Protein 3QVM (pdb70)

Sequence (536 aa):
DVICYEKEDVVKRNNINITGGGEKTVVLLAHGFGCDQNWRFLPELEKQFTVIVFDYVGSGQSDLESFSTKRYSSLEGYAKDVEEILVALDLVVNVSIIGHSVSSIIAGIASTHVGDRISDITICPSPCFNFPPDYVGGFERDDLEELINLDKNYIGWANYLAPLVGASHSSELIGELSGSFCTTDPIVAKTFAKATFFSDYRSLLEDISTPALIFQSAKDSLASPEVGQYAENIPNSQLELIQAEGHCLHTDAGLITPLLIHFIQNNGIKKQDVICYEKEDDVVKRNNINITGGGEKTVLLAHGFGCDQNWRFLPELEKQFTVIVFDYVGSGQSDLESFSTKRYSSLEGYAKKDVEEILVALDLVNVSIIGHSVSSIIAGIASTHVGDRISDITICPSPCFNFPPDYVGGFERDDLEELINLDKNYIGWANYLAPLVGASHSSELIGELSGSFCTTDPIVAKTFAKATFFSDYRSLLEDISTPALIFQSAKDSLASPEVGQYAENIIPNSQLELIQAEGHCLHTDAGLITPLLIHFIQNNQT

B-factor: mean 19.61, std 5.42, range [9.87, 56.19]

Solvent-accessible surface area: 21793 Å² total

Nearest PDB structures (foldseek):
  3qvm-assembly1_A  TM=1.004E+00  e=5.936E-55  Oleispira antarctica
  1wpr-assembly1_A  TM=9.628E-01  e=3.193E-29  Bacillus subtilis
  6j2r-assembly1_A  TM=9.402E-01  e=2.123E-25  Striga hermonthica
  4dnp-assembly1_A  TM=9.420E-01  e=5.299E-24  Petunia x hybrida
  5z89-assembly1_A  TM=9.339E-01  e=3.682E-24  Striga hermonthica

Structure (mmCIF, N/CA/C/O backbone):
data_3QVM
#
_entry.id   3QVM
#
_cell.length_a   123.067
_cell.length_b   123.067
_cell.length_c   49.218
_cell.angle_alpha   90.00
_cell.angle_beta   90.00
_cell.angle_gamma   90.00
#
_symmetry.space_group_name_H-M   'P 4'
#
loop_
_entity.id
_entity.type
_entity.pdbx_description
1 polymer Olei00960
2 non-polymer 'SULFATE ION'
3 non-polymer 'SODIUM ION'
4 non-polymer 'CHLORIDE ION'
5 non-polymer 'CALCIUM ION'
6 water water
#
loop_
_atom_site.group_PDB
_atom_site.id
_atom_site.type_symbol
_atom_site.label_atom_id
_atom_site.label_alt_id
_atom_site.label_comp_id
_atom_site.label_asym_id
_atom_site.label_entity_id
_atom_site.label_seq_id
_atom_site.pdbx_PDB_ins_code
_atom_site.Cartn_x
_atom_site.Cartn_y
_atom_site.Cartn_z
_atom_site.occupancy
_atom_site.B_iso_or_equiv
_atom_site.auth_seq_id
_atom_site.auth_comp_id
_atom_site.auth_asym_id
_atom_site.auth_atom_id
_atom_site.pdbx_PDB_model_num
ATOM 1 N N . ASP A 1 6 ? 51.625 10.116 -0.656 1.00 40.67 5 ASP A N 1
ATOM 2 C CA . ASP A 1 6 ? 52.372 10.746 -1.744 1.00 41.64 5 ASP A CA 1
ATOM 3 C C . ASP A 1 6 ? 51.869 12.165 -2.026 1.00 39.39 5 ASP A C 1
ATOM 4 O O . ASP A 1 6 ? 50.780 12.544 -1.595 1.00 39.65 5 ASP A O 1
ATOM 6 N N . VAL A 1 7 ? 52.671 12.950 -2.739 1.00 38.06 6 VAL A N 1
ATOM 7 C CA . VAL A 1 7 ? 52.296 14.325 -3.054 1.00 36.85 6 VAL A CA 1
ATOM 8 C C . VAL A 1 7 ? 51.782 14.430 -4.481 1.00 38.64 6 VAL A C 1
ATOM 9 O O . VAL A 1 7 ? 52.463 14.022 -5.431 1.00 39.11 6 VAL A O 1
ATOM 13 N N . ILE A 1 8 ? 50.576 14.976 -4.627 1.00 38.75 7 ILE A N 1
ATOM 14 C CA . ILE A 1 8 ? 49.977 15.153 -5.945 1.00 37.75 7 ILE A CA 1
ATOM 15 C C . ILE A 1 8 ? 50.871 15.982 -6.860 1.00 38.32 7 ILE A C 1
ATOM 16 O O . ILE A 1 8 ? 51.490 16.972 -6.439 1.00 35.18 7 ILE A O 1
ATOM 21 N N . CYS A 1 9 ? 50.939 15.560 -8.117 1.00 39.53 8 CYS A N 1
ATOM 22 C CA . CYS A 1 9 ? 51.667 16.306 -9.126 1.00 37.87 8 CYS A CA 1
ATOM 23 C C . CYS A 1 9 ? 50.679 16.839 -10.157 1.00 38.80 8 CYS A C 1
ATOM 24 O O . CYS A 1 9 ? 50.154 16.079 -10.975 1.00 40.12 8 CYS A O 1
ATOM 27 N N . TYR A 1 10 ? 50.412 18.143 -10.102 1.00 37.74 9 TYR A N 1
ATOM 28 C CA . TYR A 1 10 ? 49.570 18.797 -11.100 1.00 36.37 9 TYR A CA 1
ATOM 29 C C . TYR A 1 10 ? 50.414 19.160 -12.320 1.00 36.31 9 TYR A C 1
ATOM 30 O O . TYR A 1 10 ? 51.645 19.101 -12.264 1.00 35.95 9 TYR A O 1
ATOM 39 N N . GLU A 1 11 ? 49.762 19.525 -13.421 1.00 35.05 10 GLU A N 1
ATOM 40 C CA . GLU A 1 11 ? 50.494 20.072 -14.558 1.00 35.02 10 GLU A CA 1
ATOM 41 C C . GLU A 1 11 ? 51.113 21.399 -14.119 1.00 33.90 10 GLU A C 1
ATOM 42 O O . GLU A 1 11 ? 50.480 22.163 -13.383 1.00 33.64 10 GLU A O 1
ATOM 44 N N . LYS A 1 12 ? 52.353 21.659 -14.534 1.00 33.77 11 LYS A N 1
ATOM 45 C CA . LYS A 1 12 ? 53.000 22.936 -14.231 1.00 32.30 11 LYS A CA 1
ATOM 46 C C . LYS A 1 12 ? 51.993 24.043 -14.502 1.00 32.54 11 LYS A C 1
ATOM 47 O O . LYS A 1 12 ? 51.820 24.964 -13.707 1.00 32.11 11 LYS A O 1
ATOM 53 N N . GLU A 1 13 ? 51.340 23.932 -15.653 1.00 33.28 12 GLU A N 1
ATOM 54 C CA . GLU A 1 13 ? 50.356 24.898 -16.111 1.00 33.25 12 GLU A CA 1
ATOM 55 C C . GLU A 1 13 ? 49.273 25.127 -15.0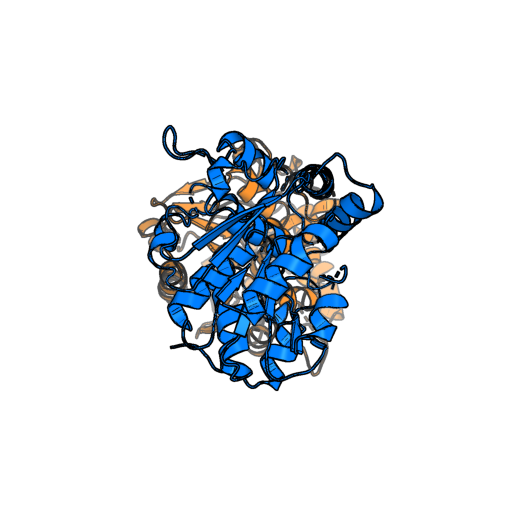51 1.00 31.41 12 GLU A C 1
ATOM 56 O O . GLU A 1 13 ? 48.756 26.241 -14.897 1.00 31.02 12 GLU A O 1
ATOM 62 N N . ASP A 1 14 ? 48.955 24.074 -14.303 1.00 33.27 13 ASP A N 1
ATOM 63 C CA . ASP A 1 14 ? 47.834 24.091 -13.356 1.00 32.35 13 ASP A CA 1
ATOM 64 C C . ASP A 1 14 ? 48.116 24.866 -12.060 1.00 29.56 13 ASP A C 1
ATOM 65 O O . ASP A 1 14 ? 47.305 25.692 -11.640 1.00 27.19 13 ASP A O 1
ATOM 70 N N . VAL A 1 15 ? 49.245 24.587 -11.412 1.00 29.11 14 VAL A N 1
ATOM 71 C CA . VAL A 1 15 ? 49.564 25.265 -10.157 1.00 26.33 14 VAL A CA 1
ATOM 72 C C . VAL A 1 15 ? 49.859 26.749 -10.382 1.00 24.44 14 VAL A C 1
ATOM 73 O O . VAL A 1 15 ? 49.546 27.587 -9.544 1.00 24.08 14 VAL A O 1
ATOM 77 N N . VAL A 1 16 ? 50.457 27.064 -11.524 1.00 26.60 15 VAL A N 1
ATOM 78 C CA . VAL A 1 16 ? 50.783 28.444 -11.884 1.00 25.39 15 VAL A CA 1
ATOM 79 C C . VAL A 1 16 ? 49.583 29.373 -11.777 1.00 24.71 15 VAL A C 1
ATOM 80 O O . VAL A 1 16 ? 49.671 30.453 -11.198 1.00 22.79 15 VAL A O 1
ATOM 84 N N . LYS A 1 17 ? 48.468 28.962 -12.371 1.00 26.26 16 LYS A N 1
ATOM 85 C CA . LYS A 1 17 ? 47.279 29.796 -12.386 1.00 24.93 16 LYS A CA 1
ATOM 86 C C . LYS A 1 17 ? 46.603 29.724 -11.031 1.00 23.66 16 LYS A C 1
ATOM 87 O O . LYS A 1 17 ? 46.125 30.732 -10.508 1.00 23.79 16 LYS A O 1
ATOM 93 N N . ARG A 1 18 ? 46.579 28.529 -10.453 1.00 23.13 17 ARG A N 1
ATOM 94 C CA . ARG A 1 18 ? 45.917 28.328 -9.167 1.00 23.75 17 ARG A CA 1
ATOM 95 C C . ARG A 1 18 ? 46.541 29.165 -8.050 1.00 21.12 17 ARG A C 1
ATOM 96 O O . ARG A 1 18 ? 45.828 29.703 -7.204 1.00 19.22 17 ARG A O 1
ATOM 104 N N . ASN A 1 19 ? 47.870 29.254 -8.058 1.00 20.14 18 ASN A N 1
ATOM 105 C CA . ASN A 1 19 ? 48.616 29.941 -7.010 1.00 19.90 18 ASN A CA 1
ATOM 106 C C . ASN A 1 19 ? 49.172 31.292 -7.453 1.00 19.87 18 ASN A C 1
ATOM 107 O O . ASN A 1 19 ? 49.979 31.904 -6.746 1.00 18.77 18 ASN A O 1
ATOM 112 N N . ASN A 1 20 ? 48.744 31.753 -8.626 1.00 20.88 19 ASN A N 1
ATOM 113 C CA . ASN A 1 20 ? 49.196 33.034 -9.155 1.00 19.90 19 ASN A CA 1
ATOM 114 C C . ASN A 1 20 ? 50.716 33.148 -9.097 1.00 19.26 19 ASN A C 1
ATOM 115 O O . ASN A 1 20 ? 51.264 34.158 -8.667 1.00 18.04 19 ASN A O 1
ATOM 120 N N . ILE A 1 21 ? 51.390 32.085 -9.524 1.00 20.95 20 ILE A N 1
ATOM 121 C CA . ILE A 1 21 ? 52.847 32.015 -9.494 1.00 21.04 20 ILE A CA 1
ATOM 122 C C . ILE A 1 21 ? 53.506 32.986 -10.477 1.00 20.86 20 ILE A C 1
ATOM 123 O O . ILE A 1 21 ? 53.119 33.065 -11.643 1.00 21.53 20 ILE A O 1
ATOM 128 N N . ASN A 1 22 ? 54.503 33.726 -9.997 1.00 21.39 21 ASN A N 1
ATOM 129 C CA . ASN A 1 22 ? 55.290 34.616 -10.851 1.00 20.38 21 ASN A CA 1
ATOM 130 C C . ASN A 1 22 ? 56.781 34.364 -10.642 1.00 21.09 21 ASN A C 1
ATOM 131 O O . ASN A 1 22 ? 57.255 34.264 -9.501 1.00 19.26 21 ASN A O 1
ATOM 136 N N . ILE A 1 23 ? 57.518 34.244 -11.745 1.00 22.06 22 ILE A N 1
ATOM 137 C CA . ILE A 1 23 ? 58.948 33.946 -11.669 1.00 20.78 22 ILE A CA 1
ATOM 138 C C . ILE A 1 23 ? 59.780 35.075 -12.261 1.00 22.22 22 ILE A C 1
ATOM 139 O O . ILE A 1 23 ? 59.532 35.511 -13.389 1.00 23.46 22 ILE A O 1
ATOM 144 N N . THR A 1 24 ? 60.741 35.561 -11.474 1.00 22.02 23 THR A N 1
ATOM 145 C CA . THR A 1 24 ? 61.655 36.619 -11.895 1.00 20.55 23 THR A CA 1
ATOM 146 C C . THR A 1 24 ? 63.122 36.284 -11.591 1.00 20.93 23 THR A C 1
ATOM 147 O O . THR A 1 24 ? 63.445 35.170 -11.174 1.00 20.80 23 THR A O 1
ATOM 151 N N . GLY A 1 25 ? 64.011 37.245 -11.830 1.00 21.97 24 GLY A N 1
ATOM 152 C CA . GLY A 1 25 ? 65.439 37.025 -11.649 1.00 22.35 24 GLY A CA 1
ATOM 153 C C . GLY A 1 25 ? 66.081 36.105 -12.677 1.00 22.04 24 GLY A C 1
ATOM 154 O O . GLY A 1 25 ? 65.698 36.085 -13.846 1.00 22.39 24 GLY A O 1
ATOM 155 N N . GLY A 1 26 ? 67.080 35.350 -12.239 1.00 22.00 25 GLY A N 1
ATOM 156 C CA . GLY A 1 26 ? 67.752 34.400 -13.104 1.00 22.45 25 GLY A CA 1
ATOM 157 C C . GLY A 1 26 ? 68.827 33.634 -12.356 1.00 23.55 25 GLY A C 1
ATOM 158 O O . GLY A 1 26 ? 69.161 33.955 -11.216 1.00 23.47 25 GLY A O 1
ATOM 159 N N . GLY A 1 27 ? 69.374 32.606 -12.992 1.00 25.44 26 GLY A N 1
ATOM 160 C CA . GLY A 1 27 ? 70.422 31.825 -12.366 1.00 26.83 26 GLY A CA 1
ATOM 161 C C . GLY A 1 27 ? 69.927 30.477 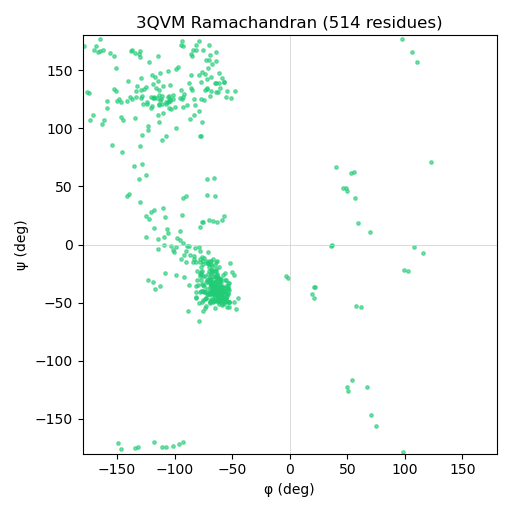-11.900 1.00 26.81 26 GLY A C 1
ATOM 162 O O . GLY A 1 27 ? 68.718 30.245 -11.821 1.00 26.20 26 GLY A O 1
ATOM 163 N N . GLU A 1 28 ? 70.871 29.593 -11.585 1.00 27.47 27 GLU A N 1
ATOM 164 C CA . GLU A 1 28 ? 70.563 28.212 -11.238 1.00 27.03 27 GLU A CA 1
ATOM 165 C C . GLU A 1 28 ? 69.913 28.102 -9.868 1.00 26.19 27 GLU A C 1
ATOM 166 O O . GLU A 1 28 ? 69.011 27.285 -9.679 1.00 26.72 27 GLU A O 1
ATOM 172 N N . LYS A 1 29 ? 70.373 28.914 -8.913 1.00 25.16 28 LYS A N 1
ATOM 173 C CA . LYS A 1 29 ? 69.827 28.867 -7.555 1.00 24.14 28 LYS A CA 1
ATOM 174 C C . LYS A 1 29 ? 68.446 29.503 -7.487 1.00 22.00 28 LYS A C 1
ATOM 175 O O . LYS A 1 29 ? 68.256 30.652 -7.872 1.00 20.97 28 LYS A O 1
ATOM 181 N N . THR A 1 30 ? 67.483 28.732 -6.996 1.00 22.53 29 THR A N 1
ATOM 182 C CA . THR A 1 30 ? 66.100 29.179 -6.920 1.00 21.52 29 THR A CA 1
ATOM 183 C C . THR A 1 30 ? 65.636 29.372 -5.474 1.00 20.43 29 THR A C 1
ATOM 184 O O . THR A 1 30 ? 65.907 28.549 -4.608 1.00 20.26 29 THR A O 1
ATOM 188 N N A VAL A 1 31 ? 64.977 30.496 -5.207 1.00 20.17 30 VAL A N 1
ATOM 189 N N B VAL A 1 31 ? 64.915 30.466 -5.258 0.00 20.19 30 VAL A N 1
ATOM 190 C CA A VAL A 1 31 ? 64.348 30.737 -3.919 1.00 19.32 30 VAL A CA 1
ATOM 191 C CA B VAL A 1 31 ? 64.331 30.787 -3.966 0.00 19.35 30 VAL A CA 1
ATOM 192 C C A VAL A 1 31 ? 62.838 30.854 -4.124 1.00 19.42 30 VAL A C 1
ATOM 193 C C B VAL A 1 31 ? 62.817 30.937 -4.088 0.00 19.40 30 VAL A C 1
ATOM 194 O O A VAL A 1 31 ? 62.373 31.376 -5.151 1.00 18.69 30 VAL A O 1
ATOM 195 O O B VAL A 1 31 ? 62.320 31.573 -5.017 0.00 18.91 30 VAL A O 1
ATOM 202 N N . LEU A 1 32 ? 62.090 30.346 -3.146 1.00 18.72 31 LEU A N 1
ATOM 203 C CA . LEU A 1 32 ? 60.635 30.412 -3.139 1.00 18.36 31 LEU A CA 1
ATOM 204 C C . LEU A 1 32 ? 60.206 31.269 -1.957 1.00 17.55 31 LEU A C 1
ATOM 205 O O . LEU A 1 32 ? 60.608 31.013 -0.823 1.00 17.51 31 LEU A O 1
ATOM 210 N N . LEU A 1 33 ? 59.407 32.298 -2.222 1.00 17.15 32 LEU A N 1
ATOM 211 C CA . LEU A 1 33 ? 58.986 33.232 -1.176 1.00 16.52 32 LEU A CA 1
ATOM 212 C C . LEU A 1 33 ? 57.531 32.993 -0.791 1.00 15.95 32 LEU A C 1
ATOM 213 O O . LEU A 1 33 ? 56.655 33.014 -1.645 1.00 14.76 32 LEU A O 1
ATOM 218 N N . ALA A 1 34 ? 57.269 32.806 0.498 1.00 14.44 33 ALA A N 1
ATOM 219 C CA . ALA A 1 34 ? 55.914 32.510 0.943 1.00 14.14 33 ALA A CA 1
ATOM 220 C C . ALA A 1 34 ? 55.374 33.563 1.919 1.00 15.13 33 ALA A C 1
ATOM 221 O O . ALA A 1 34 ? 55.935 33.773 2.995 1.00 14.07 33 ALA A O 1
ATOM 223 N N . HIS A 1 35 ? 54.281 34.221 1.535 1.00 14.95 34 HIS A N 1
ATOM 224 C CA . HIS A 1 35 ? 53.732 35.321 2.336 1.00 15.29 34 HIS A CA 1
ATOM 225 C C . HIS A 1 35 ? 53.089 34.896 3.663 1.00 14.68 34 HIS A C 1
ATOM 226 O O . HIS A 1 35 ? 52.933 33.704 3.944 1.00 14.61 34 HIS A O 1
ATOM 233 N N . GLY A 1 36 ? 52.734 35.880 4.486 1.00 13.93 35 GLY A N 1
ATOM 234 C CA . GLY A 1 36 ? 52.148 35.614 5.788 1.0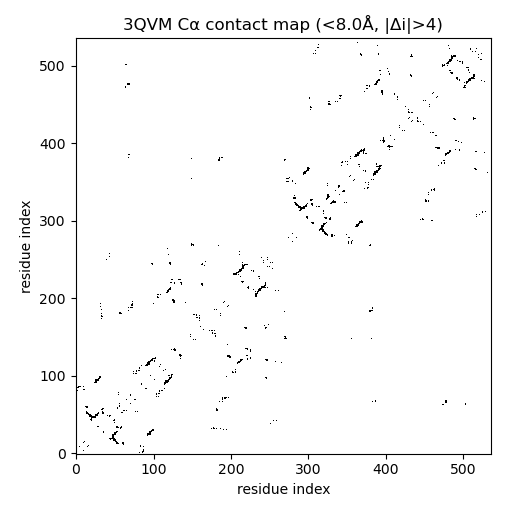0 14.69 35 GLY A CA 1
ATOM 235 C C . GLY A 1 36 ? 50.637 35.787 5.810 1.00 14.84 35 GLY A C 1
ATOM 236 O O . GLY A 1 36 ? 50.008 35.994 4.776 1.00 14.99 35 GLY A O 1
ATOM 237 N N . PHE A 1 37 ? 50.044 35.703 6.994 1.00 15.06 36 PHE A N 1
ATOM 238 C CA . PHE A 1 37 ? 48.590 35.786 7.110 1.00 15.47 36 PHE A CA 1
ATOM 239 C C . PHE A 1 37 ? 48.031 37.083 6.517 1.00 16.14 36 PHE A C 1
ATOM 240 O O . PHE A 1 37 ? 48.616 38.157 6.684 1.00 14.68 36 PHE A O 1
ATOM 248 N N . GLY A 1 38 ? 46.894 36.967 5.834 1.00 15.70 37 GLY A N 1
ATOM 249 C CA . GLY A 1 38 ? 46.186 38.106 5.273 1.00 16.20 37 GLY A CA 1
ATOM 250 C C . GLY A 1 38 ? 46.929 38.960 4.264 1.00 16.62 37 GLY A C 1
ATOM 251 O O . GLY A 1 38 ? 46.530 40.097 4.007 1.00 17.29 37 GLY A O 1
ATOM 252 N N . CYS A 1 39 ? 48.001 38.418 3.685 1.00 17.52 38 CYS A N 1
ATOM 253 C CA . CYS A 1 39 ? 48.822 39.144 2.714 1.00 16.79 38 CYS A CA 1
ATOM 254 C C . CYS A 1 39 ? 48.817 38.459 1.366 1.00 17.54 38 CYS A C 1
ATOM 255 O O . CYS A 1 39 ? 48.045 37.529 1.129 1.00 17.38 38 CYS A O 1
ATOM 258 N N . ASP A 1 40 ? 49.701 38.918 0.485 1.00 17.85 39 ASP A N 1
ATOM 259 C CA . ASP A 1 40 ? 49.960 38.242 -0.783 1.00 18.94 39 ASP A CA 1
ATOM 260 C C . ASP A 1 40 ? 51.411 38.451 -1.245 1.00 18.46 39 ASP A C 1
ATOM 261 O O . ASP A 1 40 ? 52.243 38.991 -0.505 1.00 17.70 39 ASP A O 1
ATOM 266 N N . GLN A 1 41 ? 51.703 38.036 -2.474 1.00 17.15 40 GLN A N 1
ATOM 267 C CA . GLN A 1 41 ? 53.079 38.021 -2.968 1.00 17.35 40 GLN A CA 1
ATOM 268 C C . GLN A 1 41 ? 53.638 39.426 -3.168 1.00 18.80 40 GLN A C 1
ATOM 269 O O . GLN A 1 41 ? 54.846 39.608 -3.339 1.00 17.75 40 GLN A O 1
ATOM 275 N N . ASN A 1 42 ? 52.751 40.416 -3.157 1.00 18.95 41 ASN A N 1
ATOM 276 C CA . ASN A 1 42 ? 53.155 41.802 -3.338 1.00 19.75 41 ASN A CA 1
ATOM 277 C C . ASN A 1 42 ? 53.903 42.379 -2.138 1.00 19.89 41 ASN A C 1
ATOM 278 O O . ASN A 1 42 ? 54.559 43.413 -2.252 1.00 20.13 41 ASN A O 1
ATOM 291 N N . TRP A 1 44 ? 56.425 41.184 -0.934 1.00 19.26 43 TRP A N 1
ATOM 292 C CA . TRP A 1 44 ? 57.834 40.856 -1.143 1.00 17.44 43 TRP A CA 1
ATOM 293 C C . TRP A 1 44 ? 58.564 41.904 -1.979 1.00 18.67 43 TRP A C 1
ATOM 294 O O . TRP A 1 44 ? 59.759 41.776 -2.242 1.00 19.06 43 TRP A O 1
ATOM 305 N N . ARG A 1 45 ? 57.852 42.941 -2.396 1.00 19.20 44 ARG A N 1
ATOM 306 C CA . ARG A 1 45 ? 58.386 43.843 -3.414 1.00 19.63 44 ARG A CA 1
ATOM 307 C C . ARG A 1 45 ? 59.578 44.655 -2.921 1.00 20.05 44 ARG A C 1
ATOM 308 O O . ARG A 1 45 ? 60.351 45.171 -3.727 1.00 20.94 44 ARG A O 1
ATOM 316 N N . PHE A 1 46 ? 59.738 44.752 -1.604 1.00 19.80 45 PHE A N 1
ATOM 317 C CA . PHE A 1 46 ? 60.869 45.470 -1.027 1.00 19.58 45 PHE A CA 1
ATOM 318 C C . PHE A 1 46 ? 62.151 44.644 -1.123 1.00 19.38 45 PHE A C 1
ATOM 319 O O . PHE A 1 46 ? 63.241 45.200 -1.206 1.00 18.01 45 PHE A O 1
ATOM 335 N N . LEU A 1 48 ? 62.475 41.866 -3.450 1.00 19.77 47 LEU A N 1
ATOM 336 C CA . LEU A 1 48 ? 62.630 41.310 -4.792 1.00 19.93 47 LEU A CA 1
ATOM 337 C C . LEU A 1 48 ? 63.863 41.787 -5.568 1.00 20.57 47 LEU A C 1
ATOM 338 O O . LEU A 1 48 ? 64.626 40.972 -6.066 1.00 21.82 47 LEU A O 1
ATOM 343 N N . PRO A 1 49 ? 64.057 43.106 -5.691 1.00 21.53 48 PRO A N 1
ATOM 344 C CA . PRO A 1 49 ? 65.177 43.573 -6.519 1.00 21.19 48 PRO A CA 1
ATOM 345 C C . PRO A 1 49 ? 66.554 43.009 -6.127 1.00 21.77 48 PRO A C 1
ATOM 346 O O . PRO A 1 49 ? 67.317 42.629 -7.017 1.00 22.55 48 PRO A O 1
ATOM 350 N N . GLU A 1 50 ? 66.875 42.945 -4.838 1.00 21.74 49 GLU A N 1
ATOM 351 C CA . GLU A 1 50 ? 68.165 42.389 -4.425 1.00 21.48 49 GLU A CA 1
ATOM 352 C C . GLU A 1 50 ? 68.217 40.884 -4.657 1.00 22.73 49 GLU A C 1
ATOM 353 O O . GLU A 1 50 ? 69.224 40.358 -5.148 1.00 20.81 49 GLU A O 1
ATOM 359 N N . LEU A 1 51 ? 67.127 40.198 -4.313 1.00 20.07 50 LEU A N 1
ATOM 360 C CA . LEU A 1 51 ? 67.010 38.763 -4.545 1.00 19.70 50 LEU A CA 1
ATOM 361 C C . LEU A 1 51 ? 67.176 38.381 -6.025 1.00 20.54 50 LEU A C 1
ATOM 362 O O . LEU A 1 51 ? 67.818 37.379 -6.351 1.00 20.30 50 LEU A O 1
ATOM 367 N N . GLU A 1 52 ? 66.601 39.185 -6.914 1.00 20.25 51 GLU A N 1
ATOM 368 C CA . GLU A 1 52 ? 66.683 38.936 -8.352 1.00 21.25 51 GLU A CA 1
ATOM 369 C C . GLU A 1 52 ? 68.102 39.117 -8.952 1.00 21.35 51 GLU A C 1
ATOM 370 O O . GLU A 1 52 ? 68.377 38.648 -10.053 1.00 21.24 51 GLU A O 1
ATOM 376 N N . LYS A 1 53 ? 68.995 39.787 -8.232 1.00 20.82 52 LYS A N 1
ATOM 377 C CA . LYS A 1 53 ? 70.388 39.924 -8.676 1.00 22.22 52 LYS A CA 1
ATOM 378 C C . LYS A 1 53 ? 71.206 38.660 -8.425 1.00 21.81 52 LYS A C 1
ATOM 379 O O . LYS A 1 53 ? 72.329 38.530 -8.922 1.00 22.21 52 LYS A O 1
ATOM 385 N N . GLN A 1 54 ? 70.661 37.740 -7.634 1.00 20.72 53 GLN A N 1
ATOM 386 C CA . GLN A 1 54 ? 71.404 36.547 -7.251 1.00 19.95 53 GLN A CA 1
ATOM 387 C C . GLN A 1 54 ? 70.689 35.249 -7.629 1.00 20.85 53 GLN A C 1
ATOM 388 O O . GLN A 1 54 ? 71.332 34.236 -7.907 1.00 20.92 53 GLN A O 1
ATOM 394 N N . PHE A 1 55 ? 69.359 35.279 -7.635 1.00 20.39 54 PHE A N 1
ATOM 395 C CA . PHE A 1 55 ? 68.588 34.050 -7.736 1.00 20.38 54 PHE A CA 1
ATOM 396 C C . PHE A 1 55 ? 67.516 34.099 -8.816 1.00 20.59 54 PHE A C 1
ATOM 397 O O . PHE A 1 55 ? 67.190 35.152 -9.353 1.00 20.37 54 PHE A O 1
ATOM 405 N N . THR A 1 56 ? 66.971 32.933 -9.136 1.00 21.38 55 THR A N 1
ATOM 406 C CA . THR A 1 56 ? 65.673 32.869 -9.775 1.00 21.03 55 THR A CA 1
ATOM 407 C C . THR A 1 56 ? 64.654 32.980 -8.643 1.00 19.53 55 THR A C 1
ATOM 408 O O . THR A 1 56 ? 64.647 32.154 -7.743 1.00 19.85 55 THR A O 1
ATOM 412 N N . VAL A 1 57 ? 63.805 34.003 -8.677 1.00 20.04 56 VAL A N 1
ATOM 413 C CA . VAL A 1 57 ? 62.858 34.216 -7.589 1.00 19.27 56 VAL A CA 1
ATOM 414 C C . VAL A 1 57 ? 61.428 33.804 -7.943 1.00 19.58 56 VAL A C 1
ATOM 415 O O . VAL A 1 57 ? 60.867 34.269 -8.930 1.00 21.80 56 VAL A O 1
ATOM 419 N N . ILE A 1 58 ? 60.841 32.939 -7.123 1.00 19.82 57 ILE A N 1
ATOM 420 C CA . ILE A 1 58 ? 59.472 32.479 -7.340 1.00 19.21 57 ILE A CA 1
ATOM 421 C C . ILE A 1 58 ? 58.550 32.966 -6.230 1.00 18.12 57 ILE A C 1
ATOM 422 O O . ILE A 1 58 ? 58.769 32.675 -5.042 1.00 18.41 57 ILE A O 1
ATOM 427 N N . VAL A 1 59 ? 57.520 33.714 -6.613 1.00 17.88 58 VAL A N 1
ATOM 428 C CA . VAL A 1 59 ? 56.486 34.114 -5.661 1.00 17.56 58 VAL A CA 1
ATOM 429 C C . VAL A 1 59 ? 55.146 33.477 -6.013 1.00 17.58 58 VAL A C 1
ATOM 430 O O . VAL A 1 59 ? 54.948 33.002 -7.130 1.00 18.09 58 VAL A O 1
ATOM 434 N N . PHE A 1 60 ? 54.236 33.452 -5.048 1.00 17.70 59 PHE A N 1
ATOM 435 C CA . PHE A 1 60 ? 52.918 32.860 -5.259 1.00 18.03 59 PHE A CA 1
ATOM 436 C C . PHE A 1 60 ? 51.953 33.342 -4.191 1.00 16.72 59 PHE A C 1
ATOM 437 O O . PHE A 1 60 ? 52.364 33.930 -3.198 1.00 15.91 59 PHE A O 1
ATOM 445 N N . ASP A 1 61 ? 50.666 33.083 -4.423 1.00 17.89 60 ASP A N 1
ATOM 446 C CA . ASP A 1 61 ? 49.592 33.371 -3.484 1.00 16.23 60 ASP A CA 1
ATOM 447 C C . ASP A 1 61 ? 48.984 32.055 -2.996 1.00 17.32 60 ASP A C 1
ATOM 448 O O . ASP A 1 61 ? 48.616 31.183 -3.796 1.00 15.50 60 ASP A O 1
ATOM 453 N N . TYR A 1 62 ? 48.876 31.912 -1.680 1.00 15.72 61 TYR A N 1
ATOM 454 C CA . TYR A 1 62 ? 48.234 30.743 -1.120 1.00 14.89 61 TYR A CA 1
ATOM 455 C C . TYR A 1 62 ? 46.802 30.693 -1.656 1.00 15.84 61 TYR A C 1
ATOM 456 O O . TYR A 1 62 ? 46.172 31.732 -1.836 1.00 15.93 61 TYR A O 1
ATOM 465 N N . VAL A 1 63 ? 46.289 29.500 -1.937 1.00 14.39 62 VAL A N 1
ATOM 466 C CA . VAL A 1 63 ? 44.930 29.408 -2.453 1.00 15.71 62 VAL A CA 1
ATOM 467 C C . VAL A 1 63 ? 44.002 30.117 -1.479 1.00 15.89 62 VAL A C 1
ATOM 468 O O . VAL A 1 63 ? 44.010 29.819 -0.277 1.00 14.67 62 VAL A O 1
ATOM 472 N N . GLY A 1 64 ? 43.210 31.053 -1.991 1.00 15.51 63 GLY A N 1
ATOM 473 C CA . GLY A 1 64 ? 42.344 31.854 -1.142 1.00 16.20 63 GLY A CA 1
ATOM 474 C C . GLY A 1 64 ? 42.901 33.252 -0.904 1.00 17.27 63 GLY A C 1
ATOM 475 O O . GLY A 1 64 ? 42.154 34.188 -0.590 1.00 16.98 63 GLY A O 1
ATOM 476 N N . SER A 1 65 ? 44.216 33.394 -1.066 1.00 16.30 64 SER A N 1
ATOM 477 C CA . SER A 1 65 ? 44.901 34.664 -0.837 1.00 16.50 64 SER A CA 1
ATOM 478 C C . SER A 1 65 ? 45.156 35.421 -2.138 1.00 17.57 64 SER A C 1
ATOM 479 O O . SER A 1 65 ? 45.323 34.813 -3.190 1.00 17.33 64 SER A O 1
ATOM 482 N N . GLY A 1 66 ? 45.203 36.748 -2.051 1.00 18.96 65 GLY A N 1
ATOM 483 C CA . GLY A 1 66 ? 45.542 37.587 -3.188 1.00 19.70 65 GLY A CA 1
ATOM 484 C C . GLY A 1 66 ? 44.767 37.287 -4.459 1.00 20.50 65 GLY A C 1
ATOM 485 O O . GLY A 1 66 ? 43.534 37.333 -4.472 1.00 21.11 65 GLY A O 1
ATOM 486 N N . GLN A 1 67 ? 45.493 36.975 -5.533 1.00 21.03 66 GLN A N 1
ATOM 487 C CA . GLN A 1 67 ? 44.868 36.699 -6.822 1.00 20.04 66 GLN A CA 1
ATOM 488 C C . GLN A 1 67 ? 44.936 35.224 -7.191 1.00 19.20 66 GLN A C 1
ATOM 489 O O . GLN A 1 67 ? 44.860 34.863 -8.364 1.00 20.49 66 GLN A O 1
ATOM 495 N N . SER A 1 68 ? 45.071 34.375 -6.179 1.00 19.62 67 SER A N 1
ATOM 496 C CA . SER A 1 68 ? 44.984 32.936 -6.377 1.00 19.85 67 SER A CA 1
ATOM 497 C C . SER A 1 68 ? 43.568 32.599 -6.840 1.00 21.28 67 SER A C 1
ATOM 498 O O . SER A 1 68 ? 42.657 33.427 -6.729 1.00 21.12 67 SER A O 1
ATOM 501 N N . ASP A 1 69 ? 43.381 31.382 -7.342 1.00 20.58 68 ASP A N 1
ATOM 502 C CA . ASP A 1 69 ? 42.055 30.939 -7.764 1.00 22.71 68 ASP A CA 1
ATOM 503 C C . ASP A 1 69 ? 41.204 30.418 -6.604 1.00 22.39 68 ASP A C 1
ATOM 504 O O . ASP A 1 69 ? 41.488 29.363 -6.036 1.00 22.50 68 ASP A O 1
ATOM 509 N N . LEU A 1 70 ? 40.157 31.162 -6.262 1.00 22.49 69 LEU A N 1
ATOM 510 C CA . LEU A 1 70 ? 39.284 30.808 -5.147 1.00 22.89 69 LEU A CA 1
ATOM 511 C C . LEU A 1 70 ? 38.528 29.507 -5.398 1.00 23.16 69 LEU A C 1
ATOM 512 O O . LEU A 1 70 ? 38.072 28.843 -4.465 1.00 23.38 69 LEU A O 1
ATOM 517 N N . GLU A 1 71 ? 38.385 29.152 -6.668 1.00 24.05 70 GLU A N 1
ATOM 518 C CA . GLU A 1 71 ? 37.724 27.909 -7.051 1.00 23.46 70 GLU A CA 1
ATOM 519 C C . GLU A 1 71 ? 38.427 26.725 -6.416 1.00 22.60 70 GLU A C 1
ATOM 520 O O . GLU A 1 71 ? 37.816 25.682 -6.180 1.00 23.20 70 GLU A O 1
ATOM 526 N N . SER A 1 72 ? 39.711 26.891 -6.118 1.00 21.87 71 SER A N 1
ATOM 527 C CA . SER A 1 72 ? 40.460 25.835 -5.450 1.00 21.06 71 SER A CA 1
ATOM 528 C C . SER A 1 72 ? 40.362 25.854 -3.918 1.00 19.65 71 SER A C 1
ATOM 529 O O . SER A 1 72 ? 40.810 24.913 -3.273 1.00 18.51 71 SER A O 1
ATOM 532 N N . PHE A 1 73 ? 39.774 26.898 -3.338 1.00 19.18 72 PHE A N 1
ATOM 533 C CA . PHE A 1 73 ? 39.710 26.996 -1.870 1.00 17.88 72 PHE A CA 1
ATOM 534 C C . PHE A 1 73 ? 38.649 26.094 -1.222 1.00 17.24 72 PHE A C 1
ATOM 535 O O . PHE A 1 73 ? 37.547 25.951 -1.733 1.00 17.62 72 PHE A O 1
ATOM 543 N N . SER A 1 74 ? 38.998 25.493 -0.088 1.00 17.62 73 SER A N 1
ATOM 544 C CA . SER A 1 74 ? 38.050 24.709 0.694 1.00 16.89 73 SER A CA 1
ATOM 545 C C . SER A 1 74 ? 38.274 24.975 2.172 1.00 16.43 73 SER A C 1
ATOM 546 O O . SER A 1 74 ? 39.410 25.092 2.613 1.00 16.58 73 SER A O 1
ATOM 549 N N . THR A 1 75 ? 37.195 25.073 2.942 1.00 15.99 74 THR A N 1
ATOM 550 C CA . THR A 1 75 ? 37.323 25.246 4.385 1.00 15.69 74 THR A CA 1
ATOM 551 C C . THR A 1 75 ? 37.832 23.972 5.050 1.00 17.12 74 THR A C 1
ATOM 552 O O . THR A 1 75 ? 38.282 23.995 6.204 1.00 17.15 74 THR A O 1
ATOM 556 N N . LYS A 1 76 ? 37.762 22.854 4.335 1.00 16.56 75 LYS A N 1
ATOM 557 C CA . LYS A 1 76 ? 38.245 21.608 4.903 1.00 16.58 75 LYS A CA 1
ATOM 558 C C . LYS A 1 76 ? 39.770 21.571 4.811 1.00 17.85 75 LYS A C 1
ATOM 559 O O . LYS A 1 76 ? 40.466 21.608 5.844 1.00 17.45 75 LYS A O 1
ATOM 565 N N . ARG A 1 77 ? 40.294 21.521 3.588 1.00 15.86 76 ARG A N 1
ATOM 566 C CA . ARG A 1 77 ? 41.748 21.499 3.399 1.00 16.70 76 ARG A CA 1
ATOM 567 C C . ARG A 1 77 ? 42.471 22.656 4.093 1.00 16.49 76 ARG A C 1
ATOM 568 O O . ARG A 1 77 ? 43.506 22.458 4.722 1.00 16.41 76 ARG A O 1
ATOM 576 N N . TYR A 1 78 ? 41.933 23.864 3.968 1.00 15.83 77 TYR A N 1
ATOM 577 C CA . TYR A 1 78 ? 42.614 25.036 4.497 1.00 16.14 77 TYR A CA 1
ATOM 578 C C . TYR A 1 78 ? 42.174 25.401 5.917 1.00 16.69 77 TYR A C 1
ATOM 579 O O . TYR A 1 78 ? 42.291 26.549 6.343 1.00 17.30 77 TYR A O 1
ATOM 588 N N . SER A 1 79 ? 41.700 24.403 6.656 1.00 16.48 78 SER A N 1
ATOM 589 C CA . SER A 1 79 ? 41.328 24.577 8.057 1.00 17.64 78 SER A CA 1
ATOM 590 C C . SER A 1 79 ? 42.557 24.621 8.961 1.00 17.56 78 SER A C 1
ATOM 591 O O . SER A 1 79 ? 42.509 25.142 10.077 1.00 19.04 78 SER A O 1
ATOM 594 N N . SER A 1 80 ? 43.649 24.034 8.492 1.00 17.88 79 SER A N 1
ATOM 595 C CA . SER A 1 80 ? 44.882 24.003 9.258 1.00 18.10 79 SER A CA 1
ATOM 596 C C . SER A 1 80 ? 46.033 24.283 8.308 1.00 17.19 79 SER A C 1
ATOM 597 O O . SER A 1 80 ? 45.860 24.224 7.091 1.00 16.50 79 SER A O 1
ATOM 600 N N . LEU A 1 81 ? 47.203 24.564 8.875 1.00 16.30 80 LEU A N 1
ATOM 601 C CA . LEU A 1 81 ? 48.414 24.854 8.104 1.00 16.67 80 LEU A CA 1
ATOM 602 C C . LEU A 1 81 ? 48.919 23.680 7.256 1.00 16.81 80 LEU A C 1
ATOM 603 O O . LEU A 1 81 ? 49.733 23.875 6.366 1.00 17.22 80 LEU A O 1
ATOM 608 N N . GLU A 1 82 ? 48.434 22.469 7.510 1.00 17.38 81 GLU A N 1
ATOM 609 C CA . GLU A 1 82 ? 48.823 21.331 6.678 1.00 18.55 81 GLU A CA 1
ATOM 610 C C . GLU A 1 82 ? 48.303 21.467 5.247 1.00 17.83 81 GLU A C 1
ATOM 611 O O . GLU A 1 82 ? 48.897 20.938 4.309 1.00 18.16 81 GLU A O 1
ATOM 617 N N . GLY A 1 83 ? 47.188 22.173 5.081 1.00 17.99 82 GLY A N 1
ATOM 618 C CA . GLY A 1 83 ? 46.615 22.391 3.763 1.00 16.50 82 GLY A CA 1
ATOM 619 C C . GLY A 1 83 ? 47.398 23.446 3.016 1.00 16.21 82 GLY A C 1
ATOM 620 O O . GLY A 1 83 ? 47.543 23.387 1.795 1.00 16.85 82 GLY A O 1
ATOM 621 N N . TYR A 1 84 ? 47.902 24.427 3.756 1.00 16.45 83 TYR A N 1
ATOM 622 C CA . TYR A 1 84 ? 48.811 25.414 3.187 1.00 15.68 83 TYR A CA 1
ATOM 623 C C . TYR A 1 84 ? 50.134 24.786 2.777 1.00 15.76 83 TYR A C 1
ATOM 624 O O . TYR A 1 84 ? 50.660 25.085 1.715 1.00 15.27 83 TYR A O 1
ATOM 633 N N . ALA A 1 85 ? 50.658 23.902 3.615 1.00 15.57 84 ALA A N 1
ATOM 634 C CA . ALA A 1 85 ? 51.871 23.173 3.267 1.00 16.71 84 ALA A CA 1
ATOM 635 C C . ALA A 1 85 ? 51.676 22.365 1.988 1.00 17.41 84 ALA A C 1
ATOM 636 O O . ALA A 1 85 ? 52.566 22.322 1.143 1.00 18.17 84 ALA A O 1
ATOM 638 N N . LYS A 1 86 ? 50.511 21.734 1.840 1.00 17.27 85 LYS A N 1
ATOM 639 C CA . LYS A 1 86 ? 50.173 21.063 0.585 1.00 18.13 85 LYS A CA 1
ATOM 640 C C . LYS A 1 86 ? 50.335 21.977 -0.621 1.00 18.04 85 LYS A C 1
ATOM 641 O O . LYS A 1 86 ? 50.776 21.526 -1.677 1.00 20.10 85 LYS A O 1
ATOM 647 N N . ASP A 1 87 ? 49.965 23.250 -0.477 1.00 18.00 86 ASP A N 1
ATOM 648 C CA . ASP A 1 87 ? 50.176 24.242 -1.543 1.00 18.60 86 ASP A CA 1
ATOM 649 C C . ASP A 1 87 ? 51.631 24.278 -1.972 1.00 18.36 86 ASP A C 1
ATOM 650 O O . ASP A 1 87 ? 51.944 24.200 -3.160 1.00 19.01 86 ASP A O 1
ATOM 655 N N . VAL A 1 88 ? 52.518 24.382 -0.991 1.00 18.18 87 VAL A N 1
ATOM 656 C CA . VAL A 1 88 ? 53.953 24.491 -1.246 1.00 18.39 87 VAL A CA 1
ATOM 657 C C . VAL A 1 88 ? 54.525 23.202 -1.864 1.00 19.13 87 VAL A C 1
ATOM 658 O O . VAL A 1 88 ? 55.245 23.252 -2.863 1.00 20.06 87 VAL A O 1
ATOM 662 N N . GLU A 1 89 ? 54.198 22.066 -1.252 1.00 18.72 88 GLU A N 1
ATOM 663 C CA . GLU A 1 89 ? 54.614 20.744 -1.706 1.00 19.09 88 GLU A CA 1
ATOM 664 C C . GLU A 1 89 ? 54.178 20.484 -3.151 1.00 21.56 88 GLU A C 1
ATOM 665 O O . GLU A 1 89 ? 54.898 19.844 -3.923 1.00 20.81 88 GLU A O 1
ATOM 671 N N . GLU A 1 90 ? 52.988 20.966 -3.506 1.00 20.38 89 GLU A N 1
ATOM 672 C CA . GLU A 1 90 ? 52.434 20.752 -4.847 1.00 22.76 89 GLU A CA 1
ATOM 673 C C . GLU A 1 90 ? 53.102 21.633 -5.897 1.00 23.02 89 GLU A C 1
ATOM 674 O O . GLU A 1 90 ? 53.258 21.233 -7.052 1.00 23.01 89 GLU A O 1
ATOM 680 N N . ILE A 1 91 ? 53.480 22.842 -5.494 1.00 22.16 90 ILE A N 1
ATOM 681 C CA . ILE A 1 91 ? 54.184 23.757 -6.387 1.00 22.72 90 ILE A CA 1
ATOM 682 C C . ILE A 1 91 ? 55.597 23.247 -6.667 1.00 23.09 90 ILE A C 1
ATOM 683 O O . ILE A 1 91 ? 56.072 23.308 -7.805 1.00 23.28 90 ILE A O 1
ATOM 688 N N . LEU A 1 92 ? 56.258 22.743 -5.624 1.00 21.39 91 LEU A N 1
ATOM 689 C CA . LEU A 1 92 ? 57.618 22.201 -5.740 1.00 22.41 91 LEU A CA 1
ATOM 690 C C . LEU A 1 92 ? 57.669 20.898 -6.544 1.00 23.55 91 LEU A C 1
ATOM 691 O O . LEU A 1 92 ? 58.577 20.693 -7.341 1.00 24.74 91 LEU A O 1
ATOM 696 N N . VAL A 1 93 ? 56.711 20.010 -6.307 1.00 23.29 92 VAL A N 1
ATOM 697 C CA . VAL A 1 93 ? 56.618 18.766 -7.061 1.00 25.36 92 VAL A CA 1
ATOM 698 C C . VAL A 1 93 ? 56.270 19.055 -8.520 1.00 25.80 92 VAL A C 1
ATOM 699 O O . VAL A 1 93 ? 56.912 18.540 -9.434 1.00 27.17 92 VAL A O 1
ATOM 703 N N . ALA A 1 94 ? 55.272 19.909 -8.731 1.00 27.16 93 ALA A N 1
ATOM 704 C CA . ALA A 1 94 ? 54.747 20.188 -10.069 1.00 24.78 93 ALA A CA 1
ATOM 705 C C . ALA A 1 94 ? 55.718 20.946 -10.984 1.00 28.11 93 ALA A C 1
ATOM 706 O O . ALA A 1 94 ? 55.739 20.740 -12.207 1.00 27.38 93 ALA A O 1
ATOM 708 N N . LEU A 1 95 ? 56.507 21.844 -10.405 1.00 26.07 94 LEU A N 1
ATOM 709 C CA . LEU A 1 95 ? 57.525 22.540 -11.181 1.00 26.51 94 LEU A CA 1
ATOM 710 C C . LEU A 1 95 ? 58.796 21.707 -11.175 1.00 28.56 94 LEU A C 1
ATOM 711 O O . LEU A 1 95 ? 59.797 22.071 -11.795 1.00 29.56 94 LEU A O 1
ATOM 716 N N . ASP A 1 96 ? 58.736 20.582 -10.467 1.00 26.89 95 ASP A N 1
ATOM 717 C CA . ASP A 1 96 ? 59.871 19.685 -10.325 1.00 27.61 95 ASP A CA 1
ATOM 718 C C . ASP A 1 96 ? 61.121 20.464 -9.931 1.00 28.37 95 ASP A C 1
ATOM 719 O O . ASP A 1 96 ? 62.190 20.300 -10.530 1.00 28.46 95 ASP A O 1
ATOM 724 N N . LEU A 1 97 ? 60.975 21.314 -8.920 1.00 27.82 96 LEU A N 1
ATOM 725 C CA . LEU A 1 97 ? 62.089 22.106 -8.429 1.00 25.37 96 LEU A CA 1
ATOM 726 C C . LEU A 1 97 ? 62.877 21.306 -7.427 1.00 25.56 96 LEU A C 1
ATOM 727 O O . LEU A 1 97 ? 62.315 20.514 -6.675 1.00 26.44 96 LEU A O 1
ATOM 732 N N A VAL A 1 98 ? 64.189 21.506 -7.425 0.64 24.68 97 VAL A N 1
ATOM 733 N N B VAL A 1 98 ? 64.191 21.511 -7.416 0.36 24.70 97 VAL A N 1
ATOM 734 C CA A VAL A 1 98 ? 65.060 20.869 -6.448 0.64 25.07 97 VAL A CA 1
ATOM 735 C CA B VAL A 1 98 ? 65.078 20.844 -6.468 0.36 25.08 97 VAL A CA 1
ATOM 736 C C A VAL A 1 98 ? 66.040 21.908 -5.929 0.64 24.46 97 VAL A C 1
ATOM 737 C C B VAL A 1 98 ? 66.109 21.851 -5.968 0.36 24.48 97 VAL A C 1
ATOM 738 O O A VAL A 1 98 ? 66.317 22.896 -6.608 0.64 24.32 97 VAL A O 1
ATOM 739 O O B VAL A 1 98 ? 66.486 22.765 -6.699 0.36 24.36 97 VAL A O 1
ATOM 746 N N . ASN A 1 99 ? 66.547 21.694 -4.721 1.00 24.61 98 ASN A N 1
ATOM 747 C CA . ASN A 1 99 ? 67.528 22.602 -4.137 1.00 24.28 98 ASN A CA 1
ATOM 748 C C . ASN A 1 99 ? 66.963 24.010 -3.996 1.00 24.42 98 ASN A C 1
ATOM 749 O O . ASN A 1 99 ? 67.604 24.993 -4.381 1.00 24.94 98 ASN A O 1
ATOM 754 N N . VAL A 1 100 ? 65.751 24.096 -3.457 1.00 22.68 99 VAL A N 1
ATOM 755 C CA . VAL A 1 100 ? 65.056 25.366 -3.304 1.00 21.68 99 VAL A CA 1
ATOM 756 C C . VAL A 1 100 ? 65.293 25.939 -1.907 1.00 20.95 99 VAL A C 1
ATOM 757 O O . VAL A 1 100 ? 65.196 25.225 -0.904 1.00 20.99 99 VAL A O 1
ATOM 761 N N . SER A 1 101 ? 65.629 27.221 -1.839 1.00 19.21 100 SER A N 1
ATOM 762 C CA . SER A 1 101 ? 65.671 27.907 -0.559 1.00 19.97 100 SER A CA 1
ATOM 763 C C . SER A 1 101 ? 64.320 28.570 -0.342 1.00 18.59 100 SER A C 1
ATOM 764 O O . SER A 1 101 ? 63.849 29.321 -1.196 1.00 19.22 100 SER A O 1
ATOM 767 N N . ILE A 1 102 ? 63.678 28.271 0.775 1.00 16.66 101 ILE A N 1
ATOM 768 C CA . ILE A 1 102 ? 62.388 28.876 1.049 1.00 16.27 101 ILE A CA 1
ATOM 769 C C . ILE A 1 102 ? 62.544 30.019 2.041 1.00 16.25 101 ILE A C 1
ATOM 770 O O . ILE A 1 102 ? 63.152 29.863 3.105 1.00 17.11 101 ILE A O 1
ATOM 775 N N . ILE A 1 103 ? 61.998 31.170 1.671 1.00 16.11 102 ILE A N 1
ATOM 776 C CA . ILE A 1 103 ? 61.950 32.333 2.542 1.00 15.96 102 ILE A CA 1
ATOM 777 C C . ILE A 1 103 ? 60.507 32.536 2.950 1.00 15.26 102 ILE A C 1
ATOM 778 O O . ILE A 1 103 ? 59.669 32.856 2.120 1.00 14.17 102 ILE A O 1
ATOM 783 N N . GLY A 1 104 ? 60.210 32.339 4.231 1.00 14.80 103 GLY A N 1
ATOM 784 C CA . GLY A 1 104 ? 58.850 32.518 4.704 1.00 15.06 103 GLY A CA 1
ATOM 785 C C . GLY A 1 104 ? 58.620 33.659 5.678 1.00 15.82 103 GLY A C 1
ATOM 786 O O . GLY A 1 104 ? 59.440 33.911 6.570 1.00 15.55 103 GLY A O 1
ATOM 787 N N . HIS A 1 105 ? 57.493 34.342 5.520 1.00 13.62 104 HIS A N 1
ATOM 788 C CA . HIS A 1 105 ? 57.103 35.357 6.484 1.00 14.93 104 HIS A CA 1
ATOM 789 C C . HIS A 1 105 ? 56.149 34.809 7.536 1.00 14.93 104 HIS A C 1
ATOM 790 O O . HIS A 1 105 ? 55.120 34.231 7.209 1.00 14.93 104 HIS A O 1
ATOM 797 N N . SER A 1 106 ? 56.507 34.989 8.800 1.00 14.15 105 SER A N 1
ATOM 798 C CA . SER A 1 106 ? 55.612 34.668 9.895 1.00 15.65 105 SER A CA 1
ATOM 799 C C . SER A 1 106 ? 55.098 33.233 9.818 1.00 15.65 105 SER A C 1
ATOM 800 O O . SER A 1 106 ? 55.865 32.276 9.918 1.00 15.49 105 SER A O 1
ATOM 803 N N . VAL A 1 107 ? 53.788 33.087 9.649 1.00 16.16 106 VAL A N 1
ATOM 804 C CA . VAL A 1 107 ? 53.159 31.773 9.612 1.00 14.88 106 VAL A CA 1
ATOM 805 C C . VAL A 1 107 ? 53.777 30.875 8.523 1.00 15.00 106 VAL A C 1
ATOM 806 O O . VAL A 1 107 ? 53.831 29.651 8.659 1.00 14.40 106 VAL A O 1
ATOM 810 N N . SER A 1 108 ? 54.251 31.480 7.439 1.00 14.49 107 SER A N 1
ATOM 811 C CA . SER A 1 108 ? 54.859 30.687 6.386 1.00 13.99 107 SER A CA 1
ATOM 812 C C . SER A 1 108 ? 56.157 30.020 6.840 1.00 14.71 107 SER A C 1
ATOM 813 O O . SER A 1 108 ? 56.669 29.129 6.174 1.00 14.70 107 SER A O 1
ATOM 816 N N . SER A 1 109 ? 56.670 30.443 7.992 1.00 15.53 108 SER A N 1
ATOM 817 C CA . SER A 1 109 ? 57.835 29.804 8.598 1.00 15.27 108 SER A CA 1
ATOM 818 C C . SER A 1 109 ? 57.476 28.397 9.051 1.00 15.22 108 SER A C 1
ATOM 819 O O . SER A 1 109 ? 58.242 27.462 8.874 1.00 14.94 108 SER A O 1
ATOM 822 N N . ILE A 1 110 ? 56.291 28.267 9.631 1.00 14.90 109 ILE A N 1
ATOM 823 C CA . ILE A 1 110 ? 55.777 26.986 10.088 1.00 15.64 109 ILE A CA 1
ATOM 824 C C . ILE A 1 110 ? 55.295 26.134 8.919 1.00 15.55 109 ILE A C 1
ATOM 825 O O . ILE A 1 110 ? 55.522 24.930 8.893 1.00 17.28 109 ILE A O 1
ATOM 830 N N . ILE A 1 111 ? 54.635 26.767 7.954 1.00 15.59 110 ILE A N 1
ATOM 831 C CA . ILE A 1 111 ? 54.112 26.084 6.774 1.00 14.92 110 ILE A CA 1
ATOM 832 C C . ILE A 1 111 ? 55.250 25.456 5.973 1.00 16.56 110 ILE A C 1
ATOM 833 O O . ILE A 1 111 ? 55.201 24.271 5.637 1.00 16.10 110 ILE A O 1
ATOM 838 N N . ALA A 1 112 ? 56.275 26.251 5.673 1.00 15.97 111 ALA A N 1
ATOM 839 C CA . ALA A 1 112 ? 57.475 25.754 5.001 1.00 15.94 111 ALA A CA 1
ATOM 840 C C . ALA A 1 112 ? 58.095 24.565 5.736 1.00 17.09 111 ALA A C 1
ATOM 841 O O . ALA A 1 112 ? 58.600 23.636 5.117 1.00 18.00 111 ALA A O 1
ATOM 843 N N . GLY A 1 113 ? 58.073 24.614 7.061 1.00 17.62 112 GLY A N 1
ATOM 844 C CA . GLY A 1 113 ? 58.616 23.542 7.877 1.00 19.49 112 GLY A CA 1
ATOM 845 C C . GLY A 1 113 ? 57.818 22.248 7.797 1.00 19.44 112 GLY A C 1
ATOM 846 O O . GLY A 1 113 ? 58.397 21.167 7.763 1.00 19.18 112 GLY A O 1
ATOM 847 N N . ILE A 1 114 ? 56.491 22.359 7.777 1.00 18.52 113 ILE A N 1
ATOM 848 C CA . ILE A 1 114 ? 55.621 21.210 7.544 1.00 18.08 113 ILE A CA 1
ATOM 849 C C . ILE A 1 114 ? 55.930 20.608 6.183 1.00 19.36 113 ILE A C 1
ATOM 850 O O . ILE A 1 114 ? 56.056 19.397 6.035 1.00 19.62 113 ILE A O 1
ATOM 855 N N . ALA A 1 115 ? 56.035 21.463 5.177 1.00 18.56 114 ALA A N 1
ATOM 856 C CA . ALA A 1 115 ? 56.303 20.999 3.827 1.00 19.11 114 ALA A CA 1
ATOM 857 C C . ALA A 1 115 ? 57.650 20.276 3.749 1.00 20.10 114 ALA A C 1
ATOM 858 O O . ALA A 1 115 ? 57.814 19.336 2.979 1.00 22.23 114 ALA A O 1
ATOM 860 N N . SER A 1 116 ? 58.610 20.721 4.550 1.00 20.54 115 SER A N 1
ATOM 861 C CA . SER A 1 116 ? 59.952 20.133 4.551 1.00 21.21 115 SER A CA 1
ATOM 862 C C . SER A 1 116 ? 59.972 18.716 5.141 1.00 21.87 115 SER A C 1
ATOM 863 O O . SER A 1 116 ? 60.936 17.976 4.946 1.00 22.23 115 SER A O 1
ATOM 866 N N . THR A 1 117 ? 58.911 18.346 5.859 1.00 22.30 116 THR A N 1
ATOM 867 C CA . THR A 1 117 ? 58.776 16.998 6.412 1.00 21.68 116 THR A CA 1
ATOM 868 C C . THR A 1 117 ? 58.212 16.012 5.390 1.00 22.64 116 THR A C 1
ATOM 869 O O . THR A 1 117 ? 58.254 14.799 5.601 1.00 24.22 116 THR A O 1
ATOM 873 N N . HIS A 1 118 ? 57.694 16.534 4.279 1.00 24.04 117 HIS A N 1
ATOM 874 C CA . HIS A 1 118 ? 57.070 15.704 3.251 1.00 22.89 117 HIS A CA 1
ATOM 875 C C . HIS A 1 118 ? 57.864 15.702 1.959 1.00 23.91 117 HIS A C 1
ATOM 876 O O . HIS A 1 118 ? 57.915 14.687 1.264 1.00 24.17 117 HIS A O 1
ATOM 883 N N . VAL A 1 119 ? 58.466 16.841 1.627 1.00 24.90 118 VAL A N 1
ATOM 884 C CA . VAL A 1 119 ? 59.290 16.948 0.414 1.00 23.88 118 VAL A CA 1
ATOM 885 C C . VAL A 1 119 ? 60.664 17.560 0.700 1.00 23.35 118 VAL A C 1
ATOM 886 O O . VAL A 1 119 ? 61.210 18.292 -0.122 1.00 22.09 118 VAL A O 1
ATOM 890 N N . GLY A 1 120 ? 61.221 17.223 1.864 1.00 24.12 119 GLY A N 1
ATOM 891 C CA . GLY A 1 120 ? 62.510 17.742 2.301 1.00 24.20 119 GLY A CA 1
ATOM 892 C C . GLY A 1 120 ? 63.592 17.649 1.245 1.00 24.81 119 GLY A C 1
ATOM 893 O O . GLY A 1 120 ? 64.537 18.437 1.226 1.00 24.78 119 GLY A O 1
ATOM 894 N N . ASP A 1 121 ? 63.424 16.690 0.344 1.00 27.20 120 ASP A N 1
ATOM 895 C CA . ASP A 1 121 ? 64.391 16.395 -0.709 1.00 25.66 120 ASP A CA 1
ATOM 896 C C . ASP A 1 121 ? 64.470 17.462 -1.801 1.00 25.46 120 ASP A C 1
ATOM 897 O O . ASP A 1 121 ? 65.328 17.394 -2.687 1.00 27.69 120 ASP A O 1
ATOM 902 N N . ARG A 1 122 ? 63.584 18.448 -1.755 1.00 24.75 121 ARG A N 1
ATOM 903 C CA . ARG A 1 122 ? 63.592 19.494 -2.775 1.00 24.13 121 ARG A CA 1
ATOM 904 C C . ARG A 1 122 ? 63.951 20.841 -2.155 1.00 23.44 121 ARG A C 1
ATOM 905 O O . ARG A 1 122 ? 64.097 21.847 -2.850 1.00 22.89 121 ARG A O 1
ATOM 913 N N . ILE A 1 123 ? 64.100 20.840 -0.836 1.00 23.85 122 ILE A N 1
ATOM 914 C CA . ILE A 1 123 ? 64.348 22.059 -0.076 1.00 22.79 122 ILE A CA 1
ATOM 915 C C . ILE A 1 123 ? 65.751 22.043 0.525 1.00 23.07 122 ILE A C 1
ATOM 916 O O . ILE A 1 123 ? 66.123 21.109 1.237 1.00 22.60 122 ILE A O 1
ATOM 921 N N . SER A 1 124 ? 66.542 23.070 0.229 1.00 22.46 123 SER A N 1
ATOM 922 C CA . SER A 1 124 ? 67.900 23.117 0.759 1.00 21.08 123 SER A CA 1
ATOM 923 C C . SER A 1 124 ? 67.938 23.775 2.143 1.00 21.34 123 SER A C 1
ATOM 924 O O . SER A 1 124 ? 68.710 23.365 3.007 1.00 21.73 123 SER A O 1
ATOM 927 N N . ASP A 1 125 ? 67.082 24.773 2.360 1.00 21.00 124 ASP A N 1
ATOM 928 C CA . ASP A 1 125 ? 67.046 25.499 3.637 1.00 21.07 124 ASP A CA 1
ATOM 929 C C . ASP A 1 125 ? 65.764 26.315 3.750 1.00 18.66 124 ASP A C 1
ATOM 930 O O . ASP A 1 125 ? 65.077 26.509 2.765 1.00 17.05 124 ASP A O 1
ATOM 935 N N . ILE A 1 126 ? 65.462 26.795 4.957 1.00 18.34 125 ILE A N 1
ATOM 936 C CA . ILE A 1 126 ? 64.350 27.722 5.184 1.00 17.22 125 ILE A CA 1
ATOM 937 C C . ILE A 1 126 ? 64.824 28.989 5.892 1.00 17.81 125 ILE A C 1
ATOM 938 O O . ILE A 1 126 ? 65.601 28.920 6.840 1.00 17.15 125 ILE A O 1
ATOM 943 N N . THR A 1 127 ? 64.360 30.144 5.422 1.00 17.53 126 THR A N 1
ATOM 944 C CA . THR A 1 127 ? 64.557 31.394 6.152 1.00 16.84 126 THR A CA 1
ATOM 945 C C . THR A 1 127 ? 63.227 31.830 6.753 1.00 16.42 126 THR A C 1
ATOM 946 O O . THR A 1 127 ? 62.225 31.952 6.051 1.00 15.74 126 THR A O 1
ATOM 958 N N . ILE A 1 129 ? 61.165 34.608 8.733 1.00 15.28 128 ILE A N 1
ATOM 959 C CA . ILE A 1 129 ? 61.090 36.004 9.131 1.00 15.84 128 ILE A CA 1
ATOM 960 C C . ILE A 1 129 ? 59.973 36.240 10.147 1.00 16.83 128 ILE A C 1
ATOM 961 O O . ILE A 1 129 ? 58.787 36.140 9.822 1.00 16.77 128 ILE A O 1
ATOM 966 N N . CYS A 1 130 ? 60.367 36.561 11.378 1.00 17.44 129 CYS A N 1
ATOM 967 C CA . CYS A 1 130 ? 59.437 36.780 12.479 1.00 16.35 129 CYS A CA 1
ATOM 968 C C . CYS A 1 130 ? 58.493 35.604 12.662 1.00 16.65 129 CYS A C 1
ATOM 969 O O . CYS A 1 130 ? 57.283 35.761 12.546 1.00 16.73 129 CYS A O 1
ATOM 972 N N . PRO A 1 131 ? 59.044 34.421 12.971 1.00 16.99 130 PRO A N 1
ATOM 973 C CA . PRO A 1 131 ? 58.237 33.211 13.122 1.00 17.54 130 PRO A CA 1
ATOM 974 C C . PRO A 1 131 ? 57.662 33.069 14.525 1.00 19.05 130 PRO A C 1
ATOM 975 O O . PRO A 1 131 ? 58.101 33.753 15.443 1.00 18.52 130 PRO A O 1
ATOM 979 N N . SER A 1 132 ? 56.670 32.192 14.665 1.00 19.40 131 SER A N 1
ATOM 980 C CA . SER A 1 132 ? 56.201 31.717 15.959 1.00 20.83 131 SER A CA 1
ATOM 981 C C . SER A 1 132 ? 55.601 30.329 15.779 1.00 21.92 131 SER A C 1
ATOM 982 O O . SER A 1 132 ? 54.825 30.103 14.850 1.00 21.25 131 SER A O 1
ATOM 985 N N . PRO A 1 133 ? 55.964 29.384 16.660 1.00 21.09 132 PRO A N 1
ATOM 986 C CA . PRO A 1 133 ? 55.323 28.067 16.591 1.00 21.00 132 PRO A CA 1
ATOM 987 C C . PRO A 1 133 ? 53.916 28.072 17.196 1.00 21.03 132 PRO A C 1
ATOM 988 O O . PRO A 1 133 ? 53.129 27.178 16.894 1.00 22.40 132 PRO A O 1
ATOM 992 N N . CYS A 1 134 ? 53.602 29.069 18.021 1.00 22.08 133 CYS A N 1
ATOM 993 C CA . CYS A 1 134 ? 52.372 29.058 18.812 1.00 23.79 133 CYS A CA 1
ATOM 994 C C . CYS A 1 134 ? 52.212 30.386 19.546 1.00 24.98 133 CYS A C 1
ATOM 995 O O . CYS A 1 134 ? 53.144 30.847 20.204 1.00 24.62 133 CYS A O 1
ATOM 998 N N . PHE A 1 135 ? 51.029 30.991 19.440 1.00 24.33 134 PHE A N 1
ATOM 999 C CA . PHE A 1 135 ? 50.775 32.319 19.996 1.00 25.52 134 PHE A CA 1
ATOM 1000 C C . PHE A 1 135 ? 50.200 32.267 21.399 1.00 28.93 134 PHE A C 1
ATOM 1001 O O . PHE A 1 135 ? 50.182 33.274 22.111 1.00 30.42 134 PHE A O 1
ATOM 1017 N N . ASN A 1 137 ? 49.851 30.742 25.449 1.00 30.59 136 ASN A N 1
ATOM 1018 C CA . ASN A 1 137 ? 50.768 30.584 26.565 1.00 29.25 136 ASN A CA 1
ATOM 1019 C C . ASN A 1 137 ? 50.688 29.217 27.226 1.00 30.24 136 ASN A C 1
ATOM 1020 O O . ASN A 1 137 ? 49.602 28.687 27.452 1.00 31.91 136 ASN A O 1
ATOM 1025 N N . PHE A 1 138 ? 51.851 28.651 27.524 1.00 29.63 137 PHE A N 1
ATOM 1026 C CA . PHE A 1 138 ? 51.946 27.413 28.282 1.00 31.19 137 PHE A CA 1
ATOM 1027 C C . PHE A 1 138 ? 53.039 27.592 29.317 1.00 32.36 137 PHE A C 1
ATOM 1028 O O . PHE A 1 138 ? 54.099 26.963 29.225 1.00 32.88 137 PHE A O 1
ATOM 1036 N N . PRO A 1 139 ? 52.785 28.476 30.296 1.00 31.61 138 PRO A N 1
ATOM 1037 C CA . PRO A 1 139 ? 53.747 28.835 31.337 1.00 32.43 138 PRO A CA 1
ATOM 1038 C C . PRO A 1 139 ? 54.031 27.669 32.282 1.00 31.62 138 PRO A C 1
ATOM 1039 O O . PRO A 1 139 ? 53.206 26.763 32.419 1.00 31.95 138 PRO A O 1
ATOM 1043 N N . PRO A 1 140 ? 55.208 27.694 32.920 1.00 31.56 139 PRO A N 1
ATOM 1044 C CA . PRO A 1 140 ? 56.118 28.830 32.727 1.00 33.12 139 PRO A CA 1
ATOM 1045 C C . PRO A 1 140 ? 57.003 28.705 31.475 1.00 33.23 139 PRO A C 1
ATOM 1046 O O . PRO A 1 140 ? 57.583 29.698 31.036 1.00 33.57 139 PRO A O 1
ATOM 1050 N N . ASP A 1 141 ? 57.087 27.509 30.902 1.00 32.62 140 ASP A N 1
ATOM 1051 C CA . ASP A 1 141 ? 58.137 27.197 29.935 1.00 32.62 140 ASP A CA 1
ATOM 1052 C C . ASP A 1 141 ? 57.874 27.643 28.498 1.00 33.50 140 ASP A C 1
ATOM 1053 O O . ASP A 1 141 ? 58.769 27.574 27.648 1.00 31.05 140 ASP A O 1
ATOM 1058 N N . TYR A 1 142 ? 56.654 28.090 28.219 1.00 32.18 141 TYR A N 1
ATOM 1059 C CA . TYR A 1 142 ? 56.377 28.720 26.930 1.00 30.10 141 TYR A CA 1
ATOM 1060 C C . TYR A 1 142 ? 55.341 29.818 27.071 1.00 29.67 141 TYR A C 1
ATOM 1061 O O . TYR A 1 142 ? 54.231 29.585 27.549 1.00 30.34 141 TYR A O 1
ATOM 1070 N N . VAL A 1 143 ? 55.713 31.020 26.657 1.00 28.13 142 VAL A N 1
ATOM 1071 C CA . VAL A 1 143 ? 54.792 32.140 26.670 1.00 28.81 142 VAL A CA 1
ATOM 1072 C C . VAL A 1 143 ? 54.690 32.717 25.265 1.00 29.39 142 VAL A C 1
ATOM 1073 O O . VAL A 1 143 ? 55.558 33.481 24.834 1.00 30.14 142 VAL A O 1
ATOM 1077 N N . GLY A 1 144 ? 53.639 32.331 24.545 1.00 29.12 143 GLY A N 1
ATOM 1078 C CA . GLY A 1 144 ? 53.456 32.771 23.172 1.00 28.07 143 GLY A CA 1
ATOM 1079 C C . GLY A 1 144 ? 53.158 34.255 23.168 1.00 29.03 143 GLY A C 1
ATOM 1080 O O . GLY A 1 144 ? 53.419 34.953 22.186 1.00 28.32 143 GLY A O 1
ATOM 1081 N N . GLY A 1 145 ? 52.606 34.729 24.282 1.00 28.15 144 GLY A N 1
ATOM 1082 C CA . GLY A 1 145 ? 52.408 36.152 24.505 1.00 30.13 144 GLY A CA 1
ATOM 1083 C C . GLY A 1 145 ? 50.957 36.581 24.431 1.00 30.26 144 GLY A C 1
ATOM 1084 O O . GLY A 1 145 ? 50.623 37.749 24.637 1.00 30.31 144 GLY A O 1
ATOM 1085 N N . PHE A 1 146 ? 50.089 35.623 24.135 1.00 31.02 145 PHE A N 1
ATOM 1086 C CA . PHE A 1 146 ? 48.688 35.923 23.916 1.00 30.91 145 PHE A CA 1
ATOM 1087 C C . PHE A 1 146 ? 47.823 35.040 24.774 1.00 31.19 145 PHE A C 1
ATOM 1088 O O . PHE A 1 146 ? 47.875 33.813 24.681 1.00 30.87 145 PHE A O 1
ATOM 1096 N N . GLU A 1 147 ? 47.034 35.679 25.624 1.00 31.36 146 GLU A N 1
ATOM 1097 C CA . GLU A 1 147 ? 46.131 34.959 26.488 1.00 33.50 146 GLU A CA 1
ATOM 1098 C C . GLU A 1 147 ? 44.972 34.435 25.652 1.00 33.39 146 GLU A C 1
ATOM 1099 O O . GLU A 1 147 ? 44.571 35.070 24.676 1.00 32.60 146 GLU A O 1
ATOM 1105 N N . ARG A 1 148 ? 44.455 33.268 26.020 1.00 32.38 147 ARG A N 1
ATOM 1106 C CA . ARG A 1 148 ? 43.336 32.670 25.305 1.00 33.80 147 ARG A CA 1
ATOM 1107 C C . ARG A 1 148 ? 42.160 33.643 25.206 1.00 32.45 147 ARG A C 1
ATOM 1108 O O . ARG A 1 148 ? 41.450 33.682 24.202 1.00 32.75 147 ARG A O 1
ATOM 1116 N N . ASP A 1 149 ? 41.972 34.430 26.259 1.00 34.15 148 ASP A N 1
ATOM 1117 C CA . ASP A 1 149 ? 40.871 35.380 26.342 1.00 34.10 148 ASP A CA 1
ATOM 1118 C C . ASP A 1 149 ? 40.994 36.496 25.316 1.00 31.69 148 ASP A C 1
ATOM 1119 O O . ASP A 1 149 ? 39.990 36.956 24.770 1.00 31.98 148 ASP A O 1
ATOM 1124 N N . ASP A 1 150 ? 42.223 36.937 25.074 1.00 31.06 149 ASP A N 1
ATOM 1125 C CA . ASP A 1 150 ? 42.494 37.975 24.090 1.00 29.97 149 ASP A CA 1
ATOM 1126 C C . ASP A 1 150 ? 42.374 37.430 22.660 1.00 29.88 149 ASP A C 1
ATOM 1127 O O . ASP A 1 150 ? 41.935 38.137 21.749 1.00 26.64 149 ASP A O 1
ATOM 1132 N N . LEU A 1 151 ? 42.771 36.174 22.463 1.00 29.88 150 LEU A N 1
ATOM 1133 C CA . LEU A 1 151 ? 42.667 35.548 21.151 1.00 27.26 150 LEU A CA 1
ATOM 1134 C C . LEU A 1 151 ? 41.209 35.291 20.796 1.00 26.89 150 LEU A C 1
ATOM 1135 O O . LEU A 1 151 ? 40.788 35.503 19.656 1.00 26.69 150 LEU A O 1
ATOM 1140 N N . GLU A 1 152 ? 40.443 34.834 21.781 1.00 28.14 151 GLU A N 1
ATOM 1141 C CA . GLU A 1 152 ? 39.004 34.625 21.620 1.00 28.94 151 GLU A CA 1
ATOM 1142 C C . GLU A 1 152 ? 38.326 35.924 21.153 1.00 28.30 151 GLU A C 1
ATOM 1143 O O . GLU A 1 152 ? 37.515 35.919 20.221 1.00 27.64 151 GLU A O 1
ATOM 1149 N N . GLU A 1 153 ? 38.694 37.027 21.802 1.00 27.66 152 GLU A N 1
ATOM 1150 C CA . GLU A 1 153 ? 38.199 38.367 21.503 1.00 26.24 152 GLU A CA 1
ATOM 1151 C C . GLU A 1 153 ? 38.584 38.868 20.112 1.00 25.32 152 GLU A C 1
ATOM 1152 O O . GLU A 1 153 ? 37.846 39.639 19.496 1.00 25.35 152 GLU A O 1
ATOM 1158 N N . LEU A 1 154 ? 39.743 38.444 19.621 1.00 25.23 153 LEU A N 1
ATOM 1159 C CA . LEU A 1 154 ? 40.205 38.846 18.292 1.00 24.71 153 LEU A CA 1
ATOM 1160 C C . LEU A 1 154 ? 39.398 38.155 17.203 1.00 24.11 153 LEU A C 1
ATOM 1161 O O . LEU A 1 154 ? 38.874 38.796 16.286 1.00 22.81 153 LEU A O 1
ATOM 1166 N N . ILE A 1 155 ? 39.331 36.833 17.297 1.00 23.70 154 ILE A N 1
ATOM 1167 C CA . ILE A 1 155 ? 38.570 36.039 16.353 1.00 24.13 154 ILE A CA 1
ATOM 1168 C C . ILE A 1 155 ? 37.088 36.441 16.353 1.00 24.25 154 ILE A C 1
ATOM 1169 O O . ILE A 1 155 ? 36.444 36.467 15.303 1.00 23.35 154 ILE A O 1
ATOM 1174 N N . ASN A 1 156 ? 36.557 36.764 17.529 1.00 24.36 155 ASN A N 1
ATOM 1175 C CA . ASN A 1 156 ? 35.168 37.196 17.639 1.00 23.64 155 ASN A CA 1
ATOM 1176 C C . ASN A 1 156 ? 34.914 38.584 17.074 1.00 22.25 155 ASN A C 1
ATOM 1177 O O . ASN A 1 156 ? 33.812 38.878 16.608 1.00 21.35 155 ASN A O 1
ATOM 1182 N N . LEU A 1 157 ? 35.925 39.445 17.143 1.00 22.25 156 LEU A N 1
ATOM 1183 C CA . LEU A 1 157 ? 35.814 40.789 16.591 1.00 20.60 156 LEU A CA 1
ATOM 1184 C C . LEU A 1 157 ? 35.656 40.687 15.071 1.00 19.47 156 LEU A C 1
ATOM 1185 O O . LEU A 1 157 ? 34.973 41.500 14.452 1.00 18.69 156 LEU A O 1
ATOM 1198 N N . ASP A 1 159 ? 33.855 38.591 13.598 1.00 20.60 158 ASP A N 1
ATOM 1199 C CA . ASP A 1 159 ? 32.426 38.343 13.370 1.00 19.65 158 ASP A CA 1
ATOM 1200 C C . ASP A 1 159 ? 31.594 39.603 13.602 1.00 18.84 158 ASP A C 1
ATOM 1201 O O . ASP A 1 159 ? 30.671 39.896 12.851 1.00 19.16 158 ASP A O 1
ATOM 1206 N N . LYS A 1 160 ? 31.912 40.330 14.665 1.00 17.69 159 LYS A N 1
ATOM 1207 C CA . LYS A 1 160 ? 31.140 41.499 15.049 1.00 19.19 159 LYS A CA 1
ATOM 1208 C C . LYS A 1 160 ? 31.380 42.672 14.099 1.00 18.87 159 LYS A C 1
ATOM 1209 O O . LYS A 1 160 ? 30.434 43.311 13.641 1.00 18.62 159 LYS A O 1
ATOM 1215 N N . ASN A 1 161 ? 32.647 42.927 13.787 1.00 19.10 160 ASN A N 1
ATOM 1216 C CA . ASN A 1 161 ? 33.054 44.155 13.096 1.00 19.80 160 ASN A CA 1
ATOM 1217 C C . ASN A 1 161 ? 34.357 43.978 12.296 1.00 19.18 160 ASN A C 1
ATOM 1218 O O . ASN A 1 161 ? 35.451 44.264 12.794 1.00 17.94 160 ASN A O 1
ATOM 1223 N N . TYR A 1 162 ? 34.241 43.500 11.061 1.00 17.47 161 TYR A N 1
ATOM 1224 C CA . TYR A 1 162 ? 35.424 43.154 10.274 1.00 18.23 161 TYR A CA 1
ATOM 1225 C C . TYR A 1 162 ? 36.368 44.343 10.089 1.00 18.92 161 TYR A C 1
ATOM 1226 O O . TYR A 1 162 ? 37.581 44.229 10.290 1.00 18.40 161 TYR A O 1
ATOM 1235 N N . ILE A 1 163 ? 35.807 45.482 9.688 1.00 17.69 162 ILE A N 1
ATOM 1236 C CA . ILE A 1 163 ? 36.591 46.698 9.511 1.00 17.35 162 ILE A CA 1
ATOM 1237 C C . ILE A 1 163 ? 37.307 47.057 10.812 1.00 16.73 162 ILE A C 1
ATOM 1238 O O . ILE A 1 163 ? 38.477 47.429 10.808 1.00 17.34 162 ILE A O 1
ATOM 1243 N N . GLY A 1 164 ? 36.611 46.906 11.928 1.00 17.46 163 GLY A N 1
ATOM 1244 C CA . GLY A 1 164 ? 37.223 47.080 13.234 1.00 18.21 163 GLY A CA 1
ATOM 1245 C C . GLY A 1 164 ? 38.369 46.115 13.477 1.00 18.45 163 GLY A C 1
ATOM 1246 O O . GLY A 1 164 ? 39.421 46.502 13.982 1.00 18.47 163 GLY A O 1
ATOM 1247 N N . TRP A 1 165 ? 38.168 44.852 13.117 1.00 17.58 164 TRP A N 1
ATOM 1248 C CA . TRP A 1 165 ? 39.205 43.845 13.285 1.00 17.75 164 TRP A CA 1
ATOM 1249 C C . TRP A 1 165 ? 40.472 44.216 12.532 1.00 16.76 164 TRP A C 1
ATOM 1250 O O . TRP A 1 165 ? 41.569 44.112 13.064 1.00 18.39 164 TRP A O 1
ATOM 1261 N N . ALA A 1 166 ? 40.317 44.632 11.282 1.00 16.74 165 ALA A N 1
ATOM 1262 C CA . ALA A 1 166 ? 41.457 45.007 10.459 1.00 17.31 165 ALA A CA 1
ATOM 1263 C C . ALA A 1 166 ? 42.221 46.195 11.056 1.00 16.74 165 ALA A C 1
ATOM 1264 O O . ALA A 1 166 ? 43.449 46.175 11.132 1.00 15.99 165 ALA A O 1
ATOM 1266 N N . ASN A 1 167 ? 41.478 47.212 11.490 1.00 17.03 166 ASN A N 1
ATOM 1267 C CA . ASN A 1 167 ? 42.049 48.413 12.100 1.00 18.33 166 ASN A CA 1
ATOM 1268 C C . ASN A 1 167 ? 42.830 48.107 13.385 1.00 18.22 166 ASN A C 1
ATOM 1269 O O . ASN A 1 167 ? 43.779 48.805 13.736 1.00 18.24 166 ASN A O 1
ATOM 1274 N N . TYR A 1 168 ? 42.428 47.054 14.080 1.00 18.21 167 TYR A N 1
ATOM 1275 C CA . TYR A 1 168 ? 43.129 46.634 15.284 1.00 19.49 167 TYR A CA 1
ATOM 1276 C C . TYR A 1 168 ? 44.366 45.795 14.979 1.00 19.25 167 TYR A C 1
ATOM 1277 O O . TYR A 1 168 ? 45.423 46.025 15.547 1.00 20.36 167 TYR A O 1
ATOM 1286 N N . LEU A 1 169 ? 44.243 44.831 14.070 1.00 18.68 168 LEU A N 1
ATOM 1287 C CA . LEU A 1 169 ? 45.320 43.861 13.860 1.00 19.42 168 LEU A CA 1
ATOM 1288 C C . LEU A 1 169 ? 46.471 44.366 12.985 1.00 18.31 168 LEU A C 1
ATOM 1289 O O . LEU A 1 169 ? 47.613 43.953 13.171 1.00 19.63 168 LEU A O 1
ATOM 1294 N N . ALA A 1 170 ? 46.177 45.261 12.048 1.00 17.91 169 ALA A N 1
ATOM 1295 C CA . ALA A 1 170 ? 47.197 45.792 11.144 1.00 17.99 169 ALA A CA 1
ATOM 1296 C C . ALA A 1 170 ? 48.371 46.441 11.880 1.00 19.10 169 ALA A C 1
ATOM 1297 O O . ALA A 1 170 ? 49.530 46.128 11.593 1.00 17.64 169 ALA A O 1
ATOM 1299 N N . PRO A 1 171 ? 48.085 47.348 12.828 1.00 19.04 170 PRO A N 1
ATOM 1300 C CA . PRO A 1 171 ? 49.198 47.956 13.572 1.00 19.01 170 PRO A CA 1
ATOM 1301 C C . PRO A 1 171 ? 49.876 46.961 14.505 1.00 21.13 170 PRO A C 1
ATOM 1302 O O . PRO A 1 171 ? 51.063 47.103 14.800 1.00 20.56 170 PRO A O 1
ATOM 1306 N N . LEU A 1 172 ? 49.125 45.970 14.972 1.00 20.67 171 LEU A N 1
ATOM 1307 C CA . LEU A 1 172 ? 49.674 44.953 15.857 1.00 21.02 171 LEU A CA 1
ATOM 1308 C C . LEU A 1 172 ? 50.775 44.187 15.138 1.00 20.65 171 LEU A C 1
ATOM 1309 O O . LEU A 1 172 ? 51.871 43.991 15.668 1.00 20.66 171 LEU A O 1
ATOM 1314 N N . VAL A 1 173 ? 50.467 43.763 13.920 1.00 19.90 172 VAL A N 1
ATOM 1315 C CA . VAL A 1 173 ? 51.377 42.980 13.107 1.00 18.91 172 VAL A CA 1
ATOM 1316 C C . VAL A 1 173 ? 52.483 43.861 12.525 1.00 20.42 172 VAL A C 1
ATOM 1317 O O . VAL A 1 173 ? 53.657 43.502 12.569 1.00 20.87 172 VAL A O 1
ATOM 1329 N N . GLY A 1 175 ? 53.457 46.811 13.533 1.00 21.49 174 GLY A N 1
ATOM 1330 C CA . GLY A 1 175 ? 54.161 47.573 14.550 1.00 21.70 174 GLY A CA 1
ATOM 1331 C C . GLY A 1 175 ? 53.713 49.017 14.501 1.00 22.26 174 GLY A C 1
ATOM 1332 O O . GLY A 1 175 ? 53.903 49.698 13.494 1.00 22.24 174 GLY A O 1
ATOM 1333 N N . ALA A 1 176 ? 53.117 49.478 15.597 1.00 22.56 175 ALA A N 1
ATOM 1334 C CA . ALA A 1 176 ? 52.423 50.761 15.632 1.00 22.36 175 ALA A CA 1
ATOM 1335 C C . ALA A 1 176 ? 53.322 51.967 15.344 1.00 24.01 175 ALA A C 1
ATOM 1336 O O . ALA A 1 176 ? 52.838 53.046 15.007 1.00 24.52 175 ALA A O 1
ATOM 1338 N N . SER A 1 177 ? 54.629 51.785 15.483 1.00 24.18 176 SER A N 1
ATOM 1339 C CA . SER A 1 177 ? 55.568 52.887 15.316 1.00 24.00 176 SER A CA 1
ATOM 1340 C C . SER A 1 177 ? 55.814 53.223 13.851 1.00 23.16 176 SER A C 1
ATOM 1341 O O . SER A 1 177 ? 56.492 54.200 13.552 1.00 24.41 176 SER A O 1
ATOM 1344 N N . HIS A 1 178 ? 55.253 52.419 12.947 1.00 22.36 177 HIS A N 1
ATOM 1345 C CA . HIS A 1 178 ? 55.550 52.521 11.519 1.00 22.75 177 HIS A CA 1
ATOM 1346 C C . HIS A 1 178 ? 54.564 53.398 10.743 1.00 22.39 177 HIS A C 1
ATOM 1347 O O . HIS A 1 178 ? 53.579 53.879 11.296 1.00 22.64 177 HIS A O 1
ATOM 1354 N N . SER A 1 179 ? 54.834 53.605 9.457 1.00 22.44 178 SER A N 1
ATOM 1355 C CA . SER A 1 179 ? 54.074 54.577 8.667 1.00 22.96 178 SER A CA 1
ATOM 1356 C C . SER A 1 179 ? 52.635 54.160 8.363 1.00 21.87 178 SER A C 1
ATOM 1357 O O . SER A 1 179 ? 52.325 52.971 8.263 1.00 19.77 178 SER A O 1
ATOM 1360 N N . SER A 1 180 ? 51.771 55.159 8.202 1.00 21.03 179 SER A N 1
ATOM 1361 C CA . SER A 1 180 ? 50.385 54.943 7.799 1.00 21.33 179 SER A CA 1
ATOM 1362 C C . SER A 1 180 ? 50.300 54.233 6.458 1.00 18.98 179 SER A C 1
ATOM 1363 O O . SER A 1 180 ? 49.400 53.429 6.243 1.00 18.76 179 SER A O 1
ATOM 1366 N N . GLU A 1 181 ? 51.229 54.545 5.558 1.00 20.13 180 GLU A N 1
ATOM 1367 C CA . GLU A 1 181 ? 51.320 53.853 4.272 1.00 21.10 180 GLU A CA 1
ATOM 1368 C C . GLU A 1 181 ? 51.443 52.351 4.491 1.00 20.52 180 GLU A C 1
ATOM 1369 O O . GLU A 1 181 ? 50.738 51.563 3.866 1.00 18.70 180 GLU A O 1
ATOM 1375 N N . LEU A 1 182 ? 52.331 51.964 5.401 1.00 21.42 181 LEU A N 1
ATOM 1376 C CA . LEU A 1 182 ? 52.585 50.549 5.661 1.00 19.75 181 LEU A CA 1
ATOM 1377 C C . LEU A 1 182 ? 51.454 49.893 6.439 1.00 18.87 181 LEU A C 1
ATOM 1378 O O . LEU A 1 182 ? 50.909 48.871 6.026 1.00 18.68 181 LEU A O 1
ATOM 1383 N N . ILE A 1 183 ? 51.115 50.468 7.584 1.00 19.57 182 ILE A N 1
ATOM 1384 C CA . ILE A 1 183 ? 50.052 49.910 8.400 1.00 19.24 182 ILE A CA 1
ATOM 1385 C C . ILE A 1 183 ? 48.805 49.815 7.523 1.00 19.01 182 ILE A C 1
ATOM 1386 O O . ILE A 1 183 ? 48.173 48.763 7.433 1.00 17.80 182 ILE A O 1
ATOM 1391 N N . GLY A 1 184 ? 48.498 50.905 6.830 1.00 17.78 183 GLY A N 1
ATOM 1392 C CA . GLY A 1 184 ? 47.348 50.958 5.955 1.00 17.62 183 GLY A CA 1
ATOM 1393 C C . GLY A 1 184 ? 47.343 49.943 4.827 1.00 18.66 183 GLY A C 1
ATOM 1394 O O . GLY A 1 184 ? 46.278 49.494 4.408 1.00 16.97 183 GLY A O 1
ATOM 1395 N N . GLU A 1 185 ? 48.523 49.594 4.314 1.00 18.51 184 GLU A N 1
ATOM 1396 C CA . GLU A 1 185 ? 48.625 48.566 3.282 1.00 18.24 184 GLU A CA 1
ATOM 1397 C C . GLU A 1 185 ? 48.185 47.204 3.823 1.00 17.87 184 GLU A C 1
ATOM 1398 O O . GLU A 1 185 ? 47.579 46.397 3.120 1.00 17.13 184 GLU A O 1
ATOM 1404 N N . LEU A 1 186 ? 48.490 46.951 5.086 1.00 18.00 185 LEU A N 1
ATOM 1405 C CA . LEU A 1 186 ? 48.126 45.683 5.700 1.00 17.95 185 LEU A CA 1
ATOM 1406 C C . LEU A 1 186 ? 46.634 45.629 6.004 1.00 16.95 185 LEU A C 1
ATOM 1407 O O . LEU A 1 186 ? 45.994 44.611 5.785 1.00 17.69 185 LEU A O 1
ATOM 1412 N N . SER A 1 187 ? 46.063 46.726 6.488 1.00 17.97 186 SER A N 1
ATOM 1413 C CA . SER A 1 187 ? 44.627 46.720 6.782 1.00 18.53 186 SER A CA 1
ATOM 1414 C C . SER A 1 187 ? 43.788 46.634 5.500 1.00 17.87 186 SER A C 1
ATOM 1415 O O . SER A 1 187 ? 42.699 46.038 5.493 1.00 19.25 186 SER A O 1
ATOM 1418 N N . GLY A 1 188 ? 44.297 47.209 4.414 1.00 17.01 187 GLY A N 1
ATOM 1419 C CA . GLY A 1 188 ? 43.659 47.070 3.114 1.00 16.80 187 GLY A CA 1
ATOM 1420 C C . GLY A 1 188 ? 43.707 45.638 2.594 1.00 18.46 187 GLY A C 1
ATOM 1421 O O . GLY A 1 188 ? 42.740 45.148 1.994 1.00 17.78 187 GLY A O 1
ATOM 1422 N N . SER A 1 189 ? 44.835 44.964 2.814 1.00 17.74 188 SER A N 1
ATOM 1423 C CA . SER A 1 189 ? 44.981 43.568 2.408 1.00 17.25 188 SER A CA 1
ATOM 1424 C C . SER A 1 189 ? 44.027 42.697 3.207 1.00 16.84 188 SER A C 1
ATOM 1425 O O . SER A 1 189 ? 43.331 41.862 2.641 1.00 17.92 188 SER A O 1
ATOM 1428 N N . PHE A 1 190 ? 44.013 42.888 4.527 1.00 17.38 189 PHE A N 1
ATOM 1429 C CA . PHE A 1 190 ? 43.030 42.242 5.387 1.00 18.05 189 PHE A CA 1
ATOM 1430 C C . PHE A 1 190 ? 41.606 42.407 4.836 1.00 17.74 189 PHE A C 1
ATOM 1431 O O . PHE A 1 190 ? 40.855 41.434 4.723 1.00 17.47 189 PHE A O 1
ATOM 1439 N N . CYS A 1 191 ? 41.256 43.643 4.489 1.00 17.13 190 CYS A N 1
ATOM 1440 C CA . CYS A 1 191 ? 39.908 43.995 4.033 1.00 17.67 190 CYS A CA 1
ATOM 1441 C C . CYS A 1 191 ? 39.492 43.392 2.703 1.00 18.05 190 CYS A C 1
ATOM 1442 O O . CYS A 1 191 ? 38.323 43.069 2.515 1.00 18.26 190 CYS A O 1
ATOM 1445 N N . THR A 1 192 ? 40.434 43.268 1.772 1.00 18.17 191 THR A N 1
ATOM 1446 C CA . THR A 1 192 ? 40.128 42.742 0.440 1.00 18.03 191 THR A CA 1
ATOM 1447 C C . THR A 1 192 ? 40.252 41.220 0.345 1.00 17.56 191 THR A C 1
ATOM 1448 O O . THR A 1 192 ? 40.007 40.640 -0.720 1.00 18.90 191 THR A O 1
ATOM 1452 N N . THR A 1 193 ? 40.638 40.578 1.445 1.00 16.57 192 THR A N 1
ATOM 1453 C CA . THR A 1 193 ? 40.748 39.118 1.478 1.00 16.41 192 THR A CA 1
ATOM 1454 C C . THR A 1 193 ? 39.382 38.551 1.824 1.00 16.26 192 THR A C 1
ATOM 1455 O O . THR A 1 193 ? 38.697 39.047 2.723 1.00 16.87 192 THR A O 1
ATOM 1459 N N . ASP A 1 194 ? 38.972 37.527 1.090 1.00 16.70 193 ASP A N 1
ATOM 1460 C CA . ASP A 1 194 ? 37.689 36.888 1.335 1.00 16.19 193 ASP A CA 1
ATOM 1461 C C . ASP A 1 194 ? 37.530 36.611 2.828 1.00 15.79 193 ASP A C 1
ATOM 1462 O O . ASP A 1 194 ? 38.451 36.102 3.473 1.00 16.05 193 ASP A O 1
ATOM 1467 N N . PRO A 1 195 ? 36.371 36.966 3.393 1.00 15.48 194 PRO A N 1
ATOM 1468 C CA . PRO A 1 195 ? 36.207 36.836 4.848 1.00 16.89 194 PRO A CA 1
ATOM 1469 C C . PRO A 1 195 ? 36.278 35.403 5.367 1.00 15.04 194 PRO A C 1
ATOM 1470 O O . PRO A 1 195 ? 36.644 35.215 6.517 1.00 14.47 194 PRO A O 1
ATOM 1474 N N . ILE A 1 196 ? 35.922 34.414 4.555 1.00 15.50 195 ILE A N 1
ATOM 1475 C CA . ILE A 1 196 ? 35.976 33.032 5.018 1.00 14.84 195 ILE A CA 1
ATOM 1476 C C . ILE A 1 196 ? 37.408 32.526 4.994 1.00 14.25 195 ILE A C 1
ATOM 1477 O O . ILE A 1 196 ? 37.849 31.844 5.914 1.00 14.25 195 ILE A O 1
ATOM 1482 N N . VAL A 1 197 ? 38.137 32.878 3.944 1.00 14.63 196 VAL A N 1
ATOM 1483 C CA . VAL A 1 197 ? 39.565 32.621 3.893 1.00 14.17 196 VAL A CA 1
ATOM 1484 C C . VAL A 1 197 ? 40.255 33.248 5.097 1.00 14.24 196 VAL A C 1
ATOM 1485 O O . VAL A 1 197 ? 41.045 32.605 5.770 1.00 15.00 196 VAL A O 1
ATOM 1489 N N . ALA A 1 198 ? 39.947 34.512 5.366 1.00 14.90 197 ALA A N 1
ATOM 1490 C CA . ALA A 1 198 ? 40.617 35.251 6.424 1.00 15.98 197 ALA A CA 1
ATOM 1491 C C . ALA A 1 198 ? 40.295 34.655 7.782 1.00 14.42 197 ALA A C 1
ATOM 1492 O O . ALA A 1 198 ? 41.166 34.550 8.635 1.00 14.83 197 ALA A O 1
ATOM 1494 N N . LYS A 1 199 ? 39.045 34.249 7.979 1.00 15.29 198 LYS A N 1
ATOM 1495 C CA . LYS A 1 199 ? 38.626 33.682 9.267 1.00 14.68 198 LYS A CA 1
ATOM 1496 C C . LYS A 1 199 ? 39.225 32.304 9.545 1.00 14.50 198 LYS A C 1
ATOM 1497 O O . LYS A 1 199 ? 39.645 32.015 10.669 1.00 15.63 198 LYS A O 1
ATOM 1503 N N . THR A 1 200 ? 39.263 31.447 8.532 1.00 13.87 199 THR A N 1
ATOM 1504 C CA . THR A 1 200 ? 39.852 30.119 8.706 1.00 14.09 199 THR A CA 1
ATOM 1505 C C . THR A 1 200 ? 41.385 30.165 8.751 1.00 14.21 199 THR A C 1
ATOM 1506 O O . THR A 1 200 ? 42.018 29.308 9.364 1.00 16.37 199 THR A O 1
ATOM 1510 N N . PHE A 1 201 ? 41.973 31.164 8.103 1.00 14.45 200 PHE A N 1
ATOM 1511 C CA . PHE A 1 201 ? 43.426 31.334 8.089 1.00 14.89 200 PHE A CA 1
ATOM 1512 C C . PHE A 1 201 ? 43.871 31.886 9.429 1.00 14.99 200 PHE A C 1
ATOM 1513 O O . PHE A 1 201 ? 44.886 31.465 9.974 1.00 17.10 200 PHE A O 1
ATOM 1521 N N . ALA A 1 202 ? 43.091 32.813 9.974 1.00 14.89 201 ALA A N 1
ATOM 1522 C CA . ALA A 1 202 ? 43.375 33.381 11.292 1.00 17.63 201 ALA A CA 1
ATOM 1523 C C . ALA A 1 202 ? 43.297 32.345 12.422 1.00 17.30 201 ALA A C 1
ATOM 1524 O O . ALA A 1 202 ? 44.113 32.364 13.338 1.00 19.66 201 ALA A O 1
ATOM 1526 N N . LYS A 1 203 ? 42.322 31.440 12.361 1.00 17.34 202 LYS A N 1
ATOM 1527 C CA . LYS A 1 203 ? 42.254 30.345 13.328 1.00 17.24 202 LYS A CA 1
ATOM 1528 C C . LYS A 1 203 ? 43.450 29.404 13.148 1.00 17.79 202 LYS A C 1
ATOM 1529 O O . LYS A 1 203 ? 44.063 28.978 14.121 1.00 18.49 202 LYS A O 1
ATOM 1535 N N . ALA A 1 204 ? 43.789 29.090 11.903 1.00 17.22 203 ALA A N 1
ATOM 1536 C CA . ALA A 1 204 ? 44.900 28.181 11.638 1.00 17.02 203 ALA A CA 1
ATOM 1537 C C . ALA A 1 204 ? 46.229 28.805 12.049 1.00 18.19 203 ALA A C 1
ATOM 1538 O O . ALA A 1 204 ? 47.193 28.101 12.333 1.00 18.44 203 ALA A O 1
ATOM 1540 N N . THR A 1 205 ? 46.277 30.130 12.084 1.00 18.46 204 THR A N 1
ATOM 1541 C CA . THR A 1 205 ? 47.514 30.825 12.399 1.00 18.00 204 THR A CA 1
ATOM 1542 C C . THR A 1 205 ? 47.682 31.044 13.898 1.00 19.74 204 THR A C 1
ATOM 1543 O O . THR A 1 205 ? 48.664 30.603 14.482 1.00 20.27 204 THR A O 1
ATOM 1547 N N . PHE A 1 206 ? 46.712 31.707 14.521 1.00 20.79 205 PHE A N 1
ATOM 1548 C CA . PHE A 1 206 ? 46.841 32.131 15.919 1.00 20.67 205 PHE A CA 1
ATOM 1549 C C . PHE A 1 206 ? 46.292 31.133 16.928 1.00 23.22 205 PHE A C 1
ATOM 1550 O O . PHE A 1 206 ? 46.486 31.302 18.140 1.00 23.70 205 PHE A O 1
ATOM 1558 N N . PHE A 1 207 ? 45.606 30.097 16.445 1.00 22.88 206 PHE A N 1
ATOM 1559 C CA . PHE A 1 207 ? 45.014 29.112 17.359 1.00 23.16 206 PHE A CA 1
ATOM 1560 C C . PHE A 1 207 ? 45.692 27.742 17.347 1.00 23.17 206 PHE A C 1
ATOM 1561 O O . PHE A 1 207 ? 45.303 26.836 18.086 1.00 23.18 206 PHE A O 1
ATOM 1569 N N . SER A 1 208 ? 46.718 27.599 16.519 1.00 21.93 207 SER A N 1
ATOM 1570 C CA . SER A 1 208 ? 47.415 26.327 16.390 1.00 22.53 207 SER A CA 1
ATOM 1571 C C . SER A 1 208 ? 48.627 26.276 17.309 1.00 21.76 207 SER A C 1
ATOM 1572 O O . SER A 1 208 ? 49.010 27.280 17.903 1.00 21.86 207 SER A O 1
ATOM 1575 N N . ASP A 1 209 ? 49.232 25.096 17.403 1.00 21.57 208 ASP A N 1
ATOM 1576 C CA . ASP A 1 209 ? 50.389 24.857 18.263 1.00 22.41 208 ASP A CA 1
ATOM 1577 C C . ASP A 1 209 ? 51.280 23.860 17.542 1.00 21.03 208 ASP A C 1
ATOM 1578 O O . ASP A 1 209 ? 50.934 22.685 17.411 1.00 21.31 208 ASP A O 1
ATOM 1583 N N . TYR A 1 210 ? 52.409 24.341 17.033 1.00 21.64 209 TYR A N 1
ATOM 1584 C CA . TYR A 1 210 ? 53.296 23.503 16.232 1.00 19.74 209 TYR A CA 1
ATOM 1585 C C . TYR A 1 210 ? 54.676 23.346 16.863 1.00 20.97 209 TYR A C 1
ATOM 1586 O O . TYR A 1 210 ? 55.668 23.155 16.171 1.00 21.24 209 TYR A O 1
ATOM 1595 N N . ARG A 1 211 ? 54.727 23.400 18.186 1.00 22.19 210 ARG A N 1
ATOM 1596 C CA . ARG A 1 211 ? 55.986 23.253 18.906 1.00 23.18 210 ARG A CA 1
ATOM 1597 C C . ARG A 1 211 ? 56.606 21.856 18.753 1.00 22.46 210 ARG A C 1
ATOM 1598 O O . ARG A 1 211 ? 57.830 21.719 18.765 1.00 22.74 210 ARG A O 1
ATOM 1606 N N . SER A 1 212 ? 55.767 20.829 18.618 1.00 22.01 211 SER A N 1
ATOM 1607 C CA . SER A 1 212 ? 56.254 19.450 18.454 1.00 23.71 211 SER A CA 1
ATOM 1608 C C . SER A 1 212 ? 56.801 19.204 17.045 1.00 22.90 211 SER A C 1
ATOM 1609 O O . SER A 1 212 ? 57.539 18.245 16.798 1.00 23.45 211 SER A O 1
ATOM 1612 N N . LEU A 1 213 ? 56.452 20.093 16.126 1.00 22.54 212 LEU A N 1
ATOM 1613 C CA . LEU A 1 213 ? 56.989 20.025 14.774 1.00 23.50 212 LEU A CA 1
ATOM 1614 C C . LEU A 1 213 ? 58.500 20.288 14.744 1.00 24.17 212 LEU A C 1
ATOM 1615 O O . LEU A 1 213 ? 59.231 19.678 13.968 1.00 23.95 212 LEU A O 1
ATOM 1620 N N . LEU A 1 214 ? 58.960 21.187 15.607 1.00 23.29 213 LEU A N 1
ATOM 1621 C CA . LEU A 1 214 ? 60.290 21.766 15.466 1.00 23.36 213 LEU A CA 1
ATOM 1622 C C . LEU A 1 214 ? 61.412 20.728 15.422 1.00 24.76 213 LEU A C 1
ATOM 1623 O O . LEU A 1 214 ? 62.280 20.781 14.544 1.00 24.13 213 LEU A O 1
ATOM 1628 N N . GLU A 1 215 ? 61.390 19.778 16.353 1.00 24.55 214 GLU A N 1
ATOM 1629 C CA . GLU A 1 215 ? 62.412 18.737 16.377 1.00 24.95 214 GLU A CA 1
ATOM 1630 C C . GLU A 1 215 ? 62.388 17.852 15.130 1.00 25.38 214 GLU A C 1
ATOM 1631 O O . GLU A 1 215 ? 63.349 17.130 14.867 1.00 26.85 214 GLU A O 1
ATOM 1637 N N . ASP A 1 216 ? 61.310 17.927 14.349 1.00 25.80 215 ASP A N 1
ATOM 1638 C CA . ASP A 1 216 ? 61.167 17.104 13.139 1.00 24.96 215 ASP A CA 1
ATOM 1639 C C . ASP A 1 216 ? 61.539 17.873 11.882 1.00 25.42 215 ASP A C 1
ATOM 1640 O O . ASP A 1 216 ? 61.514 17.340 10.762 1.00 25.44 215 ASP A O 1
ATOM 1645 N N . ILE A 1 217 ? 61.874 19.141 12.070 1.00 24.80 216 ILE A N 1
ATOM 1646 C CA . ILE A 1 217 ? 62.420 19.937 10.995 1.00 24.98 216 ILE A CA 1
ATOM 1647 C C . ILE A 1 217 ? 63.921 19.707 11.001 1.00 25.37 216 ILE A C 1
ATOM 1648 O O . ILE A 1 217 ? 64.629 20.174 11.899 1.00 24.65 216 ILE A O 1
ATOM 1653 N N . SER A 1 218 ? 64.398 18.970 10.007 1.00 24.72 217 SER A N 1
ATOM 1654 C CA . SER A 1 218 ? 65.813 18.653 9.918 1.00 26.28 217 SER A CA 1
ATOM 1655 C C . SER A 1 218 ? 66.516 19.557 8.906 1.00 26.11 217 SER A C 1
ATOM 1656 O O . SER A 1 218 ? 67.741 19.523 8.778 1.00 26.58 217 SER A O 1
ATOM 1659 N N . THR A 1 219 ? 65.733 20.365 8.190 1.00 26.49 218 THR A N 1
ATOM 1660 C CA . THR A 1 219 ? 66.279 21.317 7.226 1.00 24.83 218 THR A CA 1
ATOM 1661 C C . THR A 1 219 ? 66.976 22.465 7.959 1.00 23.76 218 THR A C 1
ATOM 1662 O O . THR A 1 219 ? 66.529 22.889 9.021 1.00 23.43 218 THR A O 1
ATOM 1666 N N . PRO A 1 220 ? 68.094 22.957 7.409 1.00 23.49 219 PRO A N 1
ATOM 1667 C CA . PRO A 1 220 ? 68.728 24.110 8.053 1.00 24.29 219 PRO A CA 1
ATOM 1668 C C . PRO A 1 220 ? 67.776 25.300 8.065 1.00 22.70 219 PRO A C 1
ATOM 1669 O O . PRO A 1 220 ? 67.141 25.593 7.054 1.00 21.36 219 PRO A O 1
ATOM 1673 N N . ALA A 1 221 ? 67.671 25.976 9.201 1.00 23.07 220 ALA A N 1
ATOM 1674 C CA . ALA A 1 221 ? 66.709 27.056 9.319 1.00 21.37 220 ALA A CA 1
ATOM 1675 C C . ALA A 1 221 ? 67.355 28.326 9.841 1.00 21.79 220 ALA A C 1
ATOM 1676 O O . ALA A 1 221 ? 68.034 28.320 10.869 1.00 22.48 220 ALA A O 1
ATOM 1678 N N . LEU A 1 222 ? 67.151 29.422 9.122 1.00 20.05 221 LEU A N 1
ATOM 1679 C CA . LEU A 1 222 ? 67.634 30.710 9.582 1.00 19.08 221 LEU A CA 1
ATOM 1680 C C . LEU A 1 222 ? 66.458 31.519 10.083 1.00 18.87 221 LEU A C 1
ATOM 1681 O O . LEU A 1 222 ? 65.493 31.744 9.352 1.00 18.41 221 LEU A O 1
ATOM 1686 N N . ILE A 1 223 ? 66.542 31.942 11.341 1.00 19.68 222 ILE A N 1
ATOM 1687 C CA . ILE A 1 223 ? 65.457 32.657 11.997 1.00 18.42 222 ILE A CA 1
ATOM 1688 C C . ILE A 1 223 ? 65.822 34.116 12.242 1.00 18.57 222 ILE A C 1
ATOM 1689 O O . ILE A 1 223 ? 66.873 34.414 12.811 1.00 19.42 222 ILE A O 1
ATOM 1694 N N . PHE A 1 224 ? 64.955 35.024 11.803 1.00 17.60 223 PHE A N 1
ATOM 1695 C CA . PHE A 1 224 ? 65.100 36.439 12.123 1.00 17.66 223 PHE A CA 1
ATOM 1696 C C . PHE A 1 224 ? 64.079 36.839 13.175 1.00 17.05 223 PHE A C 1
ATOM 1697 O O . PHE A 1 224 ? 62.867 36.762 12.951 1.00 15.90 223 PHE A O 1
ATOM 1705 N N . GLN A 1 225 ? 64.594 37.269 14.320 1.00 17.73 224 GLN A N 1
ATOM 1706 C CA . GLN A 1 225 ? 63.781 37.697 15.441 1.00 17.93 224 GLN A CA 1
ATOM 1707 C C . GLN A 1 225 ? 63.776 39.219 15.525 1.00 18.07 224 GLN A C 1
ATOM 1708 O O . GLN A 1 225 ? 64.818 39.827 15.734 1.00 17.78 224 GLN A O 1
ATOM 1714 N N . SER A 1 226 ? 62.600 39.822 15.356 1.00 17.36 225 SER A N 1
ATOM 1715 C CA . SER A 1 226 ? 62.402 41.257 15.588 1.00 18.78 225 SER A CA 1
ATOM 1716 C C . SER A 1 226 ? 62.620 41.610 17.054 1.00 19.70 225 SER A C 1
ATOM 1717 O O . SER A 1 226 ? 62.060 40.965 17.944 1.00 20.40 225 SER A O 1
ATOM 1720 N N . ALA A 1 227 ? 63.421 42.641 17.310 1.00 19.87 226 ALA A N 1
ATOM 1721 C CA . ALA A 1 227 ? 63.740 43.026 18.681 1.00 20.36 226 ALA A CA 1
ATOM 1722 C C . ALA A 1 227 ? 62.506 43.455 19.485 1.00 21.20 226 ALA A C 1
ATOM 1723 O O . ALA A 1 227 ? 62.418 43.172 20.676 1.00 20.63 226 ALA A O 1
ATOM 1725 N N . LYS A 1 228 ? 61.567 44.137 18.829 1.00 22.03 227 LYS A N 1
ATOM 1726 C CA . LYS A 1 228 ? 60.333 44.613 19.468 1.00 23.12 227 LYS A CA 1
ATOM 1727 C C . LYS A 1 228 ? 59.107 44.182 18.668 1.00 21.99 227 LYS A C 1
ATOM 1728 O O . LYS A 1 228 ? 58.692 44.856 17.733 1.00 23.24 227 LYS A O 1
ATOM 1734 N N . ASP A 1 229 ? 58.521 43.059 19.046 1.00 23.23 228 ASP A N 1
ATOM 1735 C CA . ASP A 1 229 ? 57.459 42.450 18.253 1.00 22.39 228 ASP A CA 1
ATOM 1736 C C . ASP A 1 229 ? 56.295 42.015 19.144 1.00 21.45 228 ASP A C 1
ATOM 1737 O O . ASP A 1 229 ? 56.423 41.059 19.907 1.00 21.25 228 ASP A O 1
ATOM 1742 N N . SER A 1 230 ? 55.168 42.727 19.043 1.00 23.25 229 SER A N 1
ATOM 1743 C CA . SER A 1 230 ? 53.956 42.428 19.819 1.00 22.68 229 SER A CA 1
ATOM 1744 C C . SER A 1 230 ? 53.538 40.973 19.677 1.00 22.29 229 SER A C 1
ATOM 1745 O O . SER A 1 230 ? 52.985 40.394 20.605 1.00 22.81 229 SER A O 1
ATOM 1748 N N . LEU A 1 231 ? 53.786 40.396 18.502 1.00 21.60 230 LEU A N 1
ATOM 1749 C CA . LEU A 1 231 ? 53.312 39.051 18.194 1.00 20.71 230 LEU A CA 1
ATOM 1750 C C . LEU A 1 231 ? 54.282 37.933 18.565 1.00 21.16 230 LEU A C 1
ATOM 1751 O O . LEU A 1 231 ? 53.892 36.767 18.608 1.00 21.97 230 LEU A O 1
ATOM 1756 N N . ALA A 1 232 ? 55.539 38.280 18.835 1.00 20.89 231 ALA A N 1
ATOM 1757 C CA . ALA A 1 232 ? 56.567 37.275 19.121 1.00 21.31 231 ALA A CA 1
ATOM 1758 C C . ALA A 1 232 ? 57.816 37.854 19.791 1.00 21.48 231 ALA A C 1
ATOM 1759 O O . ALA A 1 232 ? 58.665 38.453 19.129 1.00 22.00 231 ALA A O 1
ATOM 1761 N N . SER A 1 233 ? 57.940 37.643 21.095 1.00 21.23 232 SER A N 1
ATOM 1762 C CA . SER A 1 233 ? 59.087 38.134 21.854 1.00 22.03 232 SER A CA 1
ATOM 1763 C C . SER A 1 233 ? 60.352 37.333 21.551 1.00 22.25 232 SER A C 1
ATOM 1764 O O . SER A 1 233 ? 60.277 36.194 21.071 1.00 22.53 232 SER A O 1
ATOM 1767 N N . PRO A 1 234 ? 61.527 37.926 21.827 1.00 23.00 233 PRO A N 1
ATOM 1768 C CA . PRO A 1 234 ? 62.814 37.249 21.623 1.00 22.46 233 PRO A CA 1
ATOM 1769 C C . PRO A 1 234 ? 62.877 35.855 22.243 1.00 22.82 233 PRO A C 1
ATOM 1770 O O . PRO A 1 234 ? 63.657 35.023 21.790 1.00 23.91 233 PRO A O 1
ATOM 1774 N N . GLU A 1 235 ? 62.054 35.603 23.252 1.00 24.08 234 GLU A N 1
ATOM 1775 C CA . GLU A 1 235 ? 61.999 34.296 23.892 1.00 24.55 234 GLU A CA 1
ATOM 1776 C C . GLU A 1 235 ? 61.291 33.271 23.006 1.00 23.78 234 GLU A C 1
ATOM 1777 O O . GLU A 1 235 ? 61.559 32.071 23.096 1.00 23.56 234 GLU A O 1
ATOM 1783 N N . VAL A 1 236 ? 60.393 33.745 22.148 1.00 23.44 235 VAL A N 1
ATOM 1784 C CA . VAL A 1 236 ? 59.765 32.878 21.153 1.00 22.69 235 VAL A CA 1
ATOM 1785 C C . VAL A 1 236 ? 60.769 32.434 20.091 1.00 22.43 235 VAL A C 1
ATOM 1786 O O . VAL A 1 236 ? 60.873 31.252 19.780 1.00 23.53 235 VAL A O 1
ATOM 1790 N N . GLY A 1 237 ? 61.515 33.383 19.542 1.00 21.90 236 GLY A N 1
ATOM 1791 C CA . GLY A 1 237 ? 62.561 33.062 18.591 1.00 22.40 236 GLY A CA 1
ATOM 1792 C C . GLY A 1 237 ? 63.616 32.150 19.193 1.00 22.80 236 GLY A C 1
ATOM 1793 O O . GLY A 1 237 ? 64.044 31.181 18.559 1.00 21.94 236 GLY A O 1
ATOM 1794 N N . GLN A 1 238 ? 64.029 32.471 20.421 1.00 23.97 237 GLN A N 1
ATOM 1795 C CA . GLN A 1 238 ? 64.992 31.675 21.186 1.00 23.43 237 GLN A CA 1
ATOM 1796 C C . GLN A 1 238 ? 64.509 30.242 21.383 1.00 23.70 237 GLN A C 1
ATOM 1797 O O . GLN A 1 238 ? 65.275 29.293 21.220 1.00 23.31 237 GLN A O 1
ATOM 1803 N N . TYR A 1 239 ? 63.237 30.097 21.741 1.00 24.28 238 TYR A N 1
ATOM 1804 C CA . TYR A 1 239 ? 62.625 28.786 21.924 1.00 23.99 238 TYR A CA 1
ATOM 1805 C C . TYR A 1 239 ? 62.715 27.965 20.642 1.00 24.19 238 TYR A C 1
ATOM 1806 O O . TYR A 1 239 ? 63.050 26.778 20.663 1.00 24.42 238 TYR A O 1
ATOM 1823 N N . ALA A 1 241 ? 64.842 28.291 17.969 1.00 24.32 240 ALA A N 1
ATOM 1824 C CA . ALA A 1 241 ? 66.210 27.898 17.635 1.00 24.27 240 ALA A CA 1
ATOM 1825 C C . ALA A 1 241 ? 66.681 26.721 18.483 1.00 24.21 240 ALA A C 1
ATOM 1826 O O . ALA A 1 241 ? 67.402 25.855 17.992 1.00 24.66 240 ALA A O 1
ATOM 1828 N N . GLU A 1 242 ? 66.276 26.692 19.752 1.00 24.24 241 GLU A N 1
ATOM 1829 C CA . GLU A 1 242 ? 66.678 25.618 20.666 1.00 23.88 241 GLU A CA 1
ATOM 1830 C C . GLU A 1 242 ? 66.111 24.261 20.244 1.00 25.37 241 GLU A C 1
ATOM 1831 O O . GLU A 1 242 ? 66.676 23.215 20.571 1.00 26.44 241 GLU A O 1
ATOM 1837 N N . ASN A 1 243 ? 64.979 24.280 19.544 1.00 24.73 242 ASN A N 1
ATOM 1838 C CA . ASN A 1 243 ? 64.218 23.060 19.268 1.00 23.68 242 ASN A CA 1
ATOM 1839 C C . ASN A 1 243 ? 64.284 22.613 17.810 1.00 24.81 242 ASN A C 1
ATOM 1840 O O . ASN A 1 243 ? 64.097 21.436 17.505 1.00 24.72 242 ASN A O 1
ATOM 1845 N N . ILE A 1 244 ? 64.540 23.547 16.904 1.00 23.65 243 ILE A N 1
ATOM 1846 C CA . ILE A 1 244 ? 64.861 23.155 15.543 1.00 23.81 243 ILE A CA 1
ATOM 1847 C C . ILE A 1 244 ? 66.318 22.716 15.560 1.00 24.52 243 ILE A C 1
ATOM 1848 O O . ILE A 1 244 ? 67.199 23.522 15.840 1.00 24.25 243 ILE A O 1
ATOM 1853 N N . PRO A 1 245 ? 66.564 21.419 15.288 1.00 26.21 244 PRO A N 1
ATOM 1854 C CA . PRO A 1 245 ? 67.864 20.751 15.446 1.00 25.44 244 PRO A CA 1
ATOM 1855 C C . PRO A 1 245 ? 69.037 21.525 14.861 1.00 25.21 244 PRO A C 1
ATOM 1856 O O . PRO A 1 245 ? 70.005 21.779 15.569 1.00 26.50 244 PRO A O 1
ATOM 1860 N N . ASN A 1 246 ? 68.956 21.869 13.581 1.00 25.91 245 ASN A N 1
ATOM 1861 C CA . ASN A 1 246 ? 69.994 22.636 12.910 1.00 25.55 245 ASN A CA 1
ATOM 1862 C C . ASN A 1 246 ? 69.468 24.028 12.575 1.00 24.65 245 ASN A C 1
ATOM 1863 O O . ASN A 1 246 ? 68.916 24.249 11.499 1.00 25.61 245 ASN A O 1
ATOM 1868 N N . SER A 1 247 ? 69.637 24.967 13.493 1.00 25.71 246 SER A N 1
ATOM 1869 C CA . SER A 1 247 ? 69.083 26.297 13.302 1.00 24.55 246 SER A CA 1
ATOM 1870 C C . SER A 1 247 ? 70.066 27.386 13.696 1.00 24.85 246 SER A C 1
ATOM 1871 O O . SER A 1 247 ? 71.082 27.127 14.341 1.00 24.37 246 SER A O 1
ATOM 1874 N N . GLN A 1 248 ? 69.739 28.611 13.305 1.00 23.97 247 GLN A N 1
ATOM 1875 C CA . GLN A 1 248 ? 70.526 29.783 13.654 1.00 23.75 247 GLN A CA 1
ATOM 1876 C C . GLN A 1 248 ? 69.611 31.003 13.734 1.00 22.34 247 GLN A C 1
ATOM 1877 O O . GLN A 1 248 ? 68.916 31.327 12.768 1.00 21.70 247 GLN A O 1
ATOM 1883 N N . LEU A 1 249 ? 69.611 31.674 14.884 1.00 22.16 248 LEU A N 1
ATOM 1884 C CA . LEU A 1 249 ? 68.811 32.881 15.068 1.00 21.17 248 LEU A CA 1
ATOM 1885 C C . LEU A 1 249 ? 69.664 34.141 15.005 1.00 22.36 248 LEU A C 1
ATOM 1886 O O . LEU A 1 249 ? 70.759 34.187 15.575 1.00 22.91 248 LEU A O 1
ATOM 1891 N N . GLU A 1 250 ? 69.162 35.162 14.314 1.00 20.30 249 GLU A N 1
ATOM 1892 C CA . GLU A 1 250 ? 69.752 36.501 14.388 1.00 20.34 249 GLU A CA 1
ATOM 1893 C C . GLU A 1 250 ? 68.694 37.467 14.895 1.00 19.37 249 GLU A C 1
ATOM 1894 O O . GLU A 1 250 ? 67.578 37.511 14.368 1.00 18.84 249 GLU A O 1
ATOM 1900 N N . LEU A 1 251 ? 69.034 38.212 15.943 1.00 19.45 250 LEU A N 1
ATOM 1901 C CA . LEU A 1 251 ? 68.145 39.240 16.480 1.00 19.21 250 LEU A CA 1
ATOM 1902 C C . LEU A 1 251 ? 68.318 40.549 15.704 1.00 19.60 250 LEU A C 1
ATOM 1903 O O . LEU A 1 251 ? 69.440 40.994 15.443 1.00 18.11 250 LEU A O 1
ATOM 1908 N N . ILE A 1 252 ? 67.204 41.158 15.321 1.00 18.33 251 ILE A N 1
ATOM 1909 C CA . ILE A 1 252 ? 67.258 42.333 14.465 1.00 19.52 251 ILE A CA 1
ATOM 1910 C C . ILE A 1 252 ? 66.765 43.547 15.245 1.00 19.13 251 ILE A C 1
ATOM 1911 O O . ILE A 1 252 ? 65.741 43.484 15.924 1.00 19.29 251 ILE A O 1
ATOM 1916 N N . GLN A 1 253 ? 67.508 44.645 15.172 1.00 19.32 252 GLN A N 1
ATOM 1917 C CA . GLN A 1 253 ? 67.089 45.875 15.842 1.00 18.97 252 GLN A CA 1
ATOM 1918 C C . GLN A 1 253 ? 66.015 46.558 15.017 1.00 19.80 252 GLN A C 1
ATOM 1919 O O . GLN A 1 253 ? 66.309 47.340 14.099 1.00 18.14 252 GLN A O 1
ATOM 1925 N N . ALA A 1 254 ? 64.766 46.251 15.341 1.00 20.27 253 ALA A N 1
ATOM 1926 C CA . ALA A 1 254 ? 63.640 46.762 14.573 1.00 21.68 253 ALA A CA 1
ATOM 1927 C C . ALA A 1 254 ? 62.328 46.504 15.306 1.00 21.00 253 ALA A C 1
ATOM 1928 O O . ALA A 1 254 ? 62.290 45.813 16.327 1.00 21.39 253 ALA A O 1
ATOM 1930 N N . GLU A 1 255 ? 61.258 47.090 14.790 1.00 22.51 254 GLU A N 1
ATOM 1931 C CA . GLU A 1 255 ? 59.951 47.009 15.425 1.00 22.40 254 GLU A CA 1
ATOM 1932 C C . GLU A 1 255 ? 58.959 46.353 14.480 1.00 21.72 254 GLU A C 1
ATOM 1933 O O . GLU A 1 255 ? 59.029 46.549 13.269 1.00 20.69 254 GLU A O 1
ATOM 1939 N N . GLY A 1 256 ? 58.025 45.588 15.033 1.00 22.25 255 GLY A N 1
ATOM 1940 C CA . GLY A 1 256 ? 56.969 45.005 14.228 1.00 20.89 255 GLY A CA 1
ATOM 1941 C C . GLY A 1 256 ? 57.213 43.570 13.816 1.00 20.92 255 GLY A C 1
ATOM 1942 O O . GLY A 1 256 ? 58.263 42.991 14.091 1.00 20.44 255 GLY A O 1
ATOM 1943 N N . HIS A 1 257 ? 56.232 43.001 13.128 1.00 20.83 256 HIS A N 1
ATOM 1944 C CA . HIS A 1 257 ? 56.236 41.581 12.818 1.00 20.36 256 HIS A CA 1
ATOM 1945 C C . HIS A 1 257 ? 56.491 41.366 11.327 1.00 18.78 256 HIS A C 1
ATOM 1946 O O . HIS A 1 257 ? 56.444 40.238 10.849 1.00 18.20 256 HIS A O 1
ATOM 1953 N N . CYS A 1 258 ? 56.792 42.452 10.612 1.00 18.42 257 CYS A N 1
ATOM 1954 C CA . CYS A 1 258 ? 56.987 42.407 9.158 1.00 17.77 257 CYS A CA 1
ATOM 1955 C C . CYS A 1 258 ? 58.334 42.963 8.669 1.00 17.22 257 CYS A C 1
ATOM 1956 O O . CYS A 1 258 ? 58.370 43.907 7.884 1.00 17.45 257 CYS A O 1
ATOM 1959 N N . LEU A 1 259 ? 59.431 42.367 9.115 1.00 16.40 258 LEU A N 1
ATOM 1960 C CA . LEU A 1 259 ? 60.761 42.885 8.815 1.00 16.63 258 LEU A CA 1
ATOM 1961 C C . LEU A 1 259 ? 61.094 42.874 7.322 1.00 16.60 258 LEU A C 1
ATOM 1962 O O . LEU A 1 259 ? 61.922 43.666 6.851 1.00 17.20 258 LEU A O 1
ATOM 1967 N N . HIS A 1 260 ? 60.456 41.982 6.576 1.00 14.99 259 HIS A N 1
ATOM 1968 C CA . HIS A 1 260 ? 60.661 41.939 5.124 1.00 17.12 259 HIS A CA 1
ATOM 1969 C C . HIS A 1 260 ? 60.117 43.178 4.426 1.00 17.15 259 HIS A C 1
ATOM 1970 O O . HIS A 1 260 ? 60.430 43.428 3.263 1.00 17.38 259 HIS A O 1
ATOM 1985 N N . THR A 1 262 ? 59.499 46.419 6.463 1.00 17.66 261 THR A N 1
ATOM 1986 C CA . THR A 1 262 ? 59.967 47.603 7.161 1.00 17.87 261 THR A CA 1
ATOM 1987 C C . THR A 1 262 ? 61.494 47.718 7.181 1.00 19.72 261 THR A C 1
ATOM 1988 O O . THR A 1 262 ? 62.050 48.827 7.240 1.00 18.36 261 THR A O 1
ATOM 1992 N N . ASP A 1 263 ? 62.173 46.572 7.145 1.00 19.41 262 ASP A N 1
ATOM 1993 C CA . ASP A 1 263 ? 63.627 46.538 7.298 1.00 18.22 262 ASP A CA 1
ATOM 1994 C C . ASP A 1 263 ? 64.286 45.550 6.359 1.00 18.20 262 ASP A C 1
ATOM 1995 O O . ASP A 1 263 ? 65.190 44.818 6.752 1.00 19.10 262 ASP A O 1
ATOM 2000 N N . ALA A 1 264 ? 63.843 45.539 5.109 1.00 17.82 263 ALA A N 1
ATOM 2001 C CA . ALA A 1 264 ? 64.431 44.657 4.112 1.00 17.54 263 ALA A CA 1
ATOM 2002 C C . ALA A 1 264 ? 65.949 44.850 4.040 1.00 19.27 263 ALA A C 1
ATOM 2003 O O . ALA A 1 264 ? 66.695 43.889 3.851 1.00 18.07 263 ALA A O 1
ATOM 2005 N N . GLY A 1 265 ? 66.396 46.097 4.186 1.00 19.26 264 GLY A N 1
ATOM 2006 C CA . GLY A 1 265 ? 67.813 46.421 4.132 1.00 18.95 264 GLY A CA 1
ATOM 2007 C C . GLY A 1 265 ? 68.616 45.773 5.248 1.00 19.07 264 GLY A C 1
ATOM 2008 O O . GLY A 1 265 ? 69.797 45.452 5.060 1.00 18.58 264 GLY A O 1
ATOM 2009 N N . LEU A 1 266 ? 67.990 45.578 6.409 1.00 17.46 265 LEU A N 1
ATOM 2010 C CA . LEU A 1 266 ? 68.664 44.905 7.514 1.00 17.38 265 LEU A CA 1
ATOM 2011 C C . LEU A 1 266 ? 68.816 43.387 7.318 1.00 19.25 265 LEU A C 1
ATOM 2012 O O . LEU A 1 266 ? 69.858 42.828 7.649 1.00 19.48 265 LEU A O 1
ATOM 2017 N N . ILE A 1 267 ? 67.794 42.717 6.790 1.00 18.20 266 ILE A N 1
ATOM 2018 C CA . ILE A 1 267 ? 67.836 41.250 6.748 1.00 17.06 266 ILE A CA 1
ATOM 2019 C C . ILE A 1 267 ? 68.272 40.644 5.411 1.00 17.22 266 ILE A C 1
ATOM 2020 O O . ILE A 1 267 ? 68.823 39.549 5.376 1.00 17.82 266 ILE A O 1
ATOM 2025 N N . THR A 1 268 ? 68.055 41.358 4.317 1.00 18.65 267 THR A N 1
ATOM 2026 C CA . THR A 1 268 ? 68.331 40.810 2.983 1.00 17.65 267 THR A CA 1
ATOM 2027 C C . THR A 1 268 ? 69.785 40.337 2.733 1.00 18.85 267 THR A C 1
ATOM 2028 O O . THR A 1 268 ? 69.991 39.209 2.289 1.00 18.82 267 THR A O 1
ATOM 2032 N N . PRO A 1 269 ? 70.792 41.191 3.018 1.00 18.33 268 PRO A N 1
ATOM 2033 C CA . PRO A 1 269 ? 72.180 40.766 2.808 1.00 17.93 268 PRO A CA 1
ATOM 2034 C C . PRO A 1 269 ? 72.538 39.545 3.644 1.00 18.23 268 PRO A C 1
ATOM 2035 O O . PRO A 1 269 ? 73.370 38.738 3.231 1.00 18.51 268 PRO A O 1
ATOM 2039 N N . LEU A 1 270 ? 71.923 39.425 4.815 1.00 17.52 269 LEU A N 1
ATOM 2040 C CA . LEU A 1 270 ? 72.206 38.317 5.714 1.00 18.15 269 LEU A CA 1
ATOM 2041 C C . LEU A 1 270 ? 71.619 37.008 5.184 1.00 18.57 269 LEU A C 1
ATOM 2042 O O . LEU A 1 270 ? 72.293 35.974 5.167 1.00 19.16 269 LEU A O 1
ATOM 2047 N N . LEU A 1 271 ? 70.367 37.046 4.741 1.00 17.45 270 LEU A N 1
ATOM 2048 C CA . LEU A 1 271 ? 69.742 35.826 4.256 1.00 18.65 270 LEU A CA 1
ATOM 2049 C C . LEU A 1 271 ? 70.330 35.433 2.905 1.00 19.08 270 LEU A C 1
ATOM 2050 O O . LEU A 1 271 ? 70.445 34.248 2.597 1.00 20.23 270 LEU A O 1
ATOM 2055 N N . ILE A 1 272 ? 70.721 36.423 2.107 1.00 17.89 271 ILE A N 1
ATOM 2056 C CA . ILE A 1 272 ? 71.379 36.128 0.840 1.00 18.21 271 ILE A CA 1
ATOM 2057 C C . ILE A 1 272 ? 72.685 35.380 1.088 1.00 17.95 271 ILE A C 1
ATOM 2058 O O . ILE A 1 272 ? 72.958 34.367 0.456 1.00 19.02 271 ILE A O 1
ATOM 2063 N N . HIS A 1 273 ? 73.482 35.881 2.020 1.00 18.25 272 HIS A N 1
ATOM 2064 C CA . HIS A 1 273 ? 74.728 35.215 2.394 1.00 20.15 272 HIS A CA 1
ATOM 2065 C C . HIS A 1 273 ? 74.482 33.791 2.917 1.00 18.87 272 HIS A C 1
ATOM 2066 O O . HIS A 1 273 ? 75.241 32.877 2.636 1.00 20.23 272 HIS A O 1
ATOM 2073 N N . PHE A 1 274 ? 73.419 33.614 3.685 1.00 19.44 273 PHE A N 1
ATOM 2074 C CA . PHE A 1 274 ? 73.056 32.295 4.188 1.00 20.21 273 PHE A CA 1
ATOM 2075 C C . PHE A 1 274 ? 72.706 31.325 3.041 1.00 19.70 273 PHE A C 1
ATOM 2076 O O . PHE A 1 274 ? 73.226 30.210 2.978 1.00 19.55 273 PHE A O 1
ATOM 2084 N N . ILE A 1 275 ? 71.850 31.768 2.123 1.00 19.24 274 ILE A N 1
ATOM 2085 C CA . ILE A 1 275 ? 71.427 30.947 0.983 1.00 19.05 274 ILE A CA 1
ATOM 2086 C C . ILE A 1 275 ? 72.565 30.621 0.009 1.00 19.86 274 ILE A C 1
ATOM 2087 O O . ILE A 1 275 ? 72.588 29.549 -0.590 1.00 18.04 274 ILE A O 1
ATOM 2092 N N . GLN A 1 276 ? 73.504 31.552 -0.146 1.00 19.60 275 GLN A N 1
ATOM 2093 C CA . GLN A 1 276 ? 74.636 31.354 -1.038 1.00 19.19 275 GLN A CA 1
ATOM 2094 C C . GLN A 1 276 ? 75.715 30.442 -0.459 1.00 19.47 275 GLN A C 1
ATOM 2095 O O . GLN A 1 276 ? 76.460 29.822 -1.210 1.00 19.90 275 GLN A O 1
ATOM 2101 N N . ASN A 1 277 ? 75.807 30.358 0.866 1.00 19.29 276 ASN A N 1
ATOM 2102 C CA . ASN A 1 277 ? 76.937 29.677 1.494 1.00 20.17 276 ASN A CA 1
ATOM 2103 C C . ASN A 1 277 ? 76.565 28.561 2.470 1.00 21.61 276 ASN A C 1
ATOM 2104 O O . ASN A 1 277 ? 77.435 27.999 3.133 1.00 21.88 276 ASN A O 1
ATOM 2109 N N . ASN A 1 278 ? 75.276 28.242 2.550 1.00 21.84 277 ASN A N 1
ATOM 2110 C CA . ASN A 1 278 ? 74.772 27.279 3.528 1.00 21.86 277 ASN A CA 1
ATOM 2111 C C . ASN A 1 278 ? 75.666 26.047 3.682 1.00 22.85 277 ASN A C 1
ATOM 2112 O O . ASN A 1 278 ? 75.922 25.330 2.712 1.00 24.88 277 ASN A O 1
ATOM 2117 N N . GLY B 1 1 ? 29.258 45.596 12.839 1.00 22.85 0 GLY B N 1
ATOM 2118 C CA . GLY B 1 1 ? 29.505 46.696 11.933 1.00 22.62 0 GLY B CA 1
ATOM 2119 C C . GLY B 1 1 ? 28.336 46.928 10.998 1.00 24.17 0 GLY B C 1
ATOM 2120 O O . GLY B 1 1 ? 27.246 46.393 11.201 1.00 25.87 0 GLY B O 1
ATOM 2129 N N . ILE B 1 3 ? 28.397 46.301 7.718 1.00 22.33 2 ILE B N 1
ATOM 2130 C CA . ILE B 1 3 ? 28.633 45.580 6.482 1.00 21.78 2 ILE B CA 1
ATOM 2131 C C . ILE B 1 3 ? 27.989 44.209 6.522 1.00 20.90 2 ILE B C 1
ATOM 2132 O O . ILE B 1 3 ? 27.684 43.678 7.597 1.00 19.28 2 ILE B O 1
ATOM 2137 N N A LYS B 1 4 ? 27.796 43.628 5.343 0.50 20.36 3 LYS B N 1
ATOM 2138 N N B LYS B 1 4 ? 27.783 43.649 5.334 0.50 20.36 3 LYS B N 1
ATOM 2139 C CA A LYS B 1 4 ? 27.000 42.409 5.199 0.50 20.04 3 LYS B CA 1
ATOM 2140 C CA B LYS B 1 4 ? 27.033 42.409 5.163 0.50 20.04 3 LYS B CA 1
ATOM 2141 C C A LYS B 1 4 ? 27.627 41.115 5.725 0.50 19.13 3 LYS B C 1
ATOM 2142 C C B LYS B 1 4 ? 27.620 41.204 5.893 0.50 19.13 3 LYS B C 1
ATOM 2143 O O A LYS B 1 4 ? 26.912 40.136 5.948 0.50 18.60 3 LYS B O 1
ATOM 2144 O O B LYS B 1 4 ? 26.875 40.379 6.423 0.50 18.74 3 LYS B O 1
ATOM 2155 N N . GLN B 1 5 ? 28.946 41.098 5.903 1.00 18.80 4 GLN B N 1
ATOM 2156 C CA . GLN B 1 5 ? 29.621 39.921 6.457 1.00 19.16 4 GLN B CA 1
ATOM 2157 C C . GLN B 1 5 ? 29.593 39.927 7.990 1.00 19.55 4 GLN B C 1
ATOM 2158 O O . GLN B 1 5 ? 29.888 38.908 8.632 1.00 18.71 4 GLN B O 1
ATOM 2164 N N . ASP B 1 6 ? 29.213 41.070 8.563 1.00 18.08 5 ASP B N 1
ATOM 2165 C CA . ASP B 1 6 ? 29.105 41.223 10.016 1.00 19.06 5 ASP B CA 1
ATOM 2166 C C . ASP B 1 6 ? 27.841 40.550 10.568 1.00 18.59 5 ASP B C 1
ATOM 2167 O O . ASP B 1 6 ? 26.809 40.502 9.897 1.00 16.52 5 ASP B O 1
ATOM 2172 N N . VAL B 1 7 ? 27.938 40.060 11.804 1.00 16.66 6 VAL B N 1
ATOM 2173 C CA . VAL B 1 7 ? 26.873 39.290 12.440 1.00 18.03 6 VAL B CA 1
ATOM 2174 C C . VAL B 1 7 ? 26.749 39.716 13.892 1.00 17.01 6 VAL B C 1
ATOM 2175 O O . VAL B 1 7 ? 27.738 39.711 14.622 1.00 17.25 6 VAL B O 1
ATOM 2179 N N . ILE B 1 8 ? 25.542 40.086 14.306 1.00 17.89 7 ILE B N 1
ATOM 2180 C CA . ILE B 1 8 ? 25.278 40.432 15.703 1.00 17.50 7 ILE B CA 1
ATOM 2181 C C . ILE B 1 8 ? 25.286 39.199 16.598 1.00 17.91 7 ILE B C 1
ATOM 2182 O O . ILE B 1 8 ? 24.697 38.168 16.261 1.00 17.51 7 ILE B O 1
ATOM 2187 N N . CYS B 1 9 ? 25.947 39.306 17.745 1.00 17.82 8 CYS B N 1
ATOM 2188 C CA . CYS B 1 9 ? 25.964 38.215 18.705 1.00 18.54 8 CYS B CA 1
ATOM 2189 C C . CYS B 1 9 ? 24.931 38.503 19.773 1.00 19.31 8 CYS B C 1
ATOM 2190 O O . CYS B 1 9 ? 25.170 39.310 20.671 1.00 19.79 8 CYS B O 1
ATOM 2193 N N . TYR B 1 10 ? 23.766 37.873 19.654 1.00 18.01 9 TYR B N 1
ATOM 2194 C CA . TYR B 1 10 ? 22.733 38.004 20.674 1.00 19.61 9 TYR B CA 1
ATOM 2195 C C . TYR B 1 10 ? 23.010 37.072 21.835 1.00 19.49 9 TYR B C 1
ATOM 2196 O O . TYR B 1 10 ? 23.850 36.178 21.737 1.00 18.66 9 TYR B O 1
ATOM 2205 N N . GLU B 1 11 ? 22.299 37.275 22.942 1.00 21.09 10 GLU B N 1
ATOM 2206 C CA . GLU B 1 11 ? 22.373 36.336 24.055 1.00 20.78 10 GLU B CA 1
ATOM 2207 C C . GLU B 1 11 ? 21.718 35.030 23.613 1.00 19.28 10 GLU B C 1
ATOM 2208 O O . GLU B 1 11 ? 20.762 35.055 22.848 1.00 19.36 10 GLU B O 1
ATOM 2214 N N . LYS B 1 12 ? 22.259 33.901 24.061 1.00 18.88 11 LYS B N 1
ATOM 2215 C CA . LYS B 1 12 ? 21.758 32.594 23.651 1.00 19.06 11 LYS B CA 1
ATOM 2216 C C . LYS B 1 12 ? 20.250 32.449 23.859 1.00 18.69 11 LYS B C 1
ATOM 2217 O O . LYS B 1 12 ? 19.530 32.074 22.941 1.00 18.25 11 LYS B O 1
ATOM 2223 N N . GLU B 1 13 ? 19.775 32.714 25.073 1.00 18.91 12 GLU B N 1
ATOM 2224 C CA . GLU B 1 13 ? 18.354 32.543 25.361 1.00 19.58 12 GLU B CA 1
ATOM 2225 C C . GLU B 1 13 ? 17.475 33.420 24.463 1.00 18.96 12 GLU B C 1
ATOM 2226 O O . GLU B 1 13 ? 16.323 33.072 24.176 1.00 18.45 12 GLU B O 1
ATOM 2232 N N A ASP B 1 14 ? 18.021 34.548 24.018 0.63 18.64 13 ASP B N 1
ATOM 2233 N N B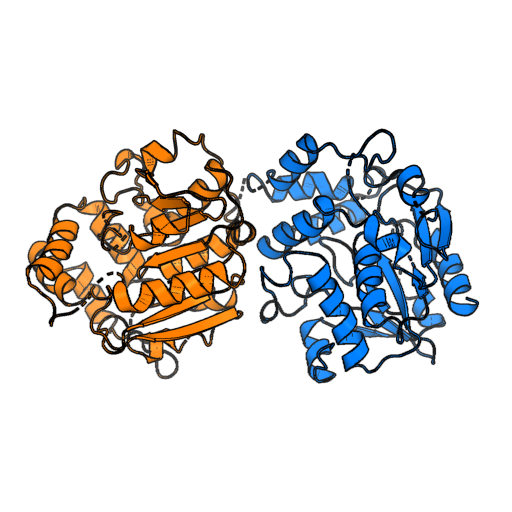 ASP B 1 14 ? 18.023 34.552 24.027 0.37 18.64 13 ASP B N 1
ATOM 2234 C CA A ASP B 1 14 ? 17.289 35.458 23.146 0.63 18.36 13 ASP B CA 1
ATOM 2235 C CA B ASP B 1 14 ? 17.316 35.455 23.127 0.37 18.37 13 ASP B CA 1
ATOM 2236 C C A ASP B 1 14 ? 17.077 34.861 21.742 0.63 18.21 13 ASP B C 1
ATOM 2237 C C B ASP B 1 14 ? 17.054 34.784 21.782 0.37 18.20 13 ASP B C 1
ATOM 2238 O O A ASP B 1 14 ? 16.009 35.004 21.151 0.63 17.35 13 ASP B O 1
ATOM 2239 O O B ASP B 1 14 ? 15.936 34.804 21.270 0.37 17.43 13 ASP B O 1
ATOM 2248 N N . VAL B 1 15 ? 18.095 34.194 21.209 1.00 17.51 14 VAL B N 1
ATOM 2249 C CA . VAL B 1 15 ? 17.956 33.535 19.920 1.00 17.51 14 VAL B CA 1
ATOM 2250 C C . VAL B 1 15 ? 17.104 32.264 20.048 1.00 17.07 14 VAL B C 1
ATOM 2251 O O . VAL B 1 15 ? 16.350 31.924 19.136 1.00 15.64 14 VAL B O 1
ATOM 2255 N N . VAL B 1 16 ? 17.214 31.584 21.191 1.00 17.42 15 VAL B N 1
ATOM 2256 C CA . VAL B 1 16 ? 16.407 30.388 21.462 1.00 17.16 15 VAL B CA 1
ATOM 2257 C C . VAL B 1 16 ? 14.918 30.736 21.421 1.00 17.30 15 VAL B C 1
ATOM 2258 O O . VAL B 1 16 ? 14.101 29.994 20.860 1.00 16.29 15 VAL B O 1
ATOM 2262 N N . LYS B 1 17 ? 14.567 31.875 22.012 1.00 17.71 16 LYS B N 1
ATOM 2263 C CA . LYS B 1 17 ? 13.181 32.339 22.012 1.00 17.07 16 LYS B CA 1
ATOM 2264 C C . LYS B 1 17 ? 12.757 32.758 20.600 1.00 16.90 16 LYS B C 1
ATOM 2265 O O . LYS B 1 17 ? 11.711 32.334 20.098 1.00 16.20 16 LYS B O 1
ATOM 2271 N N . ARG B 1 18 ? 13.581 33.574 19.950 1.00 16.98 17 ARG B N 1
ATOM 2272 C CA . ARG B 1 18 ? 13.220 34.142 18.653 1.00 15.41 17 ARG B CA 1
ATOM 2273 C C . ARG B 1 18 ? 13.021 33.098 17.565 1.00 15.22 17 ARG B C 1
ATOM 2274 O O . ARG B 1 18 ? 12.115 33.218 16.739 1.00 15.52 17 ARG B O 1
ATOM 2282 N N . ASN B 1 19 ? 13.875 32.084 17.563 1.00 14.99 18 ASN B N 1
ATOM 2283 C CA . ASN B 1 19 ? 13.848 31.051 16.533 1.00 13.91 18 ASN B CA 1
ATOM 2284 C C . ASN B 1 19 ? 13.291 29.694 17.002 1.00 13.92 18 ASN B C 1
ATOM 2285 O O . ASN B 1 19 ? 13.421 28.685 16.302 1.00 12.80 18 ASN B O 1
ATOM 2290 N N . ASN B 1 20 ? 12.650 29.669 18.171 1.00 14.67 19 ASN B N 1
ATOM 2291 C CA . ASN B 1 20 ? 12.085 28.422 18.685 1.00 14.72 19 ASN B CA 1
ATOM 2292 C C . ASN B 1 20 ? 13.101 27.282 18.551 1.00 14.22 19 ASN B C 1
ATOM 2293 O O . ASN B 1 20 ? 12.791 26.196 18.046 1.00 14.06 19 ASN B O 1
ATOM 2298 N N . ILE B 1 21 ? 14.324 27.548 18.999 1.00 13.23 20 ILE B N 1
ATOM 2299 C CA . ILE B 1 21 ? 15.398 26.566 18.920 1.00 12.89 20 ILE B CA 1
ATOM 2300 C C . ILE B 1 21 ? 15.202 25.423 19.906 1.00 13.81 20 ILE B C 1
ATOM 2301 O O . ILE B 1 21 ? 14.911 25.646 21.081 1.00 11.79 20 ILE B O 1
ATOM 2306 N N . ASN B 1 22 ? 15.382 24.197 19.424 1.00 14.46 21 ASN B N 1
ATOM 2307 C CA . ASN B 1 22 ? 15.282 23.023 20.275 1.00 14.45 21 ASN B CA 1
ATOM 2308 C C . ASN B 1 22 ? 16.444 22.074 20.051 1.00 14.07 21 ASN B C 1
ATOM 2309 O O . ASN B 1 22 ? 16.782 21.742 18.908 1.00 13.52 21 ASN B O 1
ATOM 2314 N N . ILE B 1 23 ? 17.047 21.627 21.148 1.00 13.56 22 ILE B N 1
ATOM 2315 C CA . ILE B 1 23 ? 18.236 20.796 21.069 1.00 14.15 22 ILE B CA 1
ATOM 2316 C C . ILE B 1 23 ? 18.026 19.418 21.688 1.00 15.65 22 ILE B C 1
ATOM 2317 O O . ILE B 1 23 ? 17.631 19.295 22.848 1.00 16.33 22 ILE B O 1
ATOM 2322 N N . THR B 1 24 ? 18.316 18.388 20.905 1.00 15.44 23 THR B N 1
ATOM 2323 C CA . THR B 1 24 ? 18.206 16.997 21.340 1.00 16.41 23 THR B CA 1
ATOM 2324 C C . THR B 1 24 ? 19.455 16.197 20.930 1.00 16.77 23 THR B C 1
ATOM 2325 O O . THR B 1 24 ? 20.405 16.764 20.398 1.00 15.96 23 THR B O 1
ATOM 2329 N N . GLY B 1 25 ? 19.445 14.887 21.181 1.00 16.98 24 GLY B N 1
ATOM 2330 C CA . GLY B 1 25 ? 20.599 14.047 20.901 1.00 16.38 24 GLY B CA 1
ATOM 2331 C C . GLY B 1 25 ? 21.721 14.236 21.908 1.00 17.53 24 GLY B C 1
ATOM 2332 O O . GLY B 1 25 ? 21.488 14.664 23.043 1.00 16.42 24 GLY B O 1
ATOM 2333 N N . GLY B 1 26 ? 22.941 13.915 21.494 1.00 17.93 25 GLY B N 1
ATOM 2334 C CA . GLY B 1 26 ? 24.100 14.101 22.344 1.00 17.71 25 GLY B CA 1
ATOM 2335 C C . GLY B 1 26 ? 25.380 13.891 21.563 1.00 17.98 25 GLY B C 1
ATOM 2336 O O . GLY B 1 26 ? 25.365 13.371 20.450 1.00 18.49 25 GLY B O 1
ATOM 2337 N N . GLY B 1 27 ? 26.503 14.281 22.150 1.00 19.47 26 GLY B N 1
ATOM 2338 C CA . GLY B 1 27 ? 27.781 14.138 21.477 1.00 18.39 26 GLY B CA 1
ATOM 2339 C C . GLY B 1 27 ? 28.401 15.453 21.050 1.00 19.28 26 GLY B C 1
ATOM 2340 O O . GLY B 1 27 ? 27.704 16.461 20.876 1.00 18.47 26 GLY B O 1
ATOM 2341 N N . GLU B 1 28 ? 29.720 15.440 20.878 1.00 19.14 27 GLU B N 1
ATOM 2342 C CA . GLU B 1 28 ? 30.477 16.645 20.502 1.00 22.47 27 GLU B CA 1
ATOM 2343 C C . GLU B 1 28 ? 30.107 17.176 19.113 1.00 20.00 27 GLU B C 1
ATOM 2344 O O . GLU B 1 28 ? 29.952 18.386 18.900 1.00 20.36 27 GLU B O 1
ATOM 2350 N N . LYS B 1 29 ? 29.942 16.263 18.171 1.00 18.33 28 LYS B N 1
ATOM 2351 C CA . LYS B 1 29 ? 29.534 16.661 16.823 1.00 19.61 28 LYS B CA 1
ATOM 2352 C C . LYS B 1 29 ? 28.100 17.166 16.784 1.00 18.37 28 LYS B C 1
ATOM 2353 O O . LYS B 1 29 ? 27.172 16.488 17.227 1.00 18.11 28 LYS B O 1
ATOM 2359 N N . THR B 1 30 ? 27.930 18.348 16.209 1.00 16.92 29 THR B N 1
ATOM 2360 C CA . THR B 1 30 ? 26.639 19.020 16.164 1.00 15.46 29 THR B CA 1
ATOM 2361 C C . THR B 1 30 ? 26.134 19.175 14.726 1.00 15.45 29 THR B C 1
ATOM 2362 O O . THR B 1 30 ? 26.892 19.553 13.831 1.00 14.04 29 THR B O 1
ATOM 2366 N N . VAL B 1 31 ? 24.853 18.864 14.524 1.00 14.48 30 VAL B N 1
ATOM 2367 C CA . VAL B 1 31 ? 24.162 19.120 13.270 1.00 13.19 30 VAL B CA 1
ATOM 2368 C C . VAL B 1 31 ? 23.088 20.193 13.468 1.00 13.35 30 VAL B C 1
ATOM 2369 O O . VAL B 1 31 ? 22.521 20.312 14.549 1.00 13.17 30 VAL B O 1
ATOM 2373 N N . LEU B 1 32 ? 22.852 20.993 12.431 1.00 11.83 31 LEU B N 1
ATOM 2374 C CA . LEU B 1 32 ? 21.858 22.061 12.444 1.00 11.45 31 LEU B CA 1
ATOM 2375 C C . LEU B 1 32 ? 20.900 21.825 11.291 1.00 12.37 31 LEU B C 1
ATOM 2376 O O . LEU B 1 32 ? 21.324 21.731 10.136 1.00 11.34 31 LEU B O 1
ATOM 2381 N N . LEU B 1 33 ? 19.613 21.712 11.620 1.00 12.37 32 LEU B N 1
ATOM 2382 C CA . LEU B 1 33 ? 18.567 21.369 10.666 1.00 11.68 32 LEU B CA 1
ATOM 2383 C C . LEU B 1 33 ? 17.697 22.579 10.334 1.00 11.79 32 LEU B C 1
ATOM 2384 O O . LEU B 1 33 ? 17.064 23.160 11.219 1.00 12.28 32 LEU B O 1
ATOM 2389 N N . ALA B 1 34 ? 17.654 22.932 9.051 1.00 11.28 33 ALA B N 1
ATOM 2390 C CA . ALA B 1 34 ? 16.973 24.140 8.577 1.00 11.98 33 ALA B CA 1
ATOM 2391 C C . ALA B 1 34 ? 15.876 23.779 7.571 1.00 11.84 33 ALA B C 1
ATOM 2392 O O . ALA B 1 34 ? 16.167 23.243 6.498 1.00 11.86 33 ALA B O 1
ATOM 2394 N N . HIS B 1 35 ? 14.628 24.099 7.925 1.00 11.73 34 HIS B N 1
ATOM 2395 C CA . HIS B 1 35 ? 13.449 23.680 7.166 1.00 11.90 34 HIS B CA 1
ATOM 2396 C C . HIS B 1 35 ? 13.217 24.435 5.867 1.00 11.79 34 HIS B C 1
ATOM 2397 O O . HIS B 1 35 ? 13.816 25.477 5.615 1.00 11.21 34 HIS B O 1
ATOM 2404 N N . GLY B 1 36 ? 12.324 23.902 5.046 1.00 12.71 35 GLY B N 1
ATOM 2405 C CA . GLY B 1 36 ? 12.073 24.474 3.735 1.00 13.25 35 GLY B CA 1
ATOM 2406 C C . GLY B 1 36 ? 10.941 25.479 3.754 1.00 13.56 35 GLY B C 1
ATOM 2407 O O . GLY B 1 36 ? 10.464 25.872 4.821 1.00 13.03 35 GLY B O 1
ATOM 2408 N N . PHE B 1 37 ? 10.502 25.891 2.567 1.00 15.16 36 PHE B N 1
ATOM 2409 C CA . PHE B 1 37 ? 9.455 26.907 2.455 1.00 14.86 36 PHE B CA 1
ATOM 2410 C C . PHE B 1 37 ? 8.107 26.484 3.066 1.00 14.92 36 PHE B C 1
ATOM 2411 O O . PHE B 1 37 ? 7.603 25.399 2.785 1.00 14.94 36 PHE B O 1
ATOM 2419 N N . GLY B 1 38 ? 7.526 27.352 3.889 1.00 14.64 37 GLY B N 1
ATOM 2420 C CA . GLY B 1 38 ? 6.198 27.128 4.431 1.00 14.86 37 GLY B CA 1
ATOM 2421 C C . GLY B 1 38 ? 6.120 26.005 5.447 1.00 14.25 37 GLY B C 1
ATOM 2422 O O . GLY B 1 38 ? 5.031 25.582 5.820 1.00 14.21 37 GLY B O 1
ATOM 2423 N N . CYS B 1 39 ? 7.278 25.516 5.880 1.00 13.59 38 CYS B N 1
ATOM 2424 C CA . CYS B 1 39 ? 7.343 24.419 6.829 1.00 14.00 38 CYS B CA 1
ATOM 2425 C C . CYS B 1 39 ? 7.876 24.917 8.155 1.00 14.13 38 CYS B C 1
ATOM 2426 O O . CYS B 1 39 ? 8.096 26.112 8.338 1.00 14.04 38 CYS B O 1
ATOM 2429 N N . ASP B 1 40 ? 8.089 23.987 9.077 1.00 14.52 39 ASP B N 1
ATOM 2430 C CA . ASP B 1 40 ? 8.724 24.303 10.351 1.00 15.20 39 ASP B CA 1
ATOM 2431 C C . ASP B 1 40 ? 9.576 23.127 10.832 1.00 15.15 39 ASP B C 1
ATOM 2432 O O . ASP B 1 40 ? 9.709 22.125 10.124 1.00 14.50 39 ASP B O 1
ATOM 2437 N N . GLN B 1 41 ? 10.143 23.245 12.032 1.00 13.66 40 GLN B N 1
ATOM 2438 C CA . GLN B 1 41 ? 11.097 22.255 12.514 1.00 13.78 40 GLN B CA 1
ATOM 2439 C C . GLN B 1 41 ? 10.483 20.859 12.693 1.00 15.27 40 GLN B C 1
ATOM 2440 O O . GLN B 1 41 ? 11.211 19.858 12.713 1.00 14.11 40 GLN B O 1
ATOM 2446 N N . ASN B 1 42 ? 9.158 20.789 12.827 1.00 15.38 41 ASN B N 1
ATOM 2447 C CA . ASN B 1 42 ? 8.492 19.495 12.990 1.00 16.12 41 ASN B CA 1
ATOM 2448 C C . ASN B 1 42 ? 8.609 18.603 11.748 1.00 15.68 41 ASN B C 1
ATOM 2449 O O . ASN B 1 42 ? 8.416 17.394 11.831 1.00 16.04 41 ASN B O 1
ATOM 2462 N N . TRP B 1 44 ? 11.204 17.725 10.474 1.00 15.00 43 TRP B N 1
ATOM 2463 C CA . TRP B 1 44 ? 12.413 16.925 10.666 1.00 13.79 43 TRP B CA 1
ATOM 2464 C C . TRP B 1 44 ? 12.178 15.633 11.458 1.00 14.00 43 TRP B C 1
ATOM 2465 O O . TRP B 1 44 ? 13.103 14.833 11.651 1.00 13.53 43 TRP B O 1
ATOM 2476 N N . ARG B 1 45 ? 10.945 15.407 11.895 1.00 13.50 44 ARG B N 1
ATOM 2477 C CA . ARG B 1 45 ? 10.676 14.315 12.830 1.00 13.91 44 ARG B CA 1
ATOM 2478 C C . ARG B 1 45 ? 11.032 12.920 12.295 1.00 14.98 44 ARG B C 1
ATOM 2479 O O . ARG B 1 45 ? 11.392 12.032 13.063 1.00 14.25 44 ARG B O 1
ATOM 2487 N N . PHE B 1 46 ? 10.945 12.724 10.983 1.00 14.97 45 PHE B N 1
ATOM 2488 C CA . PHE B 1 46 ? 11.236 11.416 10.409 1.00 14.57 45 PHE B CA 1
ATOM 2489 C C . PHE B 1 46 ? 12.720 11.093 10.501 1.00 14.69 45 PHE B C 1
ATOM 2490 O O . PHE B 1 46 ? 13.087 9.928 10.615 1.00 15.01 45 PHE B O 1
ATOM 2506 N N . LEU B 1 48 ? 14.881 12.693 12.820 1.00 14.62 47 LEU B N 1
ATOM 2507 C CA . LEU B 1 48 ? 15.428 13.007 14.145 1.00 15.15 47 LEU B CA 1
ATOM 2508 C C . LEU B 1 48 ? 16.033 11.813 14.859 1.00 14.63 47 LEU B C 1
ATOM 2509 O O . LEU B 1 48 ? 17.189 11.875 15.264 1.00 15.69 47 LEU B O 1
ATOM 2514 N N . PRO B 1 49 ? 15.264 10.716 14.998 1.00 15.28 48 PRO B N 1
ATOM 2515 C CA . PRO B 1 49 ? 15.714 9.599 15.843 1.00 15.12 48 PRO B CA 1
ATOM 2516 C C . PRO B 1 49 ? 17.077 9.041 15.437 1.00 15.96 48 PRO B C 1
ATOM 2517 O O . PRO B 1 49 ? 17.918 8.801 16.301 1.00 14.08 48 PRO B O 1
ATOM 2521 N N . GLU B 1 50 ? 17.295 8.835 14.144 1.00 14.56 49 GLU B N 1
ATOM 2522 C CA . GLU B 1 50 ? 18.569 8.307 13.696 1.00 16.08 49 GLU B CA 1
ATOM 2523 C C . GLU B 1 50 ? 19.701 9.316 13.918 1.00 16.37 49 GLU B C 1
ATOM 2524 O O . GLU B 1 50 ? 20.809 8.938 14.294 1.00 16.14 49 GLU B O 1
ATOM 2530 N N . LEU B 1 51 ? 19.412 10.596 13.688 1.00 14.69 50 LEU B N 1
ATOM 2531 C CA . LEU B 1 51 ? 20.402 11.655 13.852 1.00 15.13 50 LEU B CA 1
ATOM 2532 C C . LEU B 1 51 ? 20.789 11.842 15.323 1.00 16.58 50 LEU B C 1
ATOM 2533 O O . LEU B 1 51 ? 21.955 12.087 15.630 1.00 17.54 50 LEU B O 1
ATOM 2538 N N . GLU B 1 52 ? 19.801 11.731 16.215 1.00 16.04 51 GLU B N 1
ATOM 2539 C CA . GLU B 1 52 ? 19.996 11.912 17.663 1.00 16.58 51 GLU B CA 1
ATOM 2540 C C . GLU B 1 52 ? 20.859 10.814 18.288 1.00 15.85 51 GLU B C 1
ATOM 2541 O O . GLU B 1 52 ? 21.453 10.999 19.348 1.00 16.66 51 GLU B O 1
ATOM 2547 N N . LYS B 1 53 ? 20.910 9.671 17.622 1.00 17.03 52 LYS B N 1
ATOM 2548 C CA . LYS B 1 53 ? 21.782 8.572 18.008 1.00 16.97 52 LYS B CA 1
ATOM 2549 C C . LYS B 1 53 ? 23.251 8.870 17.774 1.00 16.76 52 LYS B C 1
ATOM 2550 O O . LYS B 1 53 ? 24.113 8.190 18.328 1.00 17.01 52 LYS B O 1
ATOM 2556 N N . GLN B 1 54 ? 23.542 9.852 16.927 1.00 16.90 53 GLN B N 1
ATOM 2557 C CA . GLN B 1 54 ? 24.926 10.120 16.518 1.00 17.16 53 GLN B CA 1
ATOM 2558 C C . GLN B 1 54 ? 25.405 11.517 16.898 1.00 17.24 53 GLN B C 1
ATOM 2559 O O . GLN B 1 54 ? 26.593 11.718 17.182 1.00 17.18 53 GLN B O 1
ATOM 2565 N N . PHE B 1 55 ? 24.486 12.481 16.896 1.00 16.78 54 PHE B N 1
ATOM 2566 C CA . PHE B 1 55 ? 24.866 13.892 17.039 1.00 17.54 54 PHE B CA 1
ATOM 2567 C C . PHE B 1 55 ? 24.056 14.638 18.079 1.00 16.89 54 PHE B C 1
ATOM 2568 O O . PHE B 1 55 ? 23.006 14.174 18.510 1.00 17.37 54 PHE B O 1
ATOM 2576 N N . THR B 1 56 ? 24.561 15.799 18.486 1.00 17.07 55 THR B N 1
ATOM 2577 C CA . THR B 1 56 ? 23.711 16.817 19.097 1.00 16.93 55 THR B CA 1
ATOM 2578 C C . THR B 1 56 ? 22.960 17.471 17.950 1.00 16.14 55 THR B C 1
ATOM 2579 O O . THR B 1 56 ? 23.577 17.928 16.984 1.00 16.02 55 THR B O 1
ATOM 2583 N N . VAL B 1 57 ? 21.634 17.495 18.043 1.00 15.09 56 VAL B N 1
ATOM 2584 C CA . VAL B 1 57 ? 20.804 17.944 16.932 1.00 14.35 56 VAL B CA 1
ATOM 2585 C C . VAL B 1 57 ? 20.121 19.263 17.277 1.00 14.07 56 VAL B C 1
ATOM 2586 O O . VAL B 1 57 ? 19.430 19.368 18.288 1.00 13.71 56 VAL B O 1
ATOM 2590 N N . ILE B 1 58 ? 20.303 20.268 16.431 1.00 12.20 57 ILE B N 1
ATOM 2591 C CA . ILE B 1 58 ? 19.674 21.558 16.686 1.00 11.97 57 ILE B CA 1
ATOM 2592 C C . ILE B 1 58 ? 18.658 21.892 15.611 1.00 12.30 57 ILE B C 1
ATOM 2593 O O . ILE B 1 58 ? 18.970 21.870 14.404 1.00 12.07 57 ILE B O 1
ATOM 2598 N N . VAL B 1 59 ? 17.434 22.189 16.043 1.00 12.40 58 VAL B N 1
ATOM 2599 C CA . VAL B 1 59 ? 16.397 22.626 15.121 1.00 12.21 58 VAL B CA 1
ATOM 2600 C C . VAL B 1 59 ? 15.859 23.988 15.529 1.00 12.72 58 VAL B C 1
ATOM 2601 O O . VAL B 1 59 ? 15.950 24.382 16.684 1.00 13.62 58 VAL B O 1
ATOM 2605 N N . PHE B 1 60 ? 15.289 24.698 14.569 1.00 12.91 59 PHE B N 1
ATOM 2606 C CA . PHE B 1 60 ? 14.768 26.030 14.807 1.00 12.40 59 PHE B CA 1
ATOM 2607 C C . PHE B 1 60 ? 13.712 26.314 13.753 1.00 13.06 59 PHE B C 1
ATOM 2608 O O . PHE B 1 60 ? 13.619 25.604 12.753 1.00 12.49 59 PHE B O 1
ATOM 2616 N N . ASP B 1 61 ? 12.910 27.345 13.989 1.00 13.44 60 ASP B N 1
ATOM 2617 C CA . ASP B 1 61 ? 11.992 27.863 12.993 1.00 13.10 60 ASP B CA 1
ATOM 2618 C C . ASP B 1 61 ? 12.529 29.216 12.577 1.00 13.53 60 ASP B C 1
ATOM 2619 O O . ASP B 1 61 ? 12.952 29.992 13.431 1.00 12.26 60 ASP B O 1
ATOM 2624 N N . TYR B 1 62 ? 12.534 29.494 11.272 1.00 12.16 61 TYR B N 1
ATOM 2625 C CA . TYR B 1 62 ? 12.916 30.814 10.793 1.00 12.58 61 TYR B CA 1
ATOM 2626 C C . TYR B 1 62 ? 11.935 31.827 11.357 1.00 14.29 61 TYR B C 1
ATOM 2627 O O . TYR B 1 62 ? 10.761 31.512 11.578 1.00 13.84 61 TYR B O 1
ATOM 2636 N N . VAL B 1 63 ? 12.417 33.036 11.622 1.00 13.61 62 VAL B N 1
ATOM 2637 C CA . VAL B 1 63 ? 11.544 34.101 12.103 1.00 15.29 62 VAL B CA 1
ATOM 2638 C C . VAL B 1 63 ? 10.337 34.207 11.173 1.00 15.51 62 VAL B C 1
ATOM 2639 O O . VAL B 1 63 ? 10.495 34.325 9.949 1.00 13.85 62 VAL B O 1
ATOM 2643 N N . GLY B 1 64 ? 9.135 34.132 11.747 1.00 16.12 63 GLY B N 1
ATOM 2644 C CA . GLY B 1 64 ? 7.910 34.191 10.961 1.00 14.57 63 GLY B CA 1
ATOM 2645 C C . GLY B 1 64 ? 7.290 32.827 10.680 1.00 15.05 63 GLY B C 1
ATOM 2646 O O . GLY B 1 64 ? 6.090 32.723 10.403 1.00 14.86 63 GLY B O 1
ATOM 2647 N N . SER B 1 65 ? 8.106 31.778 10.754 1.00 13.77 64 SER B N 1
ATOM 2648 C CA . SER B 1 65 ? 7.653 30.408 10.521 1.00 14.29 64 SER B CA 1
ATOM 2649 C C . SER B 1 65 ? 7.350 29.699 11.823 1.00 15.33 64 SER B C 1
ATOM 2650 O O . SER B 1 65 ? 7.930 30.017 12.866 1.00 15.28 64 SER B O 1
ATOM 2653 N N . GLY B 1 66 ? 6.447 28.724 11.762 1.00 15.82 65 GLY B N 1
ATOM 2654 C CA . GLY B 1 66 ? 6.185 27.882 12.916 1.00 15.76 65 GLY B CA 1
ATOM 2655 C C . GLY B 1 66 ? 5.912 28.660 14.186 1.00 16.70 65 GLY B C 1
ATOM 2656 O O . GLY B 1 66 ? 5.030 29.526 14.221 1.00 18.28 65 GLY B O 1
ATOM 2657 N N . GLN B 1 67 ? 6.664 28.346 15.234 1.00 16.99 66 GLN B N 1
ATOM 2658 C CA . GLN B 1 67 ? 6.447 28.939 16.549 1.00 16.18 66 GLN B CA 1
ATOM 2659 C C . GLN B 1 67 ? 7.565 29.888 16.948 1.00 15.39 66 GLN B C 1
ATOM 2660 O O . GLN B 1 67 ? 7.885 30.035 18.126 1.00 15.60 66 GLN B O 1
ATOM 2666 N N . SER B 1 68 ? 8.153 30.539 15.955 1.00 15.72 67 SER B N 1
ATOM 2667 C CA . SER B 1 68 ? 9.154 31.570 16.201 1.00 15.02 67 SER B CA 1
ATOM 2668 C C . SER B 1 68 ? 8.462 32.875 16.593 1.00 16.62 67 SER B C 1
ATOM 2669 O O . SER B 1 68 ? 7.228 32.974 16.568 1.00 16.43 67 SER B O 1
ATOM 2672 N N . ASP B 1 69 ? 9.255 33.879 16.950 1.00 15.98 68 ASP B N 1
ATOM 2673 C CA . ASP B 1 69 ? 8.718 35.186 17.318 1.00 19.37 68 ASP B CA 1
ATOM 2674 C C . ASP B 1 69 ? 8.282 35.963 16.081 1.00 20.55 68 ASP B C 1
ATOM 2675 O O . ASP B 1 69 ? 9.117 36.473 15.334 1.00 20.93 68 ASP B O 1
ATOM 2680 N N . LEU B 1 70 ? 6.972 36.050 15.862 1.00 20.93 69 LEU B N 1
ATOM 2681 C CA . LEU B 1 70 ? 6.434 36.760 14.708 1.00 20.55 69 LEU B CA 1
ATOM 2682 C C . LEU B 1 70 ? 6.792 38.247 14.738 1.00 21.76 69 LEU B C 1
ATOM 2683 O O . LEU B 1 70 ? 6.919 38.885 13.695 1.00 21.43 69 LEU B O 1
ATOM 2688 N N . GLU B 1 71 ? 6.969 38.786 15.939 1.00 22.83 70 GLU B N 1
ATOM 2689 C CA . GLU B 1 71 ? 7.218 40.213 16.127 1.00 24.19 70 GLU B CA 1
ATOM 2690 C C . GLU B 1 71 ? 8.575 40.639 15.587 1.00 22.49 70 GLU B C 1
ATOM 2691 O O . GLU B 1 71 ? 8.797 41.823 15.292 1.00 20.62 70 GLU B O 1
ATOM 2697 N N . SER B 1 72 ? 9.478 39.665 15.468 1.00 22.96 71 SER B N 1
ATOM 2698 C CA . SER B 1 72 ? 10.824 39.897 14.949 1.00 20.90 71 SER B CA 1
ATOM 2699 C C . SER B 1 72 ? 10.838 39.904 13.420 1.00 20.51 71 SER B C 1
ATOM 2700 O O . SER B 1 72 ? 11.883 40.152 12.800 1.00 18.11 71 SER B O 1
ATOM 2703 N N . PHE B 1 73 ? 9.679 39.637 12.815 1.00 20.56 72 PHE B N 1
ATOM 2704 C CA . PHE B 1 73 ? 9.590 39.532 11.355 1.00 18.31 72 PHE B CA 1
ATOM 2705 C C . PHE B 1 73 ? 9.542 40.889 10.661 1.00 19.71 72 PHE B C 1
ATOM 2706 O O . PHE B 1 73 ? 8.960 41.844 11.170 1.00 20.68 72 PHE B O 1
ATOM 2714 N N . SER B 1 74 ? 10.143 40.956 9.480 1.00 18.91 73 SER B N 1
ATOM 2715 C CA . SER B 1 74 ? 10.240 42.202 8.752 1.00 19.33 73 SER B CA 1
ATOM 2716 C C . SER B 1 74 ? 10.210 41.923 7.268 1.00 19.93 73 SER B C 1
ATOM 2717 O O . SER B 1 74 ? 11.016 41.143 6.761 1.00 19.99 73 SER B O 1
ATOM 2720 N N . THR B 1 75 ? 9.291 42.563 6.557 1.00 20.33 74 THR B N 1
ATOM 2721 C CA . THR B 1 75 ? 9.214 42.352 5.117 1.00 21.31 74 THR B CA 1
ATOM 2722 C C . THR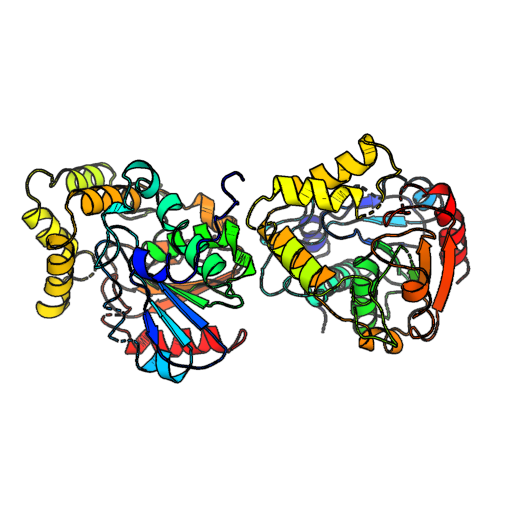 B 1 75 ? 10.467 42.869 4.445 1.00 21.40 74 THR B C 1
ATOM 2723 O O . THR B 1 75 ? 10.732 42.521 3.302 1.00 22.45 74 THR B O 1
ATOM 2727 N N . LYS B 1 76 ? 11.225 43.710 5.150 1.00 21.43 75 LYS B N 1
ATOM 2728 C CA . LYS B 1 76 ? 12.474 44.247 4.619 1.00 22.19 75 LYS B CA 1
ATOM 2729 C C . LYS B 1 76 ? 13.568 43.202 4.657 1.00 20.51 75 LYS B C 1
ATOM 2730 O O . LYS B 1 76 ? 14.181 42.885 3.626 1.00 19.88 75 LYS B O 1
ATOM 2736 N N . ARG B 1 77 ? 13.821 42.684 5.855 1.00 18.77 76 ARG B N 1
ATOM 2737 C CA . ARG B 1 77 ? 14.854 41.675 6.041 1.00 18.98 76 ARG B CA 1
ATOM 2738 C C . ARG B 1 77 ? 14.559 40.388 5.278 1.00 17.57 76 ARG B C 1
ATOM 2739 O O . ARG B 1 77 ? 15.442 39.835 4.631 1.00 16.71 76 ARG B O 1
ATOM 2747 N N . TYR B 1 78 ? 13.315 39.920 5.342 1.00 17.39 77 TYR B N 1
ATOM 2748 C CA . TYR B 1 78 ? 13.003 38.591 4.829 1.00 16.62 77 TYR B CA 1
ATOM 2749 C C . TYR B 1 78 ? 12.478 38.584 3.403 1.00 16.28 77 TYR B C 1
ATOM 2750 O O . TYR B 1 78 ? 12.010 37.564 2.907 1.00 15.44 77 TYR B O 1
ATOM 2759 N N . SER B 1 79 ? 12.592 39.727 2.736 1.00 17.83 78 SER B N 1
ATOM 2760 C CA . SER B 1 79 ? 12.200 39.829 1.344 1.00 16.38 78 SER B CA 1
ATOM 2761 C C . SER B 1 79 ? 13.249 39.173 0.463 1.00 16.87 78 SER B C 1
ATOM 2762 O O . SER B 1 79 ? 13.000 38.929 -0.712 1.00 17.14 78 SER B O 1
ATOM 2765 N N . SER B 1 80 ? 14.428 38.892 1.022 1.00 16.74 79 SER B N 1
ATOM 2766 C CA . SER B 1 80 ? 15.416 38.092 0.295 1.00 15.59 79 SER B CA 1
ATOM 2767 C C . SER B 1 80 ? 15.955 36.946 1.137 1.00 15.23 79 SER B C 1
ATOM 2768 O O . SER B 1 80 ? 15.819 36.939 2.368 1.00 14.86 79 SER B O 1
ATOM 2771 N N . LEU B 1 81 ? 16.550 35.965 0.466 1.00 13.77 80 LEU B N 1
ATOM 2772 C CA . LEU B 1 81 ? 17.094 34.812 1.163 1.00 14.04 80 LEU B CA 1
ATOM 2773 C C . LEU B 1 81 ? 18.311 35.207 2.002 1.00 14.79 80 LEU B C 1
ATOM 2774 O O . LEU B 1 81 ? 18.738 34.452 2.869 1.00 13.73 80 LEU B O 1
ATOM 2779 N N . GLU B 1 82 ? 18.852 36.397 1.746 1.00 14.33 81 GLU B N 1
ATOM 2780 C CA . GLU B 1 82 ? 19.935 36.943 2.559 1.00 15.36 81 GLU B CA 1
ATOM 2781 C C . GLU B 1 82 ? 19.484 37.208 3.994 1.00 13.48 81 GLU B C 1
ATOM 2782 O O . GLU B 1 82 ? 20.263 37.043 4.927 1.00 14.01 81 GLU B O 1
ATOM 2788 N N . GLY B 1 83 ? 18.236 37.636 4.162 1.00 13.15 82 GLY B N 1
ATOM 2789 C CA . GLY B 1 83 ? 17.677 37.869 5.489 1.00 15.56 82 GLY B CA 1
ATOM 2790 C C . GLY B 1 83 ? 17.471 36.606 6.306 1.00 14.06 82 GLY B C 1
ATOM 2791 O O . GLY B 1 83 ? 17.628 36.604 7.527 1.00 13.77 82 GLY B O 1
ATOM 2792 N N . TYR B 1 84 ? 17.097 35.529 5.626 1.00 13.39 83 TYR B N 1
ATOM 2793 C CA . TYR B 1 84 ? 16.970 34.206 6.245 1.00 13.87 83 TYR B CA 1
ATOM 2794 C C . TYR B 1 84 ? 18.324 33.633 6.657 1.00 13.42 83 TYR B C 1
ATOM 2795 O O . TYR B 1 84 ? 18.458 33.041 7.728 1.00 12.55 83 TYR B O 1
ATOM 2804 N N . ALA B 1 85 ? 19.333 33.817 5.811 1.00 13.54 84 ALA B N 1
ATOM 2805 C CA . ALA B 1 85 ? 20.684 33.363 6.151 1.00 13.16 84 ALA B CA 1
ATOM 2806 C C . ALA B 1 85 ? 21.175 34.041 7.424 1.00 12.85 84 ALA B C 1
ATOM 2807 O O . ALA B 1 85 ? 21.894 33.439 8.223 1.00 12.43 84 ALA B O 1
ATOM 2809 N N A LYS B 1 86 ? 20.763 35.291 7.615 0.56 13.38 85 LYS B N 1
ATOM 2810 N N B LYS B 1 86 ? 20.779 35.295 7.620 0.44 13.32 85 LYS B N 1
ATOM 2811 C CA A LYS B 1 86 ? 21.124 36.062 8.800 0.56 13.63 85 LYS B CA 1
ATOM 2812 C CA B LYS B 1 86 ? 21.162 36.021 8.824 0.44 13.68 85 LYS B CA 1
ATOM 2813 C C A LYS B 1 86 ? 20.662 35.352 10.075 0.56 13.68 85 LYS B C 1
ATOM 2814 C C B LYS B 1 86 ? 20.677 35.317 10.086 0.44 13.68 85 LYS B C 1
ATOM 2815 O O A LYS B 1 86 ? 21.357 35.381 11.090 0.56 13.64 85 LYS B O 1
ATOM 2816 O O B LYS B 1 86 ? 21.367 35.320 11.105 0.44 13.61 85 LYS B O 1
ATOM 2827 N N . ASP B 1 87 ? 19.492 34.717 10.023 1.00 13.49 86 ASP B N 1
ATOM 2828 C CA . ASP B 1 87 ? 18.994 33.929 11.157 1.00 13.78 86 ASP B CA 1
ATOM 2829 C C . ASP B 1 87 ? 19.994 32.843 11.470 1.00 13.35 86 ASP B C 1
ATOM 2830 O O . ASP B 1 87 ? 20.336 32.615 12.632 1.00 13.96 86 ASP B O 1
ATOM 2835 N N . VAL B 1 88 ? 20.423 32.148 10.420 1.00 12.03 87 VAL B N 1
ATOM 2836 C CA . VAL B 1 88 ? 21.371 31.048 10.543 1.00 12.76 87 VAL B CA 1
ATOM 2837 C C . VAL B 1 88 ? 22.701 31.561 11.095 1.00 13.01 87 VAL B C 1
ATOM 2838 O O . VAL B 1 88 ? 23.288 30.971 12.003 1.00 14.36 87 VAL B O 1
ATOM 2842 N N . GLU B 1 89 ? 23.162 32.678 10.561 1.00 12.43 88 GLU B N 1
ATOM 2843 C CA . GLU B 1 89 ? 24.426 33.257 10.991 1.00 13.60 88 GLU B CA 1
ATOM 2844 C C . GLU B 1 89 ? 24.359 33.643 12.458 1.00 13.87 88 GLU B C 1
ATOM 2845 O O . GLU B 1 89 ? 25.292 33.390 13.217 1.00 14.24 88 GLU B O 1
ATOM 2851 N N . GLU B 1 90 ? 23.245 34.248 12.855 1.00 14.19 89 GLU B N 1
ATOM 2852 C CA . GLU B 1 90 ? 23.065 34.712 14.229 1.00 15.10 89 GLU B CA 1
ATOM 2853 C C . GLU B 1 90 ? 22.932 33.558 15.229 1.00 15.00 89 GLU B C 1
ATOM 2854 O O . GLU B 1 90 ? 23.312 33.688 16.391 1.00 15.67 89 GLU B O 1
ATOM 2860 N N . ILE B 1 91 ? 22.394 32.429 14.781 1.00 14.46 90 ILE B N 1
ATOM 2861 C CA . ILE B 1 91 ? 22.331 31.238 15.624 1.00 14.48 90 ILE B CA 1
ATOM 2862 C C . ILE B 1 91 ? 23.720 30.642 15.907 1.00 14.88 90 ILE B C 1
ATOM 2863 O O . ILE B 1 91 ? 24.057 30.321 17.046 1.00 15.28 90 ILE B O 1
ATOM 2868 N N . LEU B 1 92 ? 24.535 30.503 14.874 1.00 15.17 91 LEU B N 1
ATOM 2869 C CA . LEU B 1 92 ? 25.859 29.932 15.064 1.00 14.47 91 LEU B CA 1
ATOM 2870 C C . LEU B 1 92 ? 26.753 30.812 15.926 1.00 15.93 91 LEU B C 1
ATOM 2871 O O . LEU B 1 92 ? 27.510 30.308 16.766 1.00 16.13 91 LEU B O 1
ATOM 2876 N N . VAL B 1 93 ? 26.653 32.122 15.737 1.00 15.56 92 VAL B N 1
ATOM 2877 C CA . VAL B 1 93 ? 27.453 33.069 16.520 1.00 15.71 92 VAL B CA 1
ATOM 2878 C C . VAL B 1 93 ? 26.978 33.162 17.988 1.00 16.64 92 VAL B C 1
ATOM 2879 O O . VAL B 1 93 ? 27.794 33.175 18.914 1.00 16.15 92 VAL B O 1
ATOM 2883 N N . ALA B 1 94 ? 25.665 33.203 18.193 1.00 15.56 93 ALA B N 1
ATOM 2884 C CA . ALA B 1 94 ? 25.095 33.279 19.534 1.00 16.92 93 ALA B CA 1
ATOM 2885 C C . ALA B 1 94 ? 25.393 32.030 20.361 1.00 17.64 93 ALA B C 1
ATOM 2886 O O . ALA B 1 94 ? 25.754 32.113 21.534 1.00 17.60 93 ALA B O 1
ATOM 2888 N N . LEU B 1 95 ? 25.210 30.864 19.752 1.00 17.84 94 LEU B N 1
ATOM 2889 C CA . LEU B 1 95 ? 25.486 29.609 20.437 1.00 17.92 94 LEU B CA 1
ATOM 2890 C C . LEU B 1 95 ? 26.985 29.334 20.437 1.00 17.77 94 LEU B C 1
ATOM 2891 O O . LEU B 1 95 ? 27.448 28.350 21.007 1.00 18.63 94 LEU B O 1
ATOM 2896 N N . ASP B 1 96 ? 27.735 30.222 19.798 1.00 17.83 95 ASP B N 1
ATOM 2897 C CA . ASP B 1 96 ? 29.166 30.035 19.563 1.00 17.77 95 ASP B CA 1
ATOM 2898 C C . ASP B 1 96 ? 29.535 28.598 19.188 1.00 18.60 95 ASP B C 1
ATOM 2899 O O . ASP B 1 96 ? 30.246 27.916 19.929 1.00 18.68 95 ASP B O 1
ATOM 2904 N N . LEU B 1 97 ? 29.082 28.152 18.018 1.00 18.56 96 LEU B N 1
ATOM 2905 C CA . LEU B 1 97 ? 29.345 26.794 17.577 1.00 16.51 96 LEU B CA 1
ATOM 2906 C C . LEU B 1 97 ? 30.395 26.786 16.481 1.00 16.12 96 LEU B C 1
ATOM 2907 O O . LEU B 1 97 ? 30.514 27.743 15.722 1.00 15.83 96 LEU B O 1
ATOM 2912 N N . VAL B 1 98 ? 31.164 25.706 16.423 1.00 15.64 97 VAL B N 1
ATOM 2913 C CA . VAL B 1 98 ? 32.093 25.442 15.333 1.00 14.56 97 VAL B CA 1
ATOM 2914 C C . VAL B 1 98 ? 31.951 23.981 14.894 1.00 16.06 97 VAL B C 1
ATOM 2915 O O . VAL B 1 98 ? 31.362 23.157 15.612 1.00 16.53 97 VAL B O 1
ATOM 2919 N N . ASN B 1 99 ? 32.494 23.654 13.723 1.00 15.22 98 ASN B N 1
ATOM 2920 C CA . ASN B 1 99 ? 32.434 22.289 13.198 1.00 14.40 98 ASN B CA 1
ATOM 2921 C C . ASN B 1 99 ? 30.987 21.793 13.096 1.00 15.12 98 ASN B C 1
ATOM 2922 O O . ASN B 1 99 ? 30.690 20.631 13.378 1.00 14.64 98 ASN B O 1
ATOM 2927 N N . VAL B 1 100 ? 30.094 22.686 12.675 1.00 14.05 99 VAL B N 1
ATOM 2928 C CA . VAL B 1 100 ? 28.678 22.363 12.560 1.00 13.39 99 VAL B CA 1
ATOM 2929 C C . VAL B 1 100 ? 28.312 21.853 11.167 1.00 13.82 99 VAL B C 1
ATOM 2930 O O . VAL B 1 100 ? 28.625 22.476 10.168 1.00 13.43 99 VAL B O 1
ATOM 2934 N N . SER B 1 101 ? 27.629 20.720 11.108 1.00 14.35 100 SER B N 1
ATOM 2935 C CA . SER B 1 101 ? 27.108 20.217 9.845 1.00 13.65 100 SER B CA 1
ATOM 2936 C C . SER B 1 101 ? 25.685 20.707 9.653 1.00 12.81 100 SER B C 1
ATOM 2937 O O . SER B 1 101 ? 24.804 20.406 10.457 1.00 12.72 100 SER B O 1
ATOM 2940 N N . ILE B 1 102 ? 25.466 21.482 8.595 1.00 12.09 101 ILE B N 1
ATOM 2941 C CA . ILE B 1 102 ? 24.139 21.975 8.267 1.00 11.69 101 ILE B CA 1
ATOM 2942 C C . ILE B 1 102 ? 23.423 21.044 7.293 1.00 11.32 101 ILE B C 1
ATOM 2943 O O . ILE B 1 102 ? 23.952 20.685 6.249 1.00 12.17 101 ILE B O 1
ATOM 2948 N N . ILE B 1 103 ? 22.218 20.644 7.663 1.00 11.93 102 ILE B N 1
ATOM 2949 C CA . ILE B 1 103 ? 21.376 19.830 6.809 1.00 11.09 102 ILE B CA 1
ATOM 2950 C C . ILE B 1 103 ? 20.173 20.684 6.449 1.00 11.72 102 ILE B C 1
ATOM 2951 O O . ILE B 1 103 ? 19.363 21.001 7.301 1.00 11.09 102 ILE B O 1
ATOM 2956 N N . GLY B 1 104 ? 20.071 21.069 5.181 1.00 12.22 103 GLY B N 1
ATOM 2957 C CA . GLY B 1 104 ? 19.022 21.969 4.750 1.00 12.09 103 GLY B CA 1
ATOM 2958 C C . GLY B 1 104 ? 18.080 21.354 3.739 1.00 12.44 103 GLY B C 1
ATOM 2959 O O . GLY B 1 104 ? 18.478 20.581 2.864 1.00 12.21 103 GLY B O 1
ATOM 2960 N N . HIS B 1 105 ? 16.811 21.720 3.850 1.00 13.31 104 HIS B N 1
ATOM 2961 C CA . HIS B 1 105 ? 15.813 21.236 2.918 1.00 11.57 104 HIS B CA 1
ATOM 2962 C C . HIS B 1 105 ? 15.461 22.337 1.949 1.00 12.58 104 HIS B C 1
ATOM 2963 O O . HIS B 1 105 ? 15.096 23.438 2.354 1.00 12.65 104 HIS B O 1
ATOM 2970 N N . SER B 1 106 ? 15.619 22.043 0.664 1.00 12.69 105 SER B N 1
ATOM 2971 C CA . SER B 1 106 ? 15.054 22.871 -0.383 1.00 13.09 105 SER B CA 1
ATOM 2972 C C . SER B 1 106 ? 15.715 24.228 -0.436 1.00 12.88 105 SER B C 1
ATOM 2973 O O . SER B 1 106 ? 16.929 24.329 -0.610 1.00 12.93 105 SER B O 1
ATOM 2976 N N . VAL B 1 107 ? 14.902 25.271 -0.291 1.00 13.07 106 VAL B N 1
ATOM 2977 C CA . VAL B 1 107 ? 15.393 26.644 -0.257 1.00 13.19 106 VAL B CA 1
ATOM 2978 C C . VAL B 1 107 ? 16.450 26.843 0.842 1.00 12.84 106 VAL B C 1
ATOM 2979 O O . VAL B 1 107 ? 17.284 27.737 0.755 1.00 12.30 106 VAL B O 1
ATOM 2983 N N . SER B 1 108 ? 16.425 26.013 1.878 1.00 12.26 107 SER B N 1
ATOM 2984 C CA . SER B 1 108 ? 17.412 26.144 2.948 1.00 11.66 107 SER B CA 1
ATOM 2985 C C . SER B 1 108 ? 18.808 25.715 2.511 1.00 11.95 107 SER B C 1
ATOM 2986 O O . SER B 1 108 ? 19.790 26.035 3.175 1.00 11.47 107 SER B O 1
ATOM 2989 N N . SER B 1 109 ? 18.888 24.996 1.391 1.00 12.32 108 SER B N 1
ATOM 2990 C CA . SER B 1 109 ? 20.168 24.669 0.779 1.00 12.70 108 SER B CA 1
ATOM 2991 C C . SER B 1 109 ? 20.884 25.952 0.384 1.00 12.73 108 SER B C 1
ATOM 2992 O O . SER B 1 109 ? 22.062 26.145 0.685 1.00 12.66 108 SER B O 1
ATOM 2995 N N . ILE B 1 110 ? 20.154 26.831 -0.292 1.00 13.49 109 ILE B N 1
ATOM 2996 C CA . ILE B 1 110 ? 20.673 28.123 -0.708 1.00 13.19 109 ILE B CA 1
ATOM 2997 C C . ILE B 1 110 ? 20.916 29.037 0.495 1.00 13.05 109 ILE B C 1
ATOM 2998 O O . ILE B 1 110 ? 21.933 29.732 0.560 1.00 12.68 109 ILE B O 1
ATOM 3003 N N . ILE B 1 111 ? 19.978 29.036 1.437 1.00 12.15 110 ILE B N 1
ATOM 3004 C CA . ILE B 1 111 ? 20.078 29.862 2.636 1.00 12.14 110 ILE B CA 1
ATOM 3005 C C . ILE B 1 111 ? 21.333 29.489 3.413 1.00 11.99 110 ILE B C 1
ATOM 3006 O O . ILE B 1 111 ? 22.067 30.358 3.885 1.00 12.41 110 ILE B O 1
ATOM 3011 N N . ALA B 1 112 ? 21.582 28.190 3.539 1.00 11.42 111 ALA B N 1
ATOM 3012 C CA . ALA B 1 112 ? 22.807 27.713 4.161 1.00 11.15 111 ALA B CA 1
ATOM 3013 C C . ALA B 1 112 ? 24.043 28.137 3.368 1.00 11.58 111 ALA B C 1
ATOM 3014 O O . ALA B 1 112 ? 25.061 28.494 3.949 1.00 11.99 111 ALA B O 1
ATOM 3016 N N . GLY B 1 113 ? 23.949 28.105 2.041 1.00 12.00 112 GLY B N 1
ATOM 3017 C CA . GLY B 1 113 ? 25.046 28.529 1.195 1.00 12.16 112 GLY B CA 1
ATOM 3018 C C . GLY B 1 113 ? 25.428 29.981 1.423 1.00 12.91 112 GLY B C 1
ATOM 3019 O O . GLY B 1 113 ? 26.611 30.301 1.509 1.00 13.02 112 GLY B O 1
ATOM 3020 N N . ILE B 1 114 ? 24.424 30.855 1.497 1.00 12.27 113 ILE B N 1
ATOM 3021 C CA . ILE B 1 114 ? 24.626 32.273 1.783 1.00 12.02 113 ILE B CA 1
ATOM 3022 C C . ILE B 1 114 ? 25.233 32.469 3.160 1.00 12.74 113 ILE B C 1
ATOM 3023 O O . ILE B 1 114 ? 26.129 33.293 3.344 1.00 13.49 113 ILE B O 1
ATOM 3028 N N . ALA B 1 115 ? 24.729 31.730 4.138 1.00 11.16 114 ALA B N 1
ATOM 3029 C CA . ALA B 1 115 ? 25.284 31.824 5.483 1.00 12.63 114 ALA B CA 1
ATOM 3030 C C . ALA B 1 115 ? 26.748 31.433 5.459 1.00 12.85 114 ALA B C 1
ATOM 3031 O O . ALA B 1 115 ? 27.556 32.016 6.176 1.00 13.98 114 ALA B O 1
ATOM 3033 N N . SER B 1 116 ? 27.100 30.462 4.621 1.00 12.08 115 SER B N 1
ATOM 3034 C CA . SER B 1 116 ? 28.470 29.954 4.624 1.00 13.67 115 SER B CA 1
ATOM 3035 C C . SER B 1 116 ? 29.467 31.001 4.122 1.00 13.75 115 SER B C 1
ATOM 3036 O O . SER B 1 116 ? 30.641 30.925 4.429 1.00 14.15 115 SER B O 1
ATOM 3039 N N . THR B 1 117 ? 28.994 31.988 3.368 1.00 14.60 116 THR B N 1
ATOM 3040 C CA . THR B 1 117 ? 29.883 33.026 2.852 1.00 14.36 116 THR B CA 1
ATOM 3041 C C . THR B 1 117 ? 30.263 34.037 3.927 1.00 14.74 116 THR B C 1
ATOM 3042 O O . THR B 1 117 ? 31.168 34.848 3.728 1.00 14.39 116 THR B O 1
ATOM 3046 N N . HIS B 1 118 ? 29.580 33.968 5.071 1.00 14.24 117 HIS B N 1
ATOM 3047 C CA . HIS B 1 118 ? 29.835 34.864 6.187 1.00 14.41 117 HIS B CA 1
ATOM 3048 C C . HIS B 1 118 ? 30.322 34.150 7.458 1.00 15.08 117 HIS B C 1
ATOM 3049 O O . HIS B 1 118 ? 31.184 34.668 8.178 1.00 13.85 117 HIS B O 1
ATOM 3056 N N . VAL B 1 119 ? 29.773 32.969 7.743 1.00 14.92 118 VAL B N 1
ATOM 3057 C CA . VAL B 1 119 ? 30.223 32.204 8.908 1.00 14.63 118 VAL B CA 1
ATOM 3058 C C . VAL B 1 119 ? 30.661 30.799 8.528 1.00 15.07 118 VAL B C 1
ATOM 3059 O O . VAL B 1 119 ? 30.630 29.896 9.367 1.00 14.50 118 VAL B O 1
ATOM 3063 N N . GLY B 1 120 ? 31.056 30.626 7.263 1.00 14.14 119 GLY B N 1
ATOM 3064 C CA . GLY B 1 120 ? 31.562 29.354 6.765 1.00 14.13 119 GLY B CA 1
ATOM 3065 C C . GLY B 1 120 ? 32.676 28.757 7.604 1.00 14.77 119 GLY B C 1
ATOM 3066 O O . GLY B 1 120 ? 32.973 27.573 7.480 1.00 14.26 119 GLY B O 1
ATOM 3067 N N . ASP B 1 121 ? 33.296 29.563 8.471 1.00 15.33 120 ASP B N 1
ATOM 3068 C CA . ASP B 1 121 ? 34.340 29.049 9.351 1.00 15.72 120 ASP B CA 1
ATOM 3069 C C . ASP B 1 121 ? 33.799 28.148 10.470 1.00 15.79 120 ASP B C 1
ATOM 3070 O O . ASP B 1 121 ? 34.559 27.409 11.099 1.00 15.91 120 ASP B O 1
ATOM 3075 N N . ARG B 1 122 ? 32.494 28.200 10.709 1.00 14.31 121 ARG B N 1
ATOM 3076 C CA . ARG B 1 122 ? 31.894 27.400 11.761 1.00 14.42 121 ARG B CA 1
ATOM 3077 C C . ARG B 1 122 ? 31.171 26.203 11.166 1.00 14.22 121 ARG B C 1
ATOM 3078 O O . ARG B 1 122 ? 30.618 25.392 11.890 1.00 14.34 121 ARG B O 1
ATOM 3086 N N . ILE B 1 123 ? 31.174 26.102 9.842 1.00 14.98 122 ILE B N 1
ATOM 3087 C CA . ILE B 1 123 ? 30.411 25.081 9.132 1.00 14.14 122 ILE B CA 1
ATOM 3088 C C . ILE B 1 123 ? 31.339 24.055 8.489 1.00 14.29 122 ILE B C 1
ATOM 3089 O O . ILE B 1 123 ? 32.179 24.397 7.666 1.00 13.71 122 ILE B O 1
ATOM 3094 N N . SER B 1 124 ? 31.196 22.792 8.860 1.00 14.58 123 SER B N 1
ATOM 3095 C CA . SER B 1 124 ? 32.076 21.774 8.302 1.00 15.59 123 SER B CA 1
ATOM 3096 C C . SER B 1 124 ? 31.612 21.324 6.907 1.00 15.14 123 SER B C 1
ATOM 3097 O O . SER B 1 124 ? 32.423 21.033 6.034 1.00 15.47 123 SER B O 1
ATOM 3100 N N . ASP B 1 125 ? 30.302 21.277 6.708 1.00 13.90 124 ASP B N 1
ATOM 3101 C CA . ASP B 1 125 ? 29.732 20.832 5.445 1.00 15.08 124 ASP B CA 1
ATOM 3102 C C . ASP B 1 125 ? 28.258 21.207 5.394 1.00 13.14 124 ASP B C 1
ATOM 3103 O O . ASP B 1 125 ? 27.674 21.562 6.408 1.00 12.37 124 ASP B O 1
ATOM 3108 N N . ILE B 1 126 ? 27.670 21.137 4.204 1.00 13.39 125 ILE B N 1
ATOM 3109 C CA . ILE B 1 126 ? 26.243 21.379 4.052 1.00 12.85 125 ILE B CA 1
ATOM 3110 C C . ILE B 1 126 ? 25.597 20.254 3.274 1.00 13.14 125 ILE B C 1
ATOM 3111 O O . ILE B 1 126 ? 26.028 19.915 2.176 1.00 13.47 125 ILE B O 1
ATOM 3116 N N . THR B 1 127 ? 24.558 19.670 3.849 1.00 12.43 126 THR B N 1
ATOM 3117 C CA . THR B 1 127 ? 23.787 18.668 3.136 1.00 12.69 126 THR B CA 1
ATOM 3118 C C . THR B 1 127 ? 22.578 19.365 2.527 1.00 12.13 126 THR B C 1
ATOM 3119 O O . THR B 1 127 ? 21.838 20.049 3.218 1.00 11.89 126 THR B O 1
ATOM 3131 N N . ILE B 1 129 ? 19.201 18.815 0.670 1.00 12.36 128 ILE B N 1
ATOM 3132 C CA . ILE B 1 129 ? 18.116 17.912 0.310 1.00 12.10 128 ILE B CA 1
ATOM 3133 C C . ILE B 1 129 ? 17.157 18.588 -0.677 1.00 12.53 128 ILE B C 1
ATOM 3134 O O . ILE B 1 129 ? 16.385 19.475 -0.295 1.00 12.15 128 ILE B O 1
ATOM 3139 N N . CYS B 1 130 ? 17.218 18.160 -1.943 1.00 12.41 129 CYS B N 1
ATOM 3140 C CA . CYS B 1 130 ? 16.404 18.716 -3.034 1.00 12.53 129 CYS B CA 1
ATOM 3141 C C . CYS B 1 130 ? 16.538 20.231 -3.224 1.00 12.48 129 CYS B C 1
ATOM 3142 O O . CYS B 1 130 ? 15.550 20.962 -3.095 1.00 12.72 129 CYS B O 1
ATOM 3145 N N . PRO B 1 131 ? 17.752 20.705 -3.548 1.00 12.48 130 PRO B N 1
ATOM 3146 C CA . PRO B 1 131 ? 17.964 22.142 -3.769 1.00 13.74 130 PRO B CA 1
ATOM 3147 C C . PRO B 1 131 ? 17.646 22.612 -5.191 1.00 14.66 130 PRO B C 1
ATOM 3148 O O . PRO B 1 131 ? 17.565 21.810 -6.136 1.00 15.12 130 PRO B O 1
ATOM 3152 N N . SER B 1 132 ? 17.468 23.922 -5.320 1.00 14.26 131 SER B N 1
ATOM 3153 C CA . SER B 1 132 ? 17.419 24.607 -6.607 1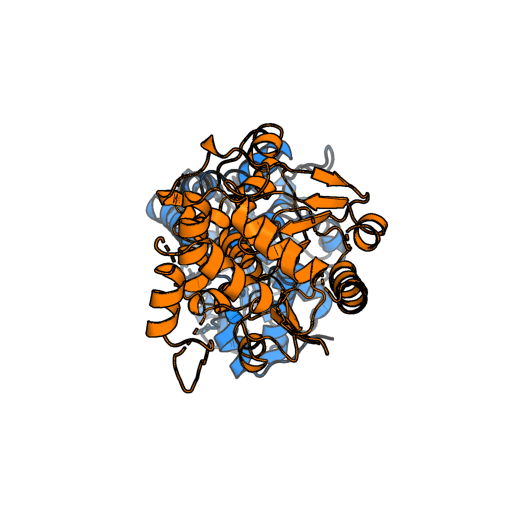.00 15.53 131 SER B CA 1
ATOM 3154 C C . SER B 1 132 ? 17.916 26.037 -6.406 1.00 15.49 131 SER B C 1
ATOM 3155 O O . SER B 1 132 ? 17.492 26.715 -5.473 1.00 14.82 131 SER B O 1
ATOM 3158 N N . PRO B 1 133 ? 18.828 26.499 -7.278 1.00 15.72 132 PRO B N 1
ATOM 3159 C CA . PRO B 1 133 ? 19.340 27.868 -7.162 1.00 15.40 132 PRO B CA 1
ATOM 3160 C C . PRO B 1 133 ? 18.390 28.895 -7.777 1.00 16.42 132 PRO B C 1
ATOM 3161 O O . PRO B 1 133 ? 18.514 30.092 -7.504 1.00 15.66 132 PRO B O 1
ATOM 3165 N N . CYS B 1 134 ? 17.434 28.416 -8.572 1.00 16.24 133 CYS B N 1
ATOM 3166 C CA . CYS B 1 134 ? 16.599 29.280 -9.393 1.00 16.03 133 CYS B CA 1
ATOM 3167 C C . CYS B 1 134 ? 15.535 28.470 -10.117 1.00 15.16 133 CYS B C 1
ATOM 3168 O O . CYS B 1 134 ? 15.831 27.452 -10.751 1.00 14.90 133 CYS B O 1
ATOM 3171 N N . PHE B 1 135 ? 14.295 28.929 -10.035 1.00 15.29 134 PHE B N 1
ATOM 3172 C CA . PHE B 1 135 ? 13.189 28.220 -10.672 1.00 16.10 134 PHE B CA 1
ATOM 3173 C C . PHE B 1 135 ? 12.918 28.674 -12.102 1.00 17.77 134 PHE B C 1
ATOM 3174 O O . PHE B 1 135 ? 12.141 28.045 -12.827 1.00 18.55 134 PHE B O 1
ATOM 3190 N N . ASN B 1 137 ? 13.967 29.939 -16.190 1.00 19.81 136 ASN B N 1
ATOM 3191 C CA . ASN B 1 137 ? 14.648 29.306 -17.308 1.00 18.59 136 ASN B CA 1
ATOM 3192 C C . ASN B 1 137 ? 15.631 30.245 -17.989 1.00 19.95 136 ASN B C 1
ATOM 3193 O O . ASN B 1 137 ? 15.268 31.348 -18.393 1.00 19.88 136 ASN B O 1
ATOM 3198 N N . PHE B 1 138 ? 16.882 29.806 -18.103 1.00 19.05 137 PHE B N 1
ATOM 3199 C CA . PHE B 1 138 ? 17.878 30.507 -18.909 1.00 20.07 137 PHE B CA 1
ATOM 3200 C C . PHE B 1 138 ? 18.532 29.514 -19.865 1.00 20.76 137 PHE B C 1
ATOM 3201 O O . PHE B 1 138 ? 19.705 29.160 -19.710 1.00 19.57 137 PHE B O 1
ATOM 3209 N N . PRO B 1 139 ? 17.757 29.037 -20.849 1.00 20.07 138 PRO B N 1
ATOM 3210 C CA . PRO B 1 139 ? 18.236 27.992 -21.752 1.00 19.99 138 PRO B CA 1
ATOM 3211 C C . PRO B 1 139 ? 19.313 28.502 -22.705 1.00 20.33 138 PRO B C 1
ATOM 3212 O O . PRO B 1 139 ? 19.408 29.705 -22.932 1.00 20.07 138 PRO B O 1
ATOM 3216 N N . PRO B 1 140 ? 20.119 27.583 -23.251 1.00 20.93 139 PRO B N 1
ATOM 3217 C CA . PRO B 1 140 ? 20.001 26.157 -22.914 1.00 21.26 139 PRO B CA 1
ATOM 3218 C C . PRO B 1 140 ? 20.852 25.717 -21.719 1.00 21.82 139 PRO B C 1
ATOM 3219 O O . PRO B 1 140 ? 20.738 24.566 -21.308 1.00 22.27 139 PRO B O 1
ATOM 3223 N N . ASP B 1 141 ? 21.688 26.604 -21.183 1.00 20.78 140 ASP B N 1
ATOM 3224 C CA . ASP B 1 141 ? 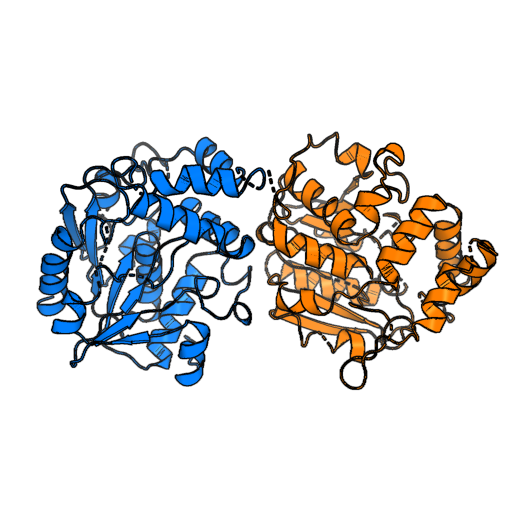22.614 26.234 -20.118 1.00 22.24 140 ASP B CA 1
ATOM 3225 C C . ASP B 1 141 ? 21.922 25.975 -18.772 1.00 21.83 140 ASP B C 1
ATOM 3226 O O . ASP B 1 141 ? 22.398 25.184 -17.958 1.00 22.15 140 ASP B O 1
ATOM 3231 N N . TYR B 1 142 ? 20.815 26.657 -18.514 1.00 20.72 141 TYR B N 1
ATOM 3232 C CA . TYR B 1 142 ? 20.094 26.407 -17.273 1.00 19.04 141 TYR B CA 1
ATOM 3233 C C . TYR B 1 142 ? 18.585 26.441 -17.453 1.00 17.64 141 TYR B C 1
ATOM 3234 O O . TYR B 1 142 ? 18.025 27.428 -17.914 1.00 18.53 141 TYR B O 1
ATOM 3243 N N . VAL B 1 143 ? 17.930 25.356 -17.077 1.00 16.65 142 VAL B N 1
ATOM 3244 C CA . VAL B 1 143 ? 16.472 25.305 -17.099 1.00 18.49 142 VAL B CA 1
ATOM 3245 C C . VAL B 1 143 ? 15.918 24.965 -15.711 1.00 16.98 142 VAL B C 1
ATOM 3246 O O . VAL B 1 143 ? 15.931 23.809 -15.302 1.00 17.63 142 VAL B O 1
ATOM 3250 N N . GLY B 1 144 ? 15.426 25.977 -15.002 1.00 16.51 143 GLY B N 1
ATOM 3251 C CA . GLY B 1 144 ? 14.922 25.800 -13.646 1.00 16.51 143 GLY B CA 1
ATOM 3252 C C . GLY B 1 144 ? 13.553 25.146 -13.592 1.00 17.29 143 GLY B C 1
ATOM 3253 O O . GLY B 1 144 ? 13.174 24.585 -12.566 1.00 17.02 143 GLY B O 1
ATOM 3254 N N . GLY B 1 145 ? 12.806 25.246 -14.692 1.00 17.20 144 GLY B N 1
ATOM 3255 C CA . GLY B 1 145 ? 11.576 24.493 -14.873 1.00 18.49 144 GLY B CA 1
ATOM 3256 C C . GLY B 1 145 ? 10.287 25.286 -14.979 1.00 18.89 144 GLY B C 1
ATOM 3257 O O . GLY B 1 145 ? 9.231 24.714 -15.264 1.00 18.99 144 GLY B O 1
ATOM 3258 N N . PHE B 1 146 ? 10.365 26.593 -14.754 1.00 18.70 145 PHE B N 1
ATOM 3259 C CA . PHE B 1 146 ? 9.173 27.436 -14.695 1.00 20.79 145 PHE B CA 1
ATOM 3260 C C . PHE B 1 146 ? 9.301 28.723 -15.493 1.00 22.33 145 PHE B C 1
ATOM 3261 O O . PHE B 1 146 ? 10.244 29.494 -15.292 1.00 22.33 145 PHE B O 1
ATOM 3269 N N . GLU B 1 147 ? 8.337 28.960 -16.381 1.00 24.09 146 GLU B N 1
ATOM 3270 C CA . GLU B 1 147 ? 8.202 30.241 -17.062 1.00 26.01 146 GLU B CA 1
ATOM 3271 C C . GLU B 1 147 ? 7.881 31.323 -16.049 1.00 26.70 146 GLU B C 1
ATOM 3272 O O . GLU B 1 147 ? 7.081 31.108 -15.145 1.00 25.84 146 GLU B O 1
ATOM 3278 N N . ARG B 1 148 ? 8.492 32.493 -16.208 1.00 27.81 147 ARG B N 1
ATOM 3279 C CA . ARG B 1 148 ? 8.248 33.616 -15.306 1.00 26.90 147 ARG B CA 1
ATOM 3280 C C . ARG B 1 148 ? 6.762 33.957 -15.224 1.00 29.00 147 ARG B C 1
ATOM 3281 O O . ARG B 1 148 ? 6.257 34.346 -14.170 1.00 27.10 147 ARG B O 1
ATOM 3289 N N . ASP B 1 149 ? 6.075 33.811 -16.353 1.00 29.47 148 ASP B N 1
ATOM 3290 C CA . ASP B 1 149 ? 4.636 34.017 -16.424 1.00 29.77 148 ASP B CA 1
ATOM 3291 C C . ASP B 1 149 ? 3.935 33.162 -15.368 1.00 29.28 148 ASP B C 1
ATOM 3292 O O . ASP B 1 149 ? 3.021 33.618 -14.685 1.00 28.62 148 ASP B O 1
ATOM 3297 N N . ASP B 1 150 ? 4.373 31.921 -15.224 1.00 27.64 149 ASP B N 1
ATOM 3298 C CA . ASP B 1 150 ? 3.724 31.027 -14.282 1.00 28.72 149 ASP B CA 1
ATOM 3299 C C . ASP B 1 150 ? 4.111 31.298 -12.824 1.00 26.56 149 ASP B C 1
ATOM 3300 O O . ASP B 1 150 ? 3.307 31.076 -11.923 1.00 24.65 149 ASP B O 1
ATOM 3305 N N . LEU B 1 151 ? 5.331 31.777 -12.596 1.00 25.59 150 LEU B N 1
ATOM 3306 C CA . LEU B 1 151 ? 5.754 32.159 -11.253 1.00 24.84 150 LEU B CA 1
ATOM 3307 C C . LEU B 1 151 ? 4.945 33.358 -10.778 1.00 25.77 150 LEU B C 1
ATOM 3308 O O . LEU B 1 151 ? 4.580 33.447 -9.603 1.00 23.77 150 LEU B O 1
ATOM 3313 N N . GLU B 1 152 ? 4.677 34.279 -11.701 1.00 26.83 151 GLU B N 1
ATOM 3314 C CA . GLU B 1 152 ? 3.809 35.428 -11.441 1.00 26.73 151 GLU B CA 1
ATOM 3315 C C . GLU B 1 152 ? 2.400 35.006 -11.042 1.00 25.80 151 GLU B C 1
ATOM 3316 O O . GLU B 1 152 ? 1.826 35.565 -10.122 1.00 24.85 151 GLU B O 1
ATOM 3322 N N . GLU B 1 153 ? 1.844 34.028 -11.744 1.00 25.20 152 GLU B N 1
ATOM 3323 C CA . GLU B 1 153 ? 0.495 33.570 -11.443 1.00 26.35 152 GLU B CA 1
ATOM 3324 C C . GLU B 1 153 ? 0.422 32.788 -10.124 1.00 25.01 152 GLU B C 1
ATOM 3325 O O . GLU B 1 153 ? -0.584 32.843 -9.420 1.00 26.18 152 GLU B O 1
ATOM 3331 N N . LEU B 1 154 ? 1.489 32.070 -9.791 1.00 24.16 153 LEU B N 1
ATOM 3332 C CA . LEU B 1 154 ? 1.580 31.359 -8.520 1.00 23.89 153 LEU B CA 1
ATOM 3333 C C . LEU B 1 154 ? 1.504 32.347 -7.367 1.00 23.15 153 LEU B C 1
ATOM 3334 O O . LEU B 1 154 ? 0.741 32.164 -6.413 1.00 22.70 153 LEU B O 1
ATOM 3339 N N . ILE B 1 155 ? 2.307 33.398 -7.457 1.00 23.23 154 ILE B N 1
ATOM 3340 C CA . ILE B 1 155 ? 2.349 34.420 -6.417 1.00 24.40 154 ILE B CA 1
ATOM 3341 C C . ILE B 1 155 ? 1.027 35.186 -6.318 1.00 24.20 154 ILE B C 1
ATOM 3342 O O . ILE B 1 155 ? 0.538 35.457 -5.220 1.00 23.62 154 ILE B O 1
ATOM 3347 N N . ASN B 1 156 ? 0.454 35.518 -7.472 1.00 25.13 155 ASN B N 1
ATOM 3348 C CA . ASN B 1 156 ? -0.817 36.239 -7.546 1.00 24.16 155 ASN B CA 1
ATOM 3349 C C . ASN B 1 156 ? -1.979 35.454 -6.960 1.00 23.99 155 ASN B C 1
ATOM 3350 O O . ASN B 1 156 ? -2.982 36.027 -6.531 1.00 24.54 155 ASN B O 1
ATOM 3355 N N . LEU B 1 157 ? -1.853 34.135 -6.967 1.00 23.32 156 LEU B N 1
ATOM 3356 C CA . LEU B 1 157 ? -2.931 33.266 -6.513 1.00 22.18 156 LEU B CA 1
ATOM 3357 C C . LEU B 1 157 ? -3.086 33.350 -4.987 1.00 21.82 156 LEU B C 1
ATOM 3358 O O . LEU B 1 157 ? -4.194 33.238 -4.456 1.00 19.49 156 LEU B O 1
ATOM 3371 N N . ASP B 1 159 ? -3.011 35.829 -3.087 1.00 24.58 158 ASP B N 1
ATOM 3372 C CA . ASP B 1 159 ? -3.840 36.966 -2.713 1.00 25.58 158 ASP B CA 1
ATOM 3373 C C . ASP B 1 159 ? -5.299 36.696 -3.060 1.00 24.19 158 ASP B C 1
ATOM 3374 O O . ASP B 1 159 ? -6.190 36.932 -2.253 1.00 24.93 158 ASP B O 1
ATOM 3379 N N . LYS B 1 160 ? -5.523 36.188 -4.268 1.00 24.06 159 LYS B N 1
ATOM 3380 C CA . LYS B 1 160 ? -6.862 36.023 -4.822 1.00 24.32 159 LYS B CA 1
ATOM 3381 C C . LYS B 1 160 ? -7.562 34.761 -4.318 1.00 23.32 159 LYS B C 1
ATOM 3382 O O . LYS B 1 160 ? -8.761 34.779 -4.032 1.00 23.51 159 LYS B O 1
ATOM 3388 N N . ASN B 1 161 ? -6.808 33.668 -4.222 1.00 21.35 160 ASN B N 1
ATOM 3389 C CA . ASN B 1 161 ? -7.338 32.391 -3.757 1.00 19.98 160 ASN B CA 1
ATOM 3390 C C . ASN B 1 161 ? -6.290 31.602 -2.965 1.00 18.98 160 ASN B C 1
ATOM 3391 O O . ASN B 1 161 ? -5.669 30.681 -3.490 1.00 17.72 160 ASN B O 1
ATOM 3396 N N . TYR B 1 162 ? -6.097 31.957 -1.697 1.00 17.63 161 TYR B N 1
ATOM 3397 C CA . TYR B 1 162 ? -5.015 31.363 -0.918 1.00 17.62 161 TYR B CA 1
ATOM 3398 C C . TYR B 1 162 ? -5.099 29.842 -0.756 1.00 18.03 161 TYR B C 1
ATOM 3399 O O . TYR B 1 162 ? -4.074 29.156 -0.809 1.00 15.91 161 TYR B O 1
ATOM 3408 N N . ILE B 1 163 ? -6.300 29.305 -0.540 1.00 17.81 162 ILE B N 1
ATOM 3409 C CA . ILE B 1 163 ? -6.437 27.845 -0.447 1.00 16.30 162 ILE B CA 1
ATOM 3410 C C . ILE B 1 163 ? -6.197 27.130 -1.794 1.00 16.69 162 ILE B C 1
ATOM 3411 O O . ILE B 1 163 ? -5.678 26.012 -1.830 1.00 15.92 162 ILE B O 1
ATOM 3416 N N . GLY B 1 164 ? -6.559 27.780 -2.894 1.00 16.62 163 GLY B N 1
ATOM 3417 C CA . GLY B 1 164 ? -6.251 27.268 -4.222 1.00 17.11 163 GLY B CA 1
ATOM 3418 C C . GLY B 1 164 ? -4.752 27.207 -4.471 1.00 16.61 163 GLY B C 1
ATOM 3419 O O . GLY B 1 164 ? -4.236 26.263 -5.069 1.00 17.35 163 GLY B O 1
ATOM 3420 N N . TRP B 1 165 ? -4.047 28.222 -4.005 1.00 15.64 164 TRP B N 1
ATOM 3421 C CA . TRP B 1 165 ? -2.597 28.228 -4.046 1.00 16.48 164 TRP B CA 1
ATOM 3422 C C . TRP B 1 165 ? -2.008 27.057 -3.259 1.00 15.83 164 TRP B C 1
ATOM 3423 O O . TRP B 1 165 ? -1.135 26.349 -3.752 1.00 15.64 164 TRP B O 1
ATOM 3434 N N . ALA B 1 166 ? -2.489 26.862 -2.034 1.00 16.14 165 ALA B N 1
ATOM 3435 C CA . ALA B 1 166 ? -1.987 25.802 -1.166 1.00 15.78 165 ALA B CA 1
ATOM 3436 C C . ALA B 1 166 ? -2.329 24.425 -1.724 1.00 16.24 165 ALA B C 1
ATOM 3437 O O . ALA B 1 166 ? -1.545 23.495 -1.603 1.00 17.28 165 ALA B O 1
ATOM 3439 N N . ASN B 1 167 ? -3.509 24.310 -2.326 1.00 15.90 166 ASN B N 1
ATOM 3440 C CA . ASN B 1 167 ? -3.994 23.059 -2.897 1.00 16.53 166 ASN B CA 1
ATOM 3441 C C . ASN B 1 167 ? -3.206 22.701 -4.136 1.00 16.53 166 ASN B C 1
ATOM 3442 O O . ASN B 1 167 ? -3.045 21.527 -4.457 1.00 17.82 166 ASN B O 1
ATOM 3447 N N . TYR B 1 168 ? -2.711 23.720 -4.828 1.00 16.21 167 TYR B N 1
ATOM 3448 C CA . TYR B 1 168 ? -1.868 23.525 -5.998 1.00 16.60 167 TYR B CA 1
ATOM 3449 C C . TYR B 1 168 ? -0.419 23.235 -5.612 1.00 16.61 167 TYR B C 1
ATOM 3450 O O . TYR B 1 168 ? 0.208 22.323 -6.148 1.00 17.38 167 TYR B O 1
ATOM 3459 N N . LEU B 1 169 ? 0.115 24.010 -4.677 1.00 15.82 168 LEU B N 1
ATOM 3460 C CA . LEU B 1 169 ? 1.552 23.963 -4.413 1.00 17.50 168 LEU B CA 1
ATOM 3461 C C . LEU B 1 169 ? 1.943 22.779 -3.539 1.00 16.60 168 LEU B C 1
ATOM 3462 O O . LEU B 1 169 ? 3.010 22.189 -3.731 1.00 17.27 168 LEU B O 1
ATOM 3467 N N . ALA B 1 170 ? 1.078 22.418 -2.600 1.00 15.06 169 ALA B N 1
ATOM 3468 C CA . ALA B 1 170 ? 1.373 21.294 -1.714 1.00 15.94 169 ALA B CA 1
ATOM 3469 C C . ALA B 1 170 ? 1.701 19.996 -2.471 1.00 16.16 169 ALA B C 1
ATOM 3470 O O . ALA B 1 170 ? 2.746 19.397 -2.236 1.00 16.34 169 ALA B O 1
ATOM 3472 N N . PRO B 1 171 ? 0.821 19.556 -3.388 1.00 16.60 170 PRO B N 1
ATOM 3473 C CA . PRO B 1 171 ? 1.150 18.311 -4.099 1.00 17.18 170 PRO B CA 1
ATOM 3474 C C . PRO B 1 171 ? 2.313 18.453 -5.082 1.00 17.86 170 PRO B C 1
ATOM 3475 O O . PRO B 1 171 ? 2.949 17.458 -5.426 1.00 17.38 170 PRO B O 1
ATOM 3479 N N . LEU B 1 172 ? 2.574 19.676 -5.535 1.00 18.45 171 LEU B N 1
ATOM 3480 C CA . LEU B 1 172 ? 3.695 19.958 -6.423 1.00 17.88 171 LEU B CA 1
ATOM 3481 C C . LEU B 1 172 ? 5.038 19.799 -5.717 1.00 18.14 171 LEU B C 1
ATOM 3482 O O . LEU B 1 172 ? 5.998 19.262 -6.288 1.00 18.93 171 LEU B O 1
ATOM 3487 N N . VAL B 1 173 ? 5.096 20.262 -4.471 1.00 17.14 172 VAL B N 1
ATOM 3488 C CA . VAL B 1 173 ? 6.295 20.174 -3.641 1.00 16.45 172 VAL B CA 1
ATOM 3489 C C . VAL B 1 173 ? 6.489 18.775 -3.050 1.00 17.44 172 VAL B C 1
ATOM 3490 O O . VAL B 1 173 ? 7.578 18.185 -3.126 1.00 15.74 172 VAL B O 1
ATOM 3502 N N . GLY B 1 175 ? 4.930 16.005 -4.059 1.00 18.18 174 GLY B N 1
ATOM 3503 C CA . GLY B 1 175 ? 4.909 14.963 -5.074 1.00 17.96 174 GLY B CA 1
ATOM 3504 C C . GLY B 1 175 ? 3.526 14.345 -5.089 1.00 18.74 174 GLY B C 1
ATOM 3505 O O . GLY B 1 175 ? 3.050 13.855 -4.059 1.00 17.30 174 GLY B O 1
ATOM 3506 N N . ALA B 1 176 ? 2.887 14.365 -6.259 1.00 17.49 175 ALA B N 1
ATOM 3507 C CA . ALA B 1 176 ? 1.470 14.034 -6.362 1.00 19.16 175 ALA B CA 1
ATOM 3508 C C . ALA B 1 176 ? 1.177 12.602 -5.932 1.00 19.81 175 ALA B C 1
ATOM 3509 O O . ALA B 1 176 ? 0.087 12.305 -5.447 1.00 19.39 175 ALA B O 1
ATOM 3511 N N . SER B 1 177 ? 2.165 11.727 -6.113 1.00 19.56 176 SER B N 1
ATOM 3512 C CA . SER B 1 177 ? 2.020 10.302 -5.853 1.00 18.71 176 SER B CA 1
ATOM 3513 C C . SER B 1 177 ? 1.936 9.953 -4.380 1.00 19.05 176 SER B C 1
ATOM 3514 O O . SER B 1 177 ? 1.562 8.832 -4.035 1.00 21.47 176 SER B O 1
ATOM 3517 N N . HIS B 1 178 ? 2.282 10.894 -3.505 1.00 18.45 177 HIS B N 1
ATOM 3518 C CA . HIS B 1 178 ? 2.350 10.607 -2.072 1.00 17.91 177 HIS B CA 1
ATOM 3519 C C . HIS B 1 178 ? 1.012 10.639 -1.337 1.00 18.18 177 HIS B C 1
ATOM 3520 O O . HIS B 1 178 ? -0.005 11.033 -1.898 1.00 17.50 177 HIS B O 1
ATOM 3527 N N . SER B 1 179 ? 1.022 10.219 -0.077 1.00 18.41 178 SER B N 1
ATOM 3528 C CA . SER B 1 179 ? -0.216 10.068 0.684 1.00 18.92 178 SER B CA 1
ATOM 3529 C C . SER B 1 179 ? -0.911 11.400 0.881 1.00 17.78 178 SER B C 1
ATOM 3530 O O . SER B 1 179 ? -0.284 12.454 0.807 1.00 16.99 178 SER B O 1
ATOM 3533 N N . SER B 1 180 ? -2.211 11.340 1.137 1.00 17.34 179 SER B N 1
ATOM 3534 C CA . SER B 1 180 ? -2.995 12.527 1.403 1.00 17.23 179 SER B CA 1
ATOM 3535 C C . SER B 1 180 ? -2.581 13.106 2.732 1.00 16.82 179 SER B C 1
ATOM 3536 O O . SER B 1 180 ? -2.610 14.313 2.921 1.00 16.77 179 SER B O 1
ATOM 3539 N N . GLU B 1 181 ? -2.194 12.236 3.657 1.00 17.41 180 GLU B N 1
ATOM 3540 C CA . GLU B 1 181 ? -1.769 12.680 4.970 1.00 18.58 180 GLU B CA 1
ATOM 3541 C C . GLU B 1 181 ? -0.437 13.438 4.912 1.00 17.51 180 GLU B C 1
ATOM 3542 O O . GLU B 1 181 ? -0.228 14.379 5.678 1.00 17.12 180 GLU B O 1
ATOM 3548 N N . LEU B 1 182 ? 0.457 13.039 4.009 1.00 16.55 181 LEU B N 1
ATOM 3549 C CA . LEU B 1 182 ? 1.700 13.787 3.791 1.00 17.34 181 LEU B CA 1
ATOM 3550 C C . LEU B 1 182 ? 1.467 15.077 2.999 1.00 16.69 181 LEU B C 1
ATOM 3551 O O . LEU B 1 182 ? 1.973 16.140 3.363 1.00 16.14 181 LEU B O 1
ATOM 3556 N N . ILE B 1 183 ? 0.726 14.978 1.902 1.00 14.98 182 ILE B N 1
ATOM 3557 C CA . ILE B 1 183 ? 0.445 16.155 1.086 1.00 15.92 182 ILE B CA 1
ATOM 3558 C C . ILE B 1 183 ? -0.333 17.195 1.891 1.00 15.74 182 ILE B C 1
ATOM 3559 O O . ILE B 1 183 ? -0.032 18.394 1.855 1.00 15.36 182 ILE B O 1
ATOM 3564 N N . GLY B 1 184 ? -1.309 16.717 2.653 1.00 15.31 183 GLY B N 1
ATOM 3565 C CA . GLY B 1 184 ? -2.109 17.572 3.504 1.00 16.62 183 GLY B CA 1
ATOM 3566 C C . GLY B 1 184 ? -1.361 18.179 4.670 1.00 15.45 183 GLY B C 1
ATOM 3567 O O . GLY B 1 184 ? -1.715 19.261 5.139 1.00 14.29 183 GLY B O 1
ATOM 3568 N N . GLU B 1 185 ? -0.339 17.490 5.173 1.00 16.69 184 GLU B N 1
ATOM 3569 C CA . GLU B 1 185 ? 0.477 18.084 6.231 1.00 15.00 184 GLU B CA 1
ATOM 3570 C C . GLU B 1 185 ? 1.124 19.381 5.728 1.00 15.56 184 GLU B C 1
ATOM 3571 O O . GLU B 1 185 ? 1.193 20.380 6.443 1.00 14.21 184 GLU B O 1
ATOM 3577 N N . LEU B 1 186 ? 1.577 19.360 4.479 1.00 14.32 185 LEU B N 1
ATOM 3578 C CA . LEU B 1 186 ? 2.205 20.528 3.868 1.00 14.35 185 LEU B CA 1
ATOM 3579 C C . LEU B 1 186 ? 1.221 21.674 3.602 1.00 14.32 185 LEU B C 1
ATOM 3580 O O . LEU B 1 186 ? 1.472 22.810 3.998 1.00 14.25 185 LEU B O 1
ATOM 3585 N N . SER B 1 187 ? 0.096 21.392 2.952 1.00 14.14 186 SER B N 1
ATOM 3586 C CA . SER B 1 187 ? -0.906 22.441 2.796 1.00 15.18 186 SER B CA 1
ATOM 3587 C C . SER B 1 187 ? -1.347 23.000 4.149 1.00 15.01 186 SER B C 1
ATOM 3588 O O . SER B 1 187 ? -1.579 24.200 4.277 1.00 15.94 186 SER B O 1
ATOM 3591 N N . GLY B 1 188 ? -1.454 22.141 5.154 1.00 13.57 187 GLY B N 1
ATOM 3592 C CA . GLY B 1 188 ? -1.834 22.585 6.481 1.00 14.69 187 GLY B CA 1
ATOM 3593 C C . GLY B 1 188 ? -0.829 23.569 7.046 1.00 14.50 187 GLY B C 1
ATOM 3594 O O . GLY B 1 188 ? -1.191 24.601 7.630 1.00 14.84 187 GLY B O 1
ATOM 3595 N N . SER B 1 189 ? 0.448 23.240 6.888 1.00 12.83 188 SER B N 1
ATOM 3596 C CA . SER B 1 189 ? 1.506 24.166 7.249 1.00 13.99 188 SER B CA 1
ATOM 3597 C C . SER B 1 189 ? 1.395 25.499 6.468 1.00 13.48 188 SER B C 1
ATOM 3598 O O . SER B 1 189 ? 1.524 26.565 7.060 1.00 13.98 188 SER B O 1
ATOM 3601 N N . PHE B 1 190 ? 1.147 25.432 5.155 1.00 13.43 189 PHE B N 1
ATOM 3602 C CA . PHE B 1 190 ? 0.943 26.642 4.340 1.00 14.68 189 PHE B CA 1
ATOM 3603 C C . PHE B 1 190 ? -0.190 27.509 4.894 1.00 14.67 189 PHE B C 1
ATOM 3604 O O . PHE B 1 190 ? -0.088 28.732 4.936 1.00 14.69 189 PHE B O 1
ATOM 3612 N N . CYS B 1 191 ? -1.271 26.856 5.313 1.00 14.10 190 CYS B N 1
ATOM 3613 C CA . CYS B 1 191 ? -2.486 27.555 5.706 1.00 15.39 190 CYS B CA 1
ATOM 3614 C C . CYS B 1 191 ? -2.390 28.160 7.102 1.00 15.49 190 CYS B C 1
ATOM 3615 O O . CYS B 1 191 ? -3.076 29.128 7.400 1.00 17.28 190 CYS B O 1
ATOM 3618 N N . THR B 1 192 ? -1.543 27.594 7.952 1.00 14.81 191 THR B N 1
ATOM 3619 C CA . THR B 1 192 ? -1.382 28.093 9.321 1.00 16.65 191 THR B CA 1
ATOM 3620 C C . THR B 1 192 ? -0.216 29.077 9.465 1.00 16.09 191 THR B C 1
ATOM 3621 O O . THR B 1 192 ? 0.097 29.529 10.565 1.00 15.85 191 THR B O 1
ATOM 3625 N N . THR B 1 193 ? 0.421 29.391 8.347 1.00 15.36 192 THR B N 1
ATOM 3626 C CA . THR B 1 193 ? 1.528 30.326 8.306 1.00 15.93 192 THR B CA 1
ATOM 3627 C C . THR B 1 193 ? 0.930 31.724 8.136 1.00 17.13 192 THR B C 1
ATOM 3628 O O . THR B 1 193 ? -0.042 31.902 7.402 1.00 18.37 192 THR B O 1
ATOM 3632 N N . ASP B 1 194 ? 1.474 32.713 8.835 1.00 17.97 193 ASP B N 1
ATOM 3633 C CA . ASP B 1 194 ? 0.980 34.085 8.693 1.00 18.63 193 ASP B CA 1
ATOM 3634 C C . ASP B 1 194 ? 1.011 34.501 7.216 1.00 18.58 193 ASP B C 1
ATOM 3635 O O . ASP B 1 194 ? 2.005 34.283 6.527 1.00 18.57 193 ASP B O 1
ATOM 3640 N N . PRO B 1 195 ? -0.088 35.087 6.711 1.00 18.17 194 PRO B N 1
ATOM 3641 C CA . PRO B 1 195 ? -0.181 35.319 5.265 1.00 18.57 194 PRO B CA 1
ATOM 3642 C C . PRO B 1 195 ? 0.913 36.246 4.715 1.00 18.63 194 PRO B C 1
ATOM 3643 O O . PRO B 1 195 ? 1.332 36.087 3.569 1.00 17.44 194 PRO B O 1
ATOM 3647 N N . ILE B 1 196 ? 1.345 37.211 5.520 1.00 18.49 195 ILE B N 1
ATOM 3648 C CA . ILE B 1 196 ? 2.378 38.153 5.110 1.00 17.79 195 ILE B CA 1
ATOM 3649 C C . ILE B 1 196 ? 3.741 37.466 5.028 1.00 17.56 195 ILE B C 1
ATOM 3650 O O . ILE B 1 196 ? 4.507 37.691 4.090 1.00 17.67 195 ILE B O 1
ATOM 3655 N N . VAL B 1 197 ? 4.046 36.630 6.010 1.00 17.93 196 VAL B N 1
ATOM 3656 C CA . VAL B 1 197 ? 5.290 35.880 5.970 1.00 17.68 196 VAL B CA 1
ATOM 3657 C C . VAL B 1 197 ? 5.258 34.935 4.772 1.00 17.92 196 VAL B C 1
ATOM 3658 O O . VAL B 1 197 ? 6.200 34.899 3.970 1.00 18.23 196 VAL B O 1
ATOM 3662 N N . ALA B 1 198 ? 4.153 34.210 4.614 1.00 17.65 197 ALA B N 1
ATOM 3663 C CA . ALA B 1 198 ? 4.007 33.283 3.494 1.00 16.85 197 ALA B CA 1
ATOM 3664 C C . ALA B 1 198 ? 4.274 33.945 2.146 1.00 17.47 197 ALA B C 1
ATOM 3665 O O . ALA B 1 198 ? 5.026 33.412 1.325 1.00 16.95 197 ALA B O 1
ATOM 3667 N N . LYS B 1 199 ? 3.651 35.097 1.910 1.00 17.82 198 LYS B N 1
ATOM 3668 C CA . LYS B 1 199 ? 3.849 35.806 0.654 1.00 17.94 198 LYS B CA 1
ATOM 3669 C C . LYS B 1 199 ? 5.288 36.286 0.531 1.00 17.04 198 LYS B C 1
ATOM 3670 O O . LYS B 1 199 ? 5.888 36.168 -0.527 1.00 17.34 198 LYS B O 1
ATOM 3676 N N . THR B 1 200 ? 5.846 36.808 1.621 1.00 17.21 199 THR B N 1
ATOM 3677 C CA . THR B 1 200 ? 7.219 37.314 1.600 1.00 17.75 199 THR B CA 1
ATOM 3678 C C . THR B 1 200 ? 8.205 36.172 1.343 1.00 16.42 199 THR B C 1
ATOM 3679 O O . THR B 1 200 ? 9.020 36.238 0.427 1.00 15.97 199 THR B O 1
ATOM 3683 N N . PHE B 1 201 ? 8.126 35.142 2.180 1.00 16.57 200 PHE B N 1
ATOM 3684 C CA . PHE B 1 201 ? 8.938 33.934 2.035 1.00 16.20 200 PHE B CA 1
ATOM 3685 C C . PHE B 1 201 ? 8.776 33.356 0.619 1.00 15.36 200 PHE B C 1
ATOM 3686 O O . PHE B 1 201 ? 9.745 32.923 0.006 1.00 14.99 200 PHE B O 1
ATOM 3694 N N . ALA B 1 202 ? 7.548 33.347 0.110 1.00 15.41 201 ALA B N 1
ATOM 3695 C CA . ALA B 1 202 ? 7.266 32.733 -1.187 1.00 15.86 201 ALA B CA 1
ATOM 3696 C C . ALA B 1 202 ? 7.946 33.475 -2.338 1.00 16.32 201 ALA B C 1
ATOM 3697 O O . ALA B 1 202 ? 8.521 32.857 -3.240 1.00 16.14 201 ALA B O 1
ATOM 3699 N N . LYS B 1 203 ? 7.898 34.802 -2.306 1.00 17.32 202 LYS B N 1
ATOM 3700 C CA . LYS B 1 203 ? 8.565 35.592 -3.339 1.00 17.34 202 LYS B CA 1
ATOM 3701 C C . LYS B 1 203 ? 10.083 35.461 -3.253 1.00 17.39 202 LYS B C 1
ATOM 3702 O O . LYS B 1 203 ? 10.763 35.340 -4.261 1.00 18.55 202 LYS B O 1
ATOM 3708 N N . ALA B 1 204 ? 10.608 35.482 -2.038 1.00 17.68 203 ALA B N 1
ATOM 3709 C CA . ALA B 1 204 ? 12.041 35.319 -1.802 1.00 17.24 203 ALA B CA 1
ATOM 3710 C C . ALA B 1 204 ? 12.546 33.977 -2.331 1.00 16.64 203 ALA B C 1
ATOM 3711 O O . ALA B 1 204 ? 13.663 33.868 -2.858 1.00 15.30 203 ALA B O 1
ATOM 3713 N N . THR B 1 205 ? 11.708 32.954 -2.190 1.00 16.06 204 THR B N 1
ATOM 3714 C CA . THR B 1 205 ? 12.048 31.605 -2.615 1.00 15.64 204 THR B CA 1
ATOM 3715 C C . THR B 1 205 ? 11.904 31.378 -4.128 1.00 16.24 204 THR B C 1
ATOM 3716 O O . THR B 1 205 ? 12.813 30.859 -4.773 1.00 16.64 204 THR B O 1
ATOM 3720 N N . PHE B 1 206 ? 10.765 31.753 -4.695 1.00 16.45 205 PHE B N 1
ATOM 3721 C CA . PHE B 1 206 ? 10.487 31.382 -6.089 1.00 17.96 205 PHE B CA 1
ATOM 3722 C C . PHE B 1 206 ? 10.867 32.420 -7.146 1.00 18.54 205 PHE B C 1
ATOM 3723 O O . PHE B 1 206 ? 10.888 32.103 -8.338 1.00 19.09 205 PHE B O 1
ATOM 3731 N N . PHE B 1 207 ? 11.166 33.644 -6.721 1.00 18.37 206 PHE B N 1
ATOM 3732 C CA . PHE B 1 207 ? 11.506 34.720 -7.659 1.00 20.56 206 PHE B CA 1
ATOM 3733 C C . PHE B 1 207 ? 13.009 34.976 -7.746 1.00 20.20 206 PHE B C 1
ATOM 3734 O O . PHE B 1 207 ? 13.468 35.814 -8.525 1.00 20.79 206 PHE B O 1
ATOM 3742 N N . SER B 1 208 ? 13.779 34.285 -6.919 1.00 19.72 207 SER B N 1
ATOM 3743 C CA . SER B 1 208 ? 15.182 34.628 -6.788 1.00 18.33 207 SER B CA 1
ATOM 3744 C C . SER B 1 208 ? 16.036 33.808 -7.730 1.00 18.08 207 SER B C 1
ATOM 3745 O O . SER B 1 208 ? 15.555 32.870 -8.366 1.00 17.94 207 SER B O 1
ATOM 3748 N N . ASP B 1 209 ? 17.308 34.183 -7.811 1.00 17.68 208 ASP B N 1
ATOM 3749 C CA . ASP B 1 209 ? 18.280 33.526 -8.669 1.00 17.10 208 ASP B CA 1
ATOM 3750 C C . ASP B 1 209 ? 19.623 33.584 -7.956 1.00 16.75 208 ASP B C 1
ATOM 3751 O O . ASP B 1 209 ? 20.223 34.658 -7.820 1.00 15.93 208 ASP B O 1
ATOM 3756 N N . TYR B 1 210 ? 20.079 32.425 -7.488 1.00 16.28 209 TYR B N 1
ATOM 3757 C CA . TYR B 1 210 ? 21.330 32.331 -6.738 1.00 15.99 209 TYR B CA 1
ATOM 3758 C C . TYR B 1 210 ? 22.344 31.410 -7.402 1.00 15.28 209 TYR B C 1
ATOM 3759 O O . TYR B 1 210 ? 23.190 30.814 -6.739 1.00 15.20 209 TYR B O 1
ATOM 3768 N N . ARG B 1 211 ? 22.259 31.301 -8.721 1.00 14.93 210 ARG B N 1
ATOM 3769 C CA . ARG B 1 211 ? 23.283 30.598 -9.483 1.00 16.10 210 ARG B CA 1
ATOM 3770 C C . ARG B 1 211 ? 24.670 31.218 -9.276 1.00 15.34 210 ARG B C 1
ATOM 3771 O O . ARG B 1 211 ? 25.678 30.509 -9.234 1.00 14.96 210 ARG B O 1
ATOM 3779 N N . SER B 1 212 ? 24.717 32.544 -9.157 1.00 15.36 211 SER B N 1
ATOM 3780 C CA . SER B 1 212 ? 25.988 33.265 -9.064 1.00 16.59 211 SER B CA 1
ATOM 3781 C C . SER B 1 212 ? 26.626 33.078 -7.690 1.00 16.46 211 SER B C 1
ATOM 3782 O O . SER B 1 212 ? 27.799 33.407 -7.475 1.00 17.46 211 SER B O 1
ATOM 3785 N N . LEU B 1 213 ? 25.850 32.537 -6.761 1.00 15.04 212 LEU B N 1
ATOM 3786 C CA . LEU B 1 213 ? 26.349 32.273 -5.411 1.00 15.95 212 LEU B CA 1
ATOM 3787 C C . LEU B 1 213 ? 27.163 30.984 -5.366 1.00 16.06 212 LEU B C 1
ATOM 3788 O O . LEU B 1 213 ? 27.997 30.804 -4.474 1.00 15.97 212 LEU B O 1
ATOM 3793 N N . LEU B 1 214 ? 26.932 30.093 -6.331 1.00 15.16 213 LEU B N 1
ATOM 3794 C CA . LEU B 1 214 ? 27.416 28.717 -6.195 1.00 16.08 213 LEU B CA 1
ATOM 3795 C C . LEU B 1 214 ? 28.941 28.651 -6.162 1.00 16.30 213 LEU B C 1
ATOM 3796 O O . LEU B 1 214 ? 29.531 27.923 -5.359 1.00 16.40 213 LEU B O 1
ATOM 3801 N N . GLU B 1 215 ? 29.571 29.445 -7.013 1.00 17.39 214 GLU B N 1
ATOM 3802 C CA . GLU B 1 215 ? 31.020 29.488 -7.087 1.00 17.71 214 GLU B CA 1
ATOM 3803 C C . GLU B 1 215 ? 31.630 30.009 -5.791 1.00 17.16 214 GLU B C 1
ATOM 3804 O O . GLU B 1 215 ? 32.785 29.723 -5.507 1.00 17.79 214 GLU B O 1
ATOM 3810 N N . ASP B 1 216 ? 30.857 30.766 -5.010 1.00 17.02 215 ASP B N 1
ATOM 3811 C CA . ASP B 1 216 ? 31.371 31.412 -3.795 1.00 17.32 215 ASP B CA 1
ATOM 3812 C C . ASP B 1 216 ? 31.169 30.589 -2.534 1.00 16.73 215 ASP B C 1
ATOM 3813 O O . ASP B 1 216 ? 31.529 31.026 -1.436 1.00 18.09 215 ASP B O 1
ATOM 3818 N N . ILE B 1 217 ? 30.586 29.404 -2.676 1.00 17.84 216 ILE B N 1
ATOM 3819 C CA . ILE B 1 217 ? 30.462 28.491 -1.544 1.00 16.06 216 ILE B CA 1
ATOM 3820 C C . ILE B 1 217 ? 31.699 27.620 -1.498 1.00 15.99 216 ILE B C 1
ATOM 3821 O O . ILE B 1 217 ? 31.979 26.883 -2.438 1.00 15.43 216 ILE B O 1
ATOM 3826 N N . SER B 1 218 ? 32.430 27.695 -0.395 1.00 16.21 217 SER B N 1
ATOM 3827 C CA . SER B 1 218 ? 33.694 26.981 -0.289 1.00 17.17 217 SER B CA 1
ATOM 3828 C C . SER B 1 218 ? 33.637 25.895 0.776 1.00 16.79 217 SER B C 1
ATOM 3829 O O . SER B 1 218 ? 34.641 25.234 1.053 1.00 16.46 217 SER B O 1
ATOM 3832 N N . THR B 1 219 ? 32.459 25.701 1.363 1.00 15.59 218 THR B N 1
ATOM 3833 C CA . THR B 1 219 ? 32.255 24.596 2.289 1.00 15.63 218 THR B CA 1
ATOM 3834 C C . THR B 1 219 ? 31.887 23.352 1.475 1.00 17.00 218 THR B C 1
ATOM 3835 O O . THR B 1 219 ? 31.256 23.467 0.416 1.00 16.09 218 THR B O 1
ATOM 3839 N N . PRO B 1 220 ? 32.317 22.161 1.930 1.00 15.18 219 PRO B N 1
ATOM 3840 C CA . PRO B 1 220 ? 31.910 20.944 1.209 1.00 16.86 219 PRO B CA 1
ATOM 3841 C C . PRO B 1 220 ? 30.390 20.742 1.205 1.00 16.24 219 PRO B C 1
ATOM 3842 O O . PRO B 1 220 ? 29.742 20.962 2.222 1.00 16.07 219 PRO B O 1
ATOM 3846 N N . ALA B 1 221 ? 29.845 20.326 0.065 1.00 16.39 220 ALA B N 1
ATOM 3847 C CA . ALA B 1 221 ? 28.400 20.176 -0.110 1.00 16.26 220 ALA B CA 1
ATOM 3848 C C . ALA B 1 221 ? 28.017 18.790 -0.620 1.00 15.86 220 ALA B C 1
ATOM 3849 O O . ALA B 1 221 ? 28.616 18.276 -1.568 1.00 16.55 220 ALA B O 1
ATOM 3851 N N . LEU B 1 222 ? 27.007 18.197 0.012 1.00 14.95 221 LEU B N 1
ATOM 3852 C CA . LEU B 1 222 ? 26.408 16.960 -0.457 1.00 13.66 221 LEU B CA 1
ATOM 3853 C C . LEU B 1 222 ? 24.991 17.268 -0.894 1.00 13.75 221 LEU B C 1
ATOM 3854 O O . LEU B 1 222 ? 24.175 17.724 -0.101 1.00 12.86 221 LEU B O 1
ATOM 3859 N N . ILE B 1 223 ? 24.713 17.014 -2.169 1.00 14.69 222 ILE B N 1
ATOM 3860 C CA . ILE B 1 223 ? 23.427 17.313 -2.782 1.00 13.92 222 ILE B CA 1
ATOM 3861 C C . ILE B 1 223 ? 22.606 16.044 -2.980 1.00 12.64 222 ILE B C 1
ATOM 3862 O O . ILE B 1 223 ? 23.059 15.096 -3.623 1.00 12.97 222 ILE B O 1
ATOM 3867 N N . PHE B 1 224 ? 21.400 16.019 -2.432 1.00 12.10 223 PHE B N 1
ATOM 3868 C CA . PHE B 1 224 ? 20.489 14.924 -2.720 1.00 11.90 223 PHE B CA 1
ATOM 3869 C C . PHE B 1 224 ? 19.485 15.377 -3.776 1.00 12.91 223 PHE B C 1
ATOM 3870 O O . PHE B 1 224 ? 18.730 16.335 -3.566 1.00 12.69 223 PHE B O 1
ATOM 3878 N N . GLN B 1 225 ? 19.504 14.689 -4.913 1.00 12.35 224 GLN B N 1
ATOM 3879 C CA . GLN B 1 225 ? 18.635 14.987 -6.040 1.00 12.47 224 GLN B CA 1
ATOM 3880 C C . GLN B 1 225 ? 17.559 13.920 -6.162 1.00 12.99 224 GLN B C 1
ATOM 3881 O O . GLN B 1 225 ? 17.856 12.738 -6.285 1.00 12.57 224 GLN B O 1
ATOM 3887 N N . SER B 1 226 ? 16.305 14.349 -6.113 1.00 13.08 225 SER B N 1
ATOM 3888 C CA . SER B 1 226 ? 15.181 13.458 -6.339 1.00 13.73 225 SER B CA 1
ATOM 3889 C C . SER B 1 226 ? 15.102 13.119 -7.825 1.00 14.43 225 SER B C 1
ATOM 3890 O O . SER B 1 226 ? 15.197 14.008 -8.668 1.00 13.49 225 SER B O 1
ATOM 3893 N N . ALA B 1 227 ? 14.941 11.833 -8.139 1.00 13.81 226 ALA B N 1
ATOM 3894 C CA . ALA B 1 227 ? 14.879 11.379 -9.520 1.00 14.09 226 ALA B CA 1
ATOM 3895 C C . ALA B 1 227 ? 13.653 11.926 -10.241 1.00 15.98 226 ALA B C 1
ATOM 3896 O O . ALA B 1 227 ? 13.705 12.203 -11.446 1.00 16.84 226 ALA B O 1
ATOM 3898 N N . LYS B 1 228 ? 12.551 12.077 -9.513 1.00 15.56 227 LYS B N 1
ATOM 3899 C CA . LYS B 1 228 ? 11.339 12.643 -10.096 1.00 17.79 227 LYS B CA 1
ATOM 3900 C C . LYS B 1 228 ? 10.749 13.762 -9.237 1.00 16.21 227 LYS B C 1
ATOM 3901 O O . LYS B 1 228 ? 9.842 13.542 -8.441 1.00 16.84 227 LYS B O 1
ATOM 3907 N N . ASP B 1 229 ? 11.268 14.969 -9.435 1.00 16.54 228 ASP B N 1
ATOM 3908 C CA . ASP B 1 229 ? 10.908 16.137 -8.632 1.00 15.79 228 ASP B CA 1
ATOM 3909 C C . ASP B 1 229 ? 10.424 17.206 -9.602 1.00 16.59 228 ASP B C 1
ATOM 3910 O O . ASP B 1 229 ? 11.161 17.592 -10.511 1.00 17.37 228 ASP B O 1
ATOM 3915 N N . SER B 1 230 ? 9.181 17.660 -9.443 1.00 16.61 229 SER B N 1
ATOM 3916 C CA . SER B 1 230 ? 8.632 18.702 -10.312 1.00 16.43 229 SER B CA 1
ATOM 3917 C C . SER B 1 230 ? 9.304 20.052 -10.104 1.00 17.29 229 SER B C 1
ATOM 3918 O O . SER B 1 230 ? 9.401 20.845 -11.041 1.00 19.35 229 SER B O 1
ATOM 3921 N N . LEU B 1 231 ? 9.743 20.323 -8.879 1.00 16.79 230 LEU B N 1
ATOM 3922 C CA . LEU B 1 231 ? 10.400 21.591 -8.575 1.00 16.18 230 LEU B CA 1
ATOM 3923 C C . LEU B 1 231 ? 11.860 21.649 -9.033 1.00 17.05 230 LEU B C 1
ATOM 3924 O O . LEU B 1 231 ? 12.455 22.735 -9.093 1.00 16.46 230 LEU B O 1
ATOM 3929 N N . ALA B 1 232 ? 12.438 20.492 -9.345 1.00 16.05 231 ALA B N 1
ATOM 3930 C CA . ALA B 1 232 ? 13.835 20.440 -9.760 1.00 16.11 231 ALA B CA 1
ATOM 3931 C C . ALA B 1 2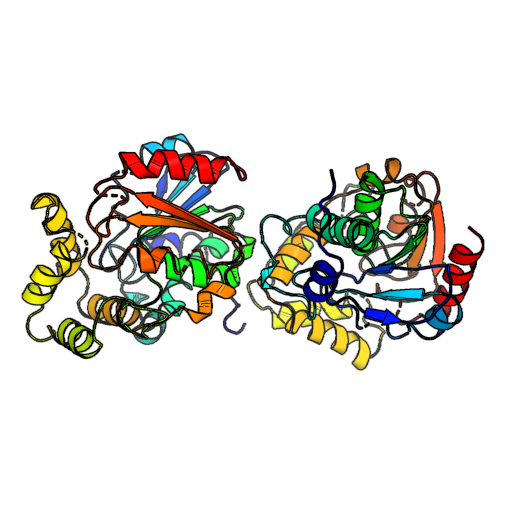32 ? 14.179 19.148 -10.502 1.00 15.64 231 ALA B C 1
ATOM 3932 O O . ALA B 1 232 ? 14.281 18.092 -9.899 1.00 16.30 231 ALA B O 1
ATOM 3934 N N . SER B 1 233 ? 14.371 19.242 -11.811 1.00 16.60 232 SER B N 1
ATOM 3935 C CA . SER B 1 233 ? 14.780 18.091 -12.615 1.00 17.18 232 SER B CA 1
ATOM 3936 C C . SER B 1 233 ? 16.217 17.719 -12.256 1.00 16.21 232 SER B C 1
ATOM 3937 O O . SER B 1 233 ? 16.923 18.515 -11.632 1.00 16.22 232 SER B O 1
ATOM 3940 N N . PRO B 1 234 ? 16.647 16.497 -12.622 1.00 15.63 233 PRO B N 1
ATOM 3941 C CA . PRO B 1 234 ? 18.014 16.041 -12.347 1.00 15.54 233 PRO B CA 1
ATOM 3942 C C . PRO B 1 234 ? 19.087 16.971 -12.909 1.00 16.32 233 PRO B C 1
ATOM 3943 O O . PRO B 1 234 ? 20.165 17.075 -12.322 1.00 17.15 233 PRO B O 1
ATOM 3947 N N . GLU B 1 235 ? 18.805 17.650 -14.015 1.00 17.33 234 GLU B N 1
ATOM 3948 C CA . GLU B 1 235 ? 19.757 18.620 -14.551 1.00 17.17 234 GLU B CA 1
ATOM 3949 C C . GLU B 1 235 ? 20.007 19.808 -13.604 1.00 16.42 234 GLU B C 1
ATOM 3950 O O . GLU B 1 235 ? 21.087 20.401 -13.617 1.00 16.37 234 GLU B O 1
ATOM 3956 N N . VAL B 1 236 ? 19.029 20.146 -12.771 1.00 16.06 235 VAL B N 1
ATOM 3957 C CA . VAL B 1 236 ? 19.220 21.218 -11.792 1.00 15.40 235 VAL B CA 1
ATOM 3958 C C . VAL B 1 236 ? 20.266 20.828 -10.737 1.00 15.59 235 VAL B C 1
ATOM 3959 O O . VAL B 1 236 ? 21.202 21.584 -10.456 1.00 15.07 235 VAL B O 1
ATOM 3963 N N . GLY B 1 237 ? 20.116 19.644 -10.162 1.00 15.42 236 GLY B N 1
ATOM 3964 C CA . GLY B 1 237 ? 21.091 19.142 -9.205 1.00 15.92 236 GLY B CA 1
ATOM 3965 C C . GLY B 1 237 ? 22.475 19.014 -9.820 1.00 15.93 236 GLY B C 1
ATOM 3966 O O . GLY B 1 237 ? 23.478 19.355 -9.193 1.00 17.42 236 GLY B O 1
ATOM 3967 N N . GLN B 1 238 ? 22.514 18.510 -11.046 1.00 15.75 237 GLN B N 1
ATOM 3968 C CA . GLN B 1 238 ? 23.729 18.384 -11.841 1.00 16.54 237 GLN B CA 1
ATOM 3969 C C . GLN B 1 238 ? 24.450 19.731 -11.924 1.00 16.99 237 GLN B C 1
ATOM 3970 O O . GLN B 1 238 ? 25.655 19.818 -11.680 1.00 16.14 237 GLN B O 1
ATOM 3976 N N . TYR B 1 239 ? 23.696 20.772 -12.278 1.00 16.35 238 TYR B N 1
ATOM 3977 C CA . TYR B 1 239 ? 24.205 22.142 -12.388 1.00 16.39 238 TYR B CA 1
ATOM 3978 C C . TYR B 1 239 ? 24.829 22.607 -11.077 1.00 15.71 238 TYR B C 1
ATOM 3979 O O . TYR B 1 239 ? 25.909 23.200 -11.049 1.00 15.31 238 TYR B O 1
ATOM 3996 N N . ALA B 1 241 ? 26.106 20.725 -8.662 1.00 15.37 240 ALA B N 1
ATOM 3997 C CA . ALA B 1 241 ? 27.358 20.010 -8.421 1.00 16.20 240 ALA B CA 1
ATOM 3998 C C . ALA B 1 241 ? 28.487 20.561 -9.295 1.00 16.45 240 ALA B C 1
ATOM 3999 O O . ALA B 1 241 ? 29.640 20.639 -8.862 1.00 16.30 240 ALA B O 1
ATOM 4001 N N . GLU B 1 242 ? 28.149 20.943 -10.525 1.00 15.95 241 GLU B N 1
ATOM 4002 C CA . GLU B 1 242 ? 29.125 21.536 -11.432 1.00 16.14 241 GLU B CA 1
ATOM 4003 C C . GLU B 1 242 ? 29.673 22.860 -10.896 1.00 16.48 241 GLU B C 1
ATOM 4004 O O . GLU B 1 242 ? 30.856 23.157 -11.055 1.00 17.33 241 GLU B O 1
ATOM 4010 N N . ASN B 1 243 ? 28.829 23.648 -10.240 1.00 15.39 242 ASN B N 1
ATOM 4011 C CA . ASN B 1 243 ? 29.197 25.017 -9.897 1.00 14.19 242 ASN B CA 1
ATOM 4012 C C . ASN B 1 243 ? 29.627 25.284 -8.459 1.00 15.45 242 ASN B C 1
ATOM 4013 O O . ASN B 1 243 ? 30.232 26.323 -8.176 1.00 14.24 242 ASN B O 1
ATOM 4018 N N A ILE B 1 244 ? 29.330 24.338 -7.574 0.00 15.08 243 ILE B N 1
ATOM 4019 N N B ILE B 1 244 ? 29.284 24.389 -7.538 1.00 15.02 243 ILE B N 1
ATOM 4020 C CA A ILE B 1 244 ? 29.881 24.337 -6.227 0.00 15.17 243 ILE B CA 1
ATOM 4021 C CA B ILE B 1 244 ? 29.872 24.450 -6.212 1.00 15.07 243 ILE B CA 1
ATOM 4022 C C A ILE B 1 244 ? 31.244 23.661 -6.270 0.00 16.06 243 ILE B C 1
ATOM 4023 C C B ILE B 1 244 ? 31.208 23.705 -6.265 1.00 16.09 243 ILE B C 1
ATOM 4024 O O A ILE B 1 244 ? 31.333 22.458 -6.511 0.00 16.14 243 ILE B O 1
ATOM 4025 O O B ILE B 1 244 ? 31.245 22.492 -6.527 1.00 16.14 243 ILE B O 1
ATOM 4034 N N . PRO B 1 245 ? 32.315 24.436 -6.040 1.00 16.16 244 PRO B N 1
ATOM 4035 C CA . PRO B 1 245 ? 33.682 23.905 -6.120 1.00 16.53 244 PRO B CA 1
ATOM 4036 C C . PRO B 1 245 ? 33.884 22.555 -5.424 1.00 16.45 244 PRO B C 1
ATOM 4037 O O . PRO B 1 245 ? 34.411 21.634 -6.041 1.00 16.84 244 PRO B O 1
ATOM 4041 N N . ASN B 1 246 ? 33.515 22.454 -4.150 1.00 16.12 245 ASN B N 1
ATOM 4042 C CA . ASN B 1 246 ? 33.686 21.215 -3.397 1.00 16.53 245 ASN B CA 1
ATOM 4043 C C . ASN B 1 246 ? 32.342 20.541 -3.155 1.00 16.17 245 ASN B C 1
ATOM 4044 O O . ASN B 1 246 ? 31.658 20.855 -2.179 1.00 16.65 245 ASN B O 1
ATOM 4049 N N . SER B 1 247 ? 31.955 19.619 -4.029 1.00 16.17 246 SER B N 1
ATOM 4050 C CA . SER B 1 247 ? 30.601 19.071 -3.955 1.00 17.40 246 SER B CA 1
ATOM 4051 C C . SER B 1 247 ? 30.510 17.653 -4.502 1.00 16.92 246 SER B C 1
ATOM 4052 O O . SER B 1 247 ? 31.395 17.193 -5.208 1.00 16.92 246 SER B O 1
ATOM 4055 N N . GLN B 1 248 ? 29.435 16.965 -4.146 1.00 16.64 247 GLN B N 1
ATOM 4056 C CA . GLN B 1 248 ? 29.057 15.743 -4.820 1.00 16.73 247 GLN B CA 1
ATOM 4057 C C . GLN B 1 248 ? 27.544 15.586 -4.735 1.00 16.79 247 GLN B C 1
ATOM 4058 O O . GLN B 1 248 ? 26.904 16.060 -3.794 1.00 15.02 247 GLN B O 1
ATOM 4064 N N . LEU B 1 249 ? 26.986 14.910 -5.730 1.00 16.86 248 LEU B N 1
ATOM 4065 C CA . LEU B 1 249 ? 25.551 14.721 -5.840 1.00 15.80 248 LEU B CA 1
ATOM 4066 C C . LEU B 1 249 ? 25.241 13.232 -5.784 1.00 16.80 248 LEU B C 1
ATOM 4067 O O . LEU B 1 249 ? 25.951 12.422 -6.391 1.00 16.43 248 LEU B O 1
ATOM 4072 N N . GLU B 1 250 ? 24.192 12.874 -5.053 1.00 16.03 249 GLU B N 1
ATOM 4073 C CA . GLU B 1 250 ? 23.640 11.531 -5.138 1.00 15.92 249 GLU B CA 1
ATOM 4074 C C . GLU B 1 250 ? 22.208 11.639 -5.643 1.00 14.47 249 GLU B C 1
ATOM 4075 O O . GLU B 1 250 ? 21.411 12.394 -5.097 1.00 13.79 249 GLU B O 1
ATOM 4081 N N . LEU B 1 251 ? 21.898 10.914 -6.711 1.00 13.24 250 LEU B N 1
ATOM 4082 C CA . LEU B 1 251 ? 20.534 10.836 -7.207 1.00 13.79 250 LEU B CA 1
ATOM 4083 C C . LEU B 1 251 ? 19.731 9.784 -6.441 1.00 14.55 250 LEU B C 1
ATOM 4084 O O . LEU B 1 251 ? 20.132 8.618 -6.362 1.00 15.52 250 LEU B O 1
ATOM 4089 N N . ILE B 1 252 ? 18.594 10.190 -5.884 1.00 12.97 251 ILE B N 1
ATOM 4090 C CA . ILE B 1 252 ? 17.784 9.289 -5.074 1.00 14.50 251 ILE B CA 1
ATOM 4091 C C . ILE B 1 252 ? 16.554 8.848 -5.852 1.00 15.00 251 ILE B C 1
ATOM 4092 O O . ILE B 1 252 ? 15.827 9.677 -6.404 1.00 14.64 251 ILE B O 1
ATOM 4097 N N . GLN B 1 253 ? 16.334 7.541 -5.922 1.00 15.71 252 GLN B N 1
ATOM 4098 C CA . GLN B 1 253 ? 15.192 7.020 -6.668 1.00 17.16 252 GLN B CA 1
ATOM 4099 C C . GLN B 1 253 ? 13.929 7.203 -5.849 1.00 16.83 252 GLN B C 1
ATOM 4100 O O . GLN B 1 253 ? 13.585 6.374 -5.010 1.00 17.39 252 GLN B O 1
ATOM 4106 N N . ALA B 1 254 ? 13.253 8.316 -6.099 1.00 17.50 253 ALA B N 1
ATOM 4107 C CA . ALA B 1 254 ? 12.125 8.745 -5.288 1.00 16.98 253 ALA B CA 1
ATOM 4108 C C . ALA B 1 254 ? 11.364 9.819 -6.053 1.00 17.44 253 ALA B C 1
ATOM 4109 O O . ALA B 1 254 ? 11.767 10.207 -7.147 1.00 17.22 253 ALA B O 1
ATOM 4111 N N . GLU B 1 255 ? 10.255 10.277 -5.485 1.00 17.77 254 GLU B N 1
ATOM 4112 C CA . GLU B 1 255 ? 9.423 11.289 -6.126 1.00 18.01 254 GLU B CA 1
ATOM 4113 C C . GLU B 1 255 ? 9.151 12.428 -5.158 1.00 17.00 254 GLU B C 1
ATOM 4114 O O . GLU B 1 255 ? 8.985 12.208 -3.960 1.00 16.71 254 GLU B O 1
ATOM 4120 N N . GLY B 1 256 ? 9.108 13.644 -5.685 1.00 16.37 255 GLY B N 1
ATOM 4121 C CA . GLY B 1 256 ? 8.852 14.813 -4.867 1.00 16.66 255 GLY B CA 1
ATOM 4122 C C . GLY B 1 256 ? 10.097 15.573 -4.449 1.00 16.40 255 GLY B C 1
ATOM 4123 O O . GLY B 1 256 ? 11.226 15.199 -4.778 1.00 16.41 255 GLY B O 1
ATOM 4124 N N . HIS B 1 257 ? 9.871 16.630 -3.678 1.00 15.00 256 HIS B N 1
ATOM 4125 C CA . HIS B 1 257 ? 10.880 17.613 -3.344 1.00 14.93 256 HIS B CA 1
ATOM 4126 C C . HIS B 1 257 ? 11.083 17.611 -1.827 1.00 15.56 256 HIS B C 1
ATOM 4127 O O . HIS B 1 257 ? 11.670 18.538 -1.280 1.00 14.94 256 HIS B O 1
ATOM 4134 N N . CYS B 1 258 ? 10.575 16.572 -1.163 1.00 14.58 257 CYS B N 1
ATOM 4135 C CA . CYS B 1 258 ? 10.602 16.462 0.297 1.00 14.94 257 CYS B CA 1
ATOM 4136 C C . CYS B 1 258 ? 11.126 15.094 0.724 1.00 14.95 257 CYS B C 1
ATOM 4137 O O . CYS B 1 258 ? 10.461 14.367 1.455 1.00 14.30 257 CYS B O 1
ATOM 4140 N N . LEU B 1 259 ? 12.328 14.755 0.271 1.00 13.94 258 LEU B N 1
ATOM 4141 C CA . LEU B 1 259 ? 12.904 13.443 0.544 1.00 14.66 258 LEU B CA 1
ATOM 4142 C C . LEU B 1 259 ? 13.112 13.175 2.034 1.00 13.82 258 LEU B C 1
ATOM 4143 O O . LEU B 1 259 ? 13.026 12.030 2.470 1.00 15.63 258 LEU B O 1
ATOM 4148 N N . HIS B 1 260 ? 13.380 14.222 2.816 1.00 14.25 259 HIS B N 1
ATOM 4149 C CA . HIS B 1 260 ? 13.518 14.085 4.281 1.00 14.55 259 HIS B CA 1
ATOM 4150 C C . HIS B 1 260 ? 12.241 13.610 4.986 1.00 14.66 259 HIS B C 1
ATOM 4151 O O . HIS B 1 260 ? 12.274 13.177 6.142 1.00 14.12 259 HIS B O 1
ATOM 4166 N N . THR B 1 262 ? 9.538 11.887 2.976 1.00 15.32 261 THR B N 1
ATOM 4167 C CA . THR B 1 262 ? 9.042 10.719 2.275 1.00 15.77 261 THR B CA 1
ATOM 4168 C C . THR B 1 262 ? 10.052 9.574 2.235 1.00 16.43 261 THR B C 1
ATOM 4169 O O . THR B 1 262 ? 9.666 8.408 2.161 1.00 17.52 261 THR B O 1
ATOM 4173 N N . ASP B 1 263 ? 11.339 9.904 2.293 1.00 15.65 262 ASP B N 1
ATOM 4174 C CA . ASP B 1 263 ? 12.380 8.904 2.072 1.00 16.26 262 ASP B CA 1
ATOM 4175 C C . ASP B 1 263 ? 13.584 9.075 2.984 1.00 15.84 262 ASP B C 1
ATOM 4176 O O . ASP B 1 263 ? 14.723 8.930 2.547 1.00 15.85 262 ASP B O 1
ATOM 4181 N N . ALA B 1 264 ? 13.324 9.370 4.253 1.00 15.12 263 ALA B N 1
ATOM 4182 C CA . ALA B 1 264 ? 14.386 9.565 5.226 1.00 15.50 263 ALA B CA 1
ATOM 4183 C C . ALA B 1 264 ? 15.258 8.309 5.376 1.00 16.67 263 ALA B C 1
ATOM 4184 O O . ALA B 1 264 ? 16.451 8.395 5.694 1.00 15.31 263 ALA B O 1
ATOM 4186 N N . GLY B 1 265 ? 14.654 7.145 5.160 1.00 16.07 264 GLY B N 1
ATOM 4187 C CA . GLY B 1 265 ? 15.383 5.889 5.212 1.00 16.90 264 GLY B CA 1
ATOM 4188 C C . GLY B 1 265 ? 16.439 5.753 4.124 1.00 15.39 264 GLY B C 1
ATOM 4189 O O . GLY B 1 265 ? 17.473 5.125 4.333 1.00 15.87 264 GLY B O 1
ATOM 4190 N N . LEU B 1 266 ? 16.186 6.341 2.957 1.00 15.11 265 LEU B N 1
ATOM 4191 C CA . LEU B 1 266 ? 17.179 6.323 1.893 1.00 14.44 265 LEU B CA 1
ATOM 4192 C C . LEU B 1 266 ? 18.363 7.266 2.139 1.00 15.36 265 LEU B C 1
ATOM 4193 O O . LEU B 1 266 ? 19.511 6.877 1.954 1.00 15.27 265 LEU B O 1
ATOM 4198 N N . ILE B 1 267 ? 18.094 8.503 2.540 1.00 15.38 266 ILE B N 1
ATOM 4199 C CA . ILE B 1 267 ? 19.153 9.517 2.568 1.00 15.06 266 ILE B CA 1
ATOM 4200 C C . ILE B 1 267 ? 19.880 9.631 3.907 1.00 13.87 266 ILE B C 1
ATOM 4201 O O . ILE B 1 267 ? 21.042 10.017 3.944 1.00 13.81 266 ILE B O 1
ATOM 4206 N N . THR B 1 268 ? 19.204 9.292 5.000 1.00 15.13 267 THR B N 1
ATOM 4207 C CA . THR B 1 268 ? 19.793 9.462 6.333 1.00 15.04 267 THR B CA 1
ATOM 4208 C C . THR B 1 268 ? 21.112 8.697 6.543 1.00 14.83 267 THR B C 1
ATOM 4209 O O . THR B 1 268 ? 22.105 9.288 6.962 1.00 16.19 267 THR B O 1
ATOM 4213 N N . PRO B 1 269 ? 21.131 7.384 6.260 1.00 14.79 268 PRO B N 1
ATOM 4214 C CA . PRO B 1 269 ? 22.382 6.615 6.353 1.00 15.14 268 PRO B CA 1
ATOM 4215 C C . PRO B 1 269 ? 23.505 7.196 5.485 1.00 15.83 268 PRO B C 1
ATOM 4216 O O . PRO B 1 269 ? 24.666 7.219 5.901 1.00 16.27 268 PRO B O 1
ATOM 4220 N N . LEU B 1 270 ? 23.167 7.645 4.281 1.00 15.43 269 LEU B N 1
ATOM 4221 C CA . LEU B 1 270 ? 24.150 8.282 3.411 1.00 15.37 269 LEU B CA 1
ATOM 4222 C C . LEU B 1 270 ? 24.681 9.598 3.983 1.00 15.13 269 LEU B C 1
ATOM 4223 O O . LEU B 1 270 ? 25.892 9.824 4.011 1.00 15.69 269 LEU B O 1
ATOM 4228 N N . LEU B 1 271 ? 23.788 10.476 4.426 1.00 13.84 270 LEU B N 1
ATOM 4229 C CA . LEU B 1 271 ? 24.252 11.743 4.993 1.00 15.60 270 LEU B CA 1
ATOM 4230 C C . LEU B 1 271 ? 24.922 11.594 6.367 1.00 15.98 270 LEU B C 1
ATOM 4231 O O . LEU B 1 271 ? 25.751 12.420 6.739 1.00 15.66 270 LEU B O 1
ATOM 4236 N N . ILE B 1 272 ? 24.592 10.547 7.116 1.00 14.57 271 ILE B N 1
ATOM 4237 C CA . ILE B 1 272 ? 25.318 10.302 8.364 1.00 15.24 271 ILE B CA 1
ATOM 4238 C C . ILE B 1 272 ? 26.754 9.872 8.061 1.00 16.19 271 ILE B C 1
ATOM 4239 O O . ILE B 1 272 ? 27.683 10.269 8.757 1.00 17.05 271 ILE B O 1
ATOM 4244 N N . HIS B 1 273 ? 26.935 9.100 6.995 1.00 16.38 272 HIS B N 1
ATOM 4245 C CA . HIS B 1 273 ? 28.268 8.662 6.583 1.00 17.27 272 HIS B CA 1
ATOM 4246 C C . HIS B 1 273 ? 29.097 9.834 6.060 1.00 18.08 272 HIS B C 1
ATOM 4247 O O . HIS B 1 273 ? 30.292 9.944 6.337 1.00 19.08 272 HIS B O 1
ATOM 4254 N N . PHE B 1 274 ? 28.457 10.700 5.287 1.00 17.29 273 PHE B N 1
ATOM 4255 C CA . PHE B 1 274 ? 29.127 11.884 4.776 1.00 17.61 273 PHE B CA 1
ATOM 4256 C C . PHE B 1 274 ? 29.625 12.748 5.929 1.00 18.49 273 PHE B C 1
ATOM 4257 O O . PHE B 1 274 ? 30.783 13.171 5.962 1.00 19.25 273 PHE B O 1
ATOM 4265 N N . ILE B 1 275 ? 28.741 12.978 6.890 1.00 17.71 274 ILE B N 1
ATOM 4266 C CA . ILE B 1 275 ? 29.027 13.853 8.026 1.00 18.55 274 ILE B CA 1
ATOM 4267 C C . ILE B 1 275 ? 30.126 13.315 8.942 1.00 20.99 274 ILE B C 1
ATOM 4268 O O . ILE B 1 275 ? 30.989 14.070 9.385 1.00 21.29 274 ILE B O 1
ATOM 4273 N N . GLN B 1 276 ? 30.101 12.011 9.211 1.00 20.64 275 GLN B N 1
ATOM 4274 C CA . GLN B 1 276 ? 31.072 11.412 10.123 1.00 22.09 275 GLN B CA 1
ATOM 4275 C C . GLN B 1 276 ? 32.428 11.211 9.470 1.00 24.89 275 GLN B C 1
ATOM 4276 O O . GLN B 1 276 ? 33.452 11.205 10.149 1.00 25.72 275 GLN B O 1
ATOM 4282 N N . ASN B 1 277 ? 32.440 11.048 8.152 1.00 23.07 276 ASN B N 1
ATOM 4283 C CA . ASN B 1 277 ? 33.672 10.654 7.485 1.00 26.86 276 ASN B CA 1
ATOM 4284 C C . ASN B 1 277 ? 34.475 11.769 6.860 1.00 28.95 276 ASN B C 1
ATOM 4285 O O . ASN B 1 277 ? 35.487 11.528 6.208 1.00 34.13 276 ASN B O 1
ATOM 4290 N N . ASN B 1 278 ? 34.031 12.993 7.083 1.00 29.52 277 ASN B N 1
ATOM 4291 C CA . ASN B 1 278 ? 34.926 14.125 6.928 1.00 32.72 277 ASN B CA 1
ATOM 4292 C C . ASN B 1 278 ? 35.007 14.903 8.239 1.00 31.83 277 ASN B C 1
ATOM 4293 O O . ASN B 1 278 ? 35.332 16.092 8.267 1.00 34.59 277 ASN B O 1
ATOM 4298 N N . GLN B 1 279 ? 34.668 14.179 9.312 1.00 31.98 278 GLN B N 1
ATOM 4299 C CA . GLN B 1 279 ? 35.093 14.437 10.704 1.00 30.77 278 GLN B CA 1
ATOM 4300 C C . GLN B 1 279 ? 34.018 14.644 11.764 1.00 31.03 278 GLN B C 1
ATOM 4301 O O . GLN B 1 279 ? 33.830 15.764 12.242 1.00 31.74 278 GLN B O 1
ATOM 4307 N N . THR B 1 280 ? 33.325 13.555 12.113 1.00 30.22 279 THR B N 1
ATOM 4308 C CA . THR B 1 280 ? 32.606 13.405 13.394 1.00 28.34 279 THR B CA 1
ATOM 4309 C C . THR B 1 280 ? 31.527 12.324 13.404 1.00 25.72 279 THR B C 1
ATOM 4310 O O . THR B 1 280 ? 30.781 12.199 14.385 1.00 26.70 279 THR B O 1
#

InterPro domains:
  IPR000073 Alpha/beta hydrolase fold-1 [PF00561] (30-263)
  IPR029058 Alpha/Beta hydrolase fold [G3DSA:3.40.50.1820] (1-282)
  IPR029058 Alpha/Beta hydrolase fold [SSF53474] (23-277)

Foldseek 3Di:
DADADALVPLCQQFVKDKAADDDAEEEEEEDALAAQVLVLPPVCSPPHTYMGTHQRLADNHDVVPDDCVLLLALQSSLSSVLRNCVHVVAAAYEYEYAEQVQVSVQSNCLVPVRRYQAYEFLYFQACDDPDLRHQQDDPVRLVVLLVCCVPQLVSLLVVLCQLPVVDDCVRSVVSSVSSVPGDPSSNSSNSCNRHVDGRLVSQLSRQHEYEYEHEPAHSRGHPVRSVSLVRNPHYYYDYDDHYGRPCSCPVVGCVVVVVCVSVPD/DPLLDADADAQVVLCQQFVKDKAADDPAEEEEAEDALAAQVLVLPPVQSPPHTYMGTGFRQADNGPVVPDDLVLLLALSSSLSSVLNNCRNVVAAQYEYEYAELVQVSVLSNCLRVVRRYQEYEFQYFQACPDPDLDHQQDDPVVLVVLLVCCVPQLVSLVVVLCQLPVPDDPVNSVVSSVSSVPGDPSSNSSNSCNRHVGGCLVSQQSRQHAYEYEAECAHNRGHPVRSVSLVRNPHYDYDYDDHHHRPCSCPVVVCVVVVVCVSPVSPD

Secondary structure (DSSP, 8-state):
------HHHHHHHTT-EEEE-SS-EEEEE--TT--------HHHHTTSEEEE---TTSTTS-GGG--TTGGGSHHHHHHHHHHHHHHTT--SEEEEE-THHHHHHHHHHHHHGGGEEEE-----SB--BTTTB--S--HHHHHHHHH----HHHHHHHHHHH--TTS-HHHHHHHHHHHHHS-HHHHHHHHHHHHS-B-GGGGGG--S-EEEEEEEE-TT--HHHHH---SSSSEEEEEEEEESS-----HHHHHHHHHHHHHH-/--TT------HHHHHHHTT-EEEE-SS-EEEEE--TT--------HHHHTTSEEEE---TTSTTS-GGG--TTGGGSHHHHHHHHHHHHHHTT--SEEEEE-THHHHHHHHHHHHHGGGEEEE-----SB--BTTTB--S--HHHHHHHHH----HHHHHHHHHHH--TTS-HHHHHHHHHHHHTS-HHHHHHHHHHHHS-B-GGGGGG--S-EEEEEEEE-SS--HHHHH---SSSSEEEEEEEEESS-----HHHHHHHHHHHHHHTT-

Radius of gyration: 26.24 Å; Cα contacts (8 Å, |Δi|>4): 1130; chains: 2; bounding box: 84×49×56 Å

CATH classification: 3.40.50.1820

Organism: Oleispira antarctica (NCBI:txid188908)